Protein 2ZKT (pdb70)

Organism: Pyrococcus horikoshii (strain ATCC 700860 / DSM 12428 / JCM 9974 / NBRC 100139 / OT-3) (NCBI:txid70601)

Secondary structure (DSSP, 8-state):
-PPP-EEEEEEETTBB---BGGGTTB-HHHHS--HHHHHHHHHSEEEEEESSSTT----HHHHHHHHTT--HHHH---HHHHHHHHTT----TT-EEEEE---EE--EEE----HHHHHHHHHHHHH--EEE----EEEE--EEEEE-----SS-HHHHHT--EEEE--SHHHHHHHHHTT-EEE--TT--SSTT--HHHHHHHHHHHHHH-SEEEEEE-HHHHHHHTT-HHHHHHHHHHHHHHHHHHHTTS-TTTEEEEEE-SSB--TTTTS-B---EEEEEESTT----S--S-SHHHHTT-TTEEEEGGGHHHHHHHHTT-------/----EEEEEEETTBB---BGGGTTB-HHHHS--HHHHHHHHHSEEEEEESSSTT----HHHHHHHHTT--HHHH---SHHHHHHHTT----TT-EEEEEEEE--------HHHHHHHHHHHH----SS-EEEE--STTEEEEEETT-GGG----HHHHHHHHHHHHHHHHHHTTSHHHHHHHHTTPPP--EEEEEEEE-S---SS-HHHHHT--EEEE--SHHHHHHHHHTT-EEE--TT--SSTT--HHHHHHHHHHHHTT-SEEEEEE-HHHHHHHTT-HHHHHHHHHHHHHHHHHHHTT--TTTEEEEEE-SSB--TTTTS-B---EEEEEESTT----S--S-SHHHHTT-TTEEEEGGGHHHHHHHHTT-------

B-factor: mean 55.46, std 12.45, range [26.94, 104.43]

Nearest PDB structures (foldseek):
  2zkt-assembly1_A  TM=1.003E+00  e=2.768E-86  Pyrococcus horikoshii
  2zkt-assembly1_B  TM=9.701E-01  e=1.345E-73  Pyrococcus horikoshii
  5kgl-assembly2_B  TM=5.698E-01  e=4.777E-10  Caenorhabditis elegans
  7knf-assembly1_A  TM=5.754E-01  e=6.704E-10  Caenorhabditis elegans
  7knf-assembly2_B  TM=5.526E-01  e=5.112E-10  Caenorhabditis elegans

Foldseek 3Di:
DDAFFFEEEEAEAQQAAFQDVVLVRFALQVSFDFPQQLVQLQQFFKAWAFLQDFWDFDDPLLLVCQLLQHHSVQWFFWQFQLLCVLQVDDDDQLKKKKDAFCFDPPVGPGSQDQQVVQQVVQCVVVVVQHWHGQNTMGMGVCIDTTGGQTDDPAASCVVLVWAEEEADADSRSSSSQVSRPYHYDYDPQAHLELRRDLQRQLVVQLVVVVVTRYYYYYHRHLLQCLLQLNSNSNSVSSNVNSVSSVVNVVRDALQRYKYKYKHSFHRYSVNSGTTSDIIMMIIGGAPGPNDRQRGTGPVSSCVTPVYYYYSSCVVVVRCVSSVSDDDDDD/DAFFFEEEEAEAQFAAFQDVVLVRFFLQVSFDQVQQLVQLQQFFKAWAFLQDFWDFDDLQLLVCQLLQDHSVQFFFWQFQLLCVLQPDDADLQKKKWKKFQDFDDCAQAFQVRCQVLQVLLQCPDDPFHWHWGGDGTRMTMIMTPSHSVCQPVNPVVVVVVVVSFVSSLVSQCDDVVQVVQVVVVHRGRRGMDIDTMGGQTPDPAASCVVLVWQEEEADADRSSQSSCVSRPHHYDHFPQAHLEPRGDLLRQLVVQLVVVVPTRYYYYYRRHLQQCLLQLNSNVSSVVVNVNSVSVVVNVVRDALQRYKYKYKHSFHRYSVNSGTTSGIIMMIIGGAQGPNDNQRGTGDVSSCVTPVYYYYSSVVVVVRCVSSVSDDDDDD

CATH classification: 3.40.720.10 (+1 more: 3.30.70.2130)

Solvent-accessible surface area: 31981 Å² total; per-residue (Å²): 252,118,154,122,37,61,0,0,0,0,0,0,0,0,0,0,9,77,73,19,193,112,0,57,32,62,2,0,1,26,46,7,54,3,28,32,0,23,75,0,0,71,74,0,21,0,0,30,0,2,7,20,97,72,57,59,60,5,33,15,8,20,0,0,0,0,0,0,25,11,66,7,149,83,1,66,101,14,53,0,3,1,4,0,29,1,14,47,33,143,23,57,164,96,6,65,0,29,58,13,57,77,39,73,138,152,160,71,58,93,118,254,65,103,100,112,98,12,80,117,27,8,85,152,79,90,170,106,127,40,15,72,17,51,100,25,0,10,6,67,114,96,94,143,28,59,0,52,113,16,68,25,95,89,94,0,38,115,67,44,156,11,103,2,0,0,1,1,16,34,10,15,0,23,0,0,0,71,12,0,24,9,73,23,72,57,30,169,34,10,65,6,107,80,114,7,68,21,59,16,0,0,107,53,0,20,96,9,8,158,109,13,36,0,0,0,0,0,0,36,0,0,4,29,0,0,63,83,61,118,10,114,47,0,5,92,0,0,42,42,0,3,142,0,0,6,66,0,25,114,100,24,80,40,108,108,7,0,1,0,0,0,0,0,1,0,0,0,1,114,54,101,83,36,8,14,44,28,0,2,0,0,0,0,21,2,51,27,217,78,30,126,5,115,76,3,4,17,100,33,2,120,143,12,52,37,35,128,26,89,0,73,47,0,0,51,46,0,0,83,28,0,52,38,52,134,164,213,47,145,183,140,120,33,59,0,0,0,0,0,0,0,0,0,0,9,76,79,17,194,103,0,61,31,66,2,0,1,32,48,3,50,4,26,28,0,22,70,0,0,68,79,0,21,0,0,32,0,2,5,17,83,78,60,60,60,3,37,19,7,17,0,0,0,0,0,0,19,10,54,7,139,120,6,69,78,14,70,0,3,0,3,0,20,3,28,45,35,149,35,65,136,50,5,0,0,6,49,2,35,21,22,53,68,144,188,54,204,10,97,102,138,33,3,90,50,9,7,57,104,0,89,180,31,52,24,219,18,114,16,39,1,79,11,54,45,127,16,70,0,0,10,3,9,40,87,22,58,85,6,75,87,79,64,170,128,2,41,106,12,26,110,56,10,20,144,68,0,40,109,32,5,84,148,15,85,39,9,98,107,7,194,162,97,66,95,69,32,15,2,60,4,88,45,147,29,18,0,7,31,2,82,17,119,88,69,0,41,97,58,44,142,12,136,2,0,0,0,0,17,36,22,10,1,30,0,0,0,80,2,0,17,8,71,23,73,61,24,164,40,11,65,10,100,78,107,7,70,21,88,20,1,0,107,44,0,17,66,8,8,161,106,28,32,0,0,0,0,1,0,42,0,0,3,31,0,0,59,75,66,68,9,109,55,0,3,74,1,0,38,39,0,2,126,0,0,8,63,0,23,118,97,29,72,45,98,96,8,0,1,0,0,0,0,0,1,0,0,0,0,115,55,98,81,34,7,8,43,29,0,2,0,0,0,0,17,7,51,28,214,78,30,124,1,118,72,3,3,15,96,22,2,105,137,11,53,34,34,127,28,92,0,44,49,0,0,47,53,0,0,82,30,0,59,41,52,134,178,212,46,165

Sequence (711 aa):
MVLKRKGLLIILDGLGDRPIKELNGLTPLEYANTPNMDKLAEIGILGQQDPIKPGQPAGSDTAHLSIFGYDPYETYRGRGFFEALGVGLDLSKDDLAFRVNFATLEEEAHERAIQEEVDIGVDFIFKGLVLKGMSKVGDNDLIRGAGTYPNIPMKFTEQWKVKAAGVIAVALVKGVARAVGFDVYTPEGATGEYNTNEMAKAKKAVELLKDYDFVFLHFKPTDAAGHDNKPKLKAELIERADRMIGYILDHVDLEEVVIAITGDHSTPCEVMNHSGDPVPLLIAGGGVRTDDTKRFGEREAMKGGLGRIRGHDIVPIMMDLMNRSEKFGAVLKRKGLLIILDGLGDRPIKELNGLTPLEYANTPNMDKLAEIGILGQQDPIKPGQPAGSDTAHLSIFGYDPYETYRGRGFFEALGVGLDLSKDDLAFRVNFATLENARAIQEEVDIGVDFIFKTGHRAVLVLKGMSRGYKVGDNDPHEAGKPPSKKVAEILEEFVKKAQEVLEKHPINERRRKEGKPIANYLLIRGAGTYPNIPMKFTEQWKVKAAGVIAVALVKGVARAVGFDVYTPEGATGEYNTNEMAKAKKAVELLKDYDFVFLHFKPTDAAGHDNKPKLKAELIERADRMIGYILDHVDLEEVVIAITGDHSTPCEVMNHSGDPVPLLIAGGGVRTDDTKRFGEREAMKGGLGRIRGHDIVPIMMDLMNRSEKFGA

Structure (mmCIF, N/CA/C/O backbone):
data_2ZKT
#
_entry.id   2ZKT
#
_cell.length_a   155.900
_cell.length_b   155.900
_cell.length_c   230.857
_cell.angle_alpha   90.00
_cell.angle_beta   90.00
_cell.angle_gamma   120.00
#
_symmetry.space_group_name_H-M   'H 3 2'
#
loop_
_entity.id
_entity.type
_entity.pdbx_description
1 polymer '2,3-bisphosphoglycerate-independent phosphoglycerate mutase'
2 non-polymer 'CALCIUM ION'
3 non-polymer 'ZINC ION'
4 water water
#
loop_
_atom_site.group_PDB
_atom_site.id
_atom_site.type_symbol
_atom_site.label_atom_id
_atom_site.label_alt_id
_atom_site.label_comp_id
_atom_site.label_asym_id
_atom_site.label_entity_id
_atom_site.label_seq_id
_atom_site.pdbx_PDB_ins_code
_atom_site.Cartn_x
_atom_site.Cartn_y
_atom_site.Cartn_z
_atom_site.occupancy
_atom_site.B_iso_or_equiv
_atom_site.auth_seq_id
_atom_site.auth_comp_id
_atom_site.auth_asym_id
_atom_site.auth_atom_id
_atom_site.pdbx_PDB_model_num
ATOM 1 N N . MET A 1 1 ? -26.892 22.921 36.073 1.00 82.38 1 MET A N 1
ATOM 2 C CA . MET A 1 1 ? -26.448 21.494 36.001 1.00 82.67 1 MET A CA 1
ATOM 3 C C . MET A 1 1 ? -25.235 21.257 36.912 1.00 80.27 1 MET A C 1
ATOM 4 O O . MET A 1 1 ? -25.206 21.728 38.054 1.00 81.01 1 MET A O 1
ATOM 9 N N . VAL A 1 2 ? -24.237 20.532 36.404 1.00 77.83 2 VAL A N 1
ATOM 10 C CA . VAL A 1 2 ? -23.030 20.242 37.184 1.00 74.53 2 VAL A CA 1
ATOM 11 C C . VAL A 1 2 ? -21.918 21.271 36.961 1.00 71.92 2 VAL A C 1
ATOM 12 O O . VAL A 1 2 ? -21.590 21.623 35.823 1.00 71.99 2 VAL A O 1
ATOM 16 N N . LEU A 1 3 ? -21.340 21.740 38.070 1.00 68.70 3 LEU A N 1
ATOM 17 C CA . LEU A 1 3 ? -20.278 22.740 38.039 1.00 65.09 3 LEU A CA 1
ATOM 18 C C . LEU A 1 3 ? -18.939 22.205 37.546 1.00 62.96 3 LEU A C 1
ATOM 19 O O . LEU A 1 3 ? -18.476 21.145 37.987 1.00 62.32 3 LEU A O 1
ATOM 24 N N . LYS A 1 4 ? -18.325 22.954 36.628 1.00 60.02 4 LYS A N 1
ATOM 25 C CA . LYS A 1 4 ? -17.018 22.607 36.087 1.00 56.70 4 LYS A CA 1
ATOM 26 C C . LYS A 1 4 ? -16.022 23.362 36.960 1.00 54.70 4 LYS A C 1
ATOM 27 O O . LYS A 1 4 ? -16.389 24.332 37.633 1.00 54.07 4 LYS A O 1
ATOM 33 N N . ARG A 1 5 ? -14.765 22.920 36.955 1.00 52.29 5 ARG A N 1
ATOM 34 C CA . ARG A 1 5 ? -13.739 23.567 37.770 1.00 49.58 5 ARG A CA 1
ATOM 35 C C . ARG A 1 5 ? -12.546 23.994 36.929 1.00 47.87 5 ARG A C 1
ATOM 36 O O . ARG A 1 5 ? -12.429 23.643 35.756 1.00 46.15 5 ARG A O 1
ATOM 44 N N . LYS A 1 6 ? -11.655 24.767 37.536 1.00 47.28 6 LYS A N 1
ATOM 45 C CA . LYS A 1 6 ? -10.453 25.194 36.839 1.00 47.38 6 LYS A CA 1
ATOM 46 C C . LYS A 1 6 ? -9.355 24.225 37.269 1.00 46.33 6 LYS A C 1
ATOM 47 O O . LYS A 1 6 ? -9.507 23.489 38.246 1.00 47.09 6 LYS A O 1
ATOM 53 N N . GLY A 1 7 ? -8.252 24.209 36.533 1.00 45.69 7 GLY A N 1
ATOM 54 C CA . GLY A 1 7 ? -7.159 23.337 36.899 1.00 43.74 7 GLY A CA 1
ATOM 55 C C . GLY A 1 7 ? -5.883 24.153 36.950 1.00 43.28 7 GLY A C 1
ATOM 56 O O . GLY A 1 7 ? -5.739 25.128 36.211 1.00 42.35 7 GLY A O 1
ATOM 57 N N . LEU A 1 8 ? -4.965 23.755 37.833 1.00 43.38 8 LEU A N 1
ATOM 58 C CA . LEU A 1 8 ? -3.664 24.410 37.998 1.00 43.72 8 LEU A CA 1
ATOM 59 C C . LEU A 1 8 ? -2.639 23.288 38.137 1.00 45.06 8 LEU A C 1
ATOM 60 O O . LEU A 1 8 ? -2.700 22.500 39.076 1.00 46.20 8 LEU A O 1
ATOM 65 N N . LEU A 1 9 ? -1.704 23.209 37.196 1.00 45.21 9 LEU A N 1
ATOM 66 C CA . LEU A 1 9 ? -0.692 22.159 37.216 1.00 46.28 9 LEU A CA 1
ATOM 67 C C . LEU A 1 9 ? 0.668 22.775 37.488 1.00 46.42 9 LEU A C 1
ATOM 68 O O . LEU A 1 9 ? 1.137 23.635 36.738 1.00 46.32 9 LEU A O 1
ATOM 73 N N . ILE A 1 10 ? 1.308 22.347 38.575 1.00 47.23 10 ILE A N 1
ATOM 74 C CA . ILE A 1 10 ? 2.612 22.903 38.904 1.00 46.80 10 ILE A CA 1
ATOM 75 C C . ILE A 1 10 ? 3.732 21.900 38.674 1.00 46.50 10 ILE A C 1
ATOM 76 O O . ILE A 1 10 ? 3.735 20.798 39.229 1.00 46.88 10 ILE A O 1
ATOM 81 N N . ILE A 1 11 ? 4.678 22.293 37.830 1.00 47.33 11 ILE A N 1
ATOM 82 C CA . ILE A 1 11 ? 5.811 21.448 37.513 1.00 46.57 11 ILE A CA 1
ATOM 83 C C . ILE A 1 11 ? 7.094 21.991 38.135 1.00 47.27 11 ILE A C 1
ATOM 84 O O . ILE A 1 11 ? 7.497 23.130 37.877 1.00 45.79 11 ILE A O 1
ATOM 89 N N . LEU A 1 12 ? 7.708 21.167 38.981 1.00 46.80 12 LEU A N 1
ATOM 90 C CA . LEU A 1 12 ? 8.969 21.512 39.616 1.00 47.75 12 LEU A CA 1
ATOM 91 C C . LEU A 1 12 ? 9.974 20.675 38.826 1.00 48.62 12 LEU A C 1
ATOM 92 O O . LEU A 1 12 ? 10.125 19.468 39.056 1.00 48.88 12 LEU A O 1
ATOM 97 N N . ASP A 1 13 ? 10.637 21.322 37.871 1.00 48.88 13 ASP A N 1
ATOM 98 C CA . ASP A 1 13 ? 11.609 20.643 37.013 1.00 48.69 13 ASP A CA 1
ATOM 99 C C . ASP A 1 13 ? 12.589 19.768 37.807 1.00 47.14 13 ASP A C 1
ATOM 100 O O . ASP A 1 13 ? 13.138 20.195 38.819 1.00 45.32 13 ASP A O 1
ATOM 105 N N . GLY A 1 14 ? 12.779 18.527 37.345 1.00 46.75 14 GLY A N 1
ATOM 106 C CA . GLY A 1 14 ? 13.701 17.596 38.000 1.00 46.01 14 GLY A CA 1
ATOM 107 C C . GLY A 1 14 ? 13.424 17.191 39.455 1.00 44.72 14 GLY A C 1
ATOM 108 O O . GLY A 1 14 ? 14.317 16.655 40.131 1.00 44.68 14 GLY A O 1
ATOM 109 N N . LEU A 1 15 ? 12.203 17.439 39.934 1.00 44.24 15 LEU A N 1
ATOM 110 C CA . LEU A 1 15 ? 11.801 17.107 41.312 1.00 44.70 15 LEU A CA 1
ATOM 111 C C . LEU A 1 15 ? 12.326 15.759 41.849 1.00 44.64 15 LEU A C 1
ATOM 112 O O . LEU A 1 15 ? 12.917 15.699 42.940 1.00 45.38 15 LEU A O 1
ATOM 117 N N . GLY A 1 16 ? 12.101 14.689 41.080 1.00 45.21 16 GLY A N 1
ATOM 118 C CA . GLY A 1 16 ? 12.531 13.357 41.487 1.00 44.52 16 GLY A CA 1
ATOM 119 C C . GLY A 1 16 ? 14.024 13.192 41.744 1.00 44.10 16 GLY A C 1
ATOM 120 O O . GLY A 1 16 ? 14.863 13.855 41.119 1.00 43.90 16 GLY A O 1
ATOM 121 N N . ASP A 1 17 ? 14.365 12.282 42.659 1.00 43.54 17 ASP A N 1
ATOM 122 C CA . ASP A 1 17 ? 15.768 12.048 42.983 1.00 43.61 17 ASP A CA 1
ATOM 123 C C . ASP A 1 17 ? 15.952 10.655 43.583 1.00 42.64 17 ASP A C 1
ATOM 124 O O . ASP A 1 17 ? 15.075 9.804 43.460 1.00 44.68 17 ASP A O 1
ATOM 129 N N . ARG A 1 18 ? 17.100 10.436 44.226 1.00 42.24 18 ARG A N 1
ATOM 130 C CA . ARG A 1 18 ? 17.399 9.163 44.882 1.00 42.54 18 ARG A CA 1
ATOM 131 C C . ARG A 1 18 ? 17.821 9.431 46.340 1.00 42.48 18 ARG A C 1
ATOM 132 O O . ARG A 1 18 ? 18.107 10.581 46.712 1.00 42.87 18 ARG A O 1
ATOM 140 N N . PRO A 1 19 ? 17.826 8.379 47.189 1.00 41.66 19 PRO A N 1
ATOM 141 C CA . PRO A 1 19 ? 18.215 8.550 48.597 1.00 43.24 19 PRO A CA 1
ATOM 142 C C . PRO A 1 19 ? 19.620 9.144 48.662 1.00 43.74 19 PRO A C 1
ATOM 143 O O . PRO A 1 19 ? 20.517 8.719 47.922 1.00 43.41 19 PRO A O 1
ATOM 147 N N . ILE A 1 20 ? 19.809 10.131 49.534 1.00 45.68 20 ILE A N 1
ATOM 148 C CA . ILE A 1 20 ? 21.110 10.769 49.680 1.00 46.70 20 ILE A CA 1
ATOM 149 C C . ILE A 1 20 ? 21.643 10.611 51.113 1.00 48.77 20 ILE A C 1
ATOM 150 O O . ILE A 1 20 ? 20.991 11.016 52.087 1.00 49.69 20 ILE A O 1
ATOM 155 N N . LYS A 1 21 ? 22.827 10.001 51.229 1.00 51.01 21 LYS A N 1
ATOM 156 C CA . LYS A 1 21 ? 23.470 9.753 52.531 1.00 53.73 21 LYS A CA 1
ATOM 157 C C . LYS A 1 21 ? 23.499 10.986 53.441 1.00 52.46 21 LYS A C 1
ATOM 158 O O . LYS A 1 21 ? 22.984 10.948 54.560 1.00 51.79 21 LYS A O 1
ATOM 164 N N . GLU A 1 22 ? 24.093 12.086 52.978 1.00 52.93 22 GLU A N 1
ATOM 165 C CA . GLU A 1 22 ? 24.132 13.270 53.838 1.00 55.46 22 GLU A CA 1
ATOM 166 C C . GLU A 1 22 ? 22.738 13.749 54.257 1.00 53.44 22 GLU A C 1
ATOM 167 O O . GLU A 1 22 ? 22.606 14.527 55.203 1.00 54.12 22 GLU A O 1
ATOM 173 N N . LEU A 1 23 ? 21.696 13.276 53.567 1.00 51.95 23 LEU A N 1
ATOM 174 C CA . LEU A 1 23 ? 20.330 13.652 53.930 1.00 49.98 23 LEU A CA 1
ATOM 175 C C . LEU A 1 23 ? 19.648 12.513 54.705 1.00 49.37 23 LEU A C 1
ATOM 176 O O . LEU A 1 23 ? 18.425 12.352 54.660 1.00 48.67 23 LEU A O 1
ATOM 181 N N . ASN A 1 24 ? 20.458 11.714 55.398 1.00 47.85 24 ASN A N 1
ATOM 182 C CA . ASN A 1 24 ? 19.955 10.615 56.224 1.00 47.28 24 ASN A CA 1
ATOM 183 C C . ASN A 1 24 ? 19.208 9.521 55.466 1.00 46.39 24 ASN A C 1
ATOM 184 O O . ASN A 1 24 ? 18.338 8.844 56.047 1.00 45.46 24 ASN A O 1
ATOM 189 N N . GLY A 1 25 ? 19.544 9.340 54.187 1.00 44.93 25 GLY A N 1
ATOM 190 C CA . GLY A 1 25 ? 18.885 8.312 53.392 1.00 43.09 25 GLY A CA 1
ATOM 191 C C . GLY A 1 25 ? 17.607 8.800 52.715 1.00 42.22 25 GLY A C 1
ATOM 192 O O . GLY A 1 25 ? 16.918 8.023 52.047 1.00 42.22 25 GLY A O 1
ATOM 193 N N . LEU A 1 26 ? 17.288 10.082 52.897 1.00 42.47 26 LEU A N 1
ATOM 194 C CA . LEU A 1 26 ? 16.097 10.680 52.296 1.00 41.99 26 LEU A CA 1
ATOM 195 C C . LEU A 1 26 ? 16.432 11.378 50.976 1.00 42.31 26 LEU A C 1
ATOM 196 O O . LEU A 1 26 ? 17.599 11.577 50.635 1.00 42.24 26 LEU A O 1
ATOM 201 N N . THR A 1 27 ? 15.392 11.744 50.229 1.00 42.06 27 THR A N 1
ATOM 202 C CA . THR A 1 27 ? 15.583 12.464 48.974 1.00 41.55 27 THR A CA 1
ATOM 203 C C . THR A 1 27 ? 15.478 13.955 49.329 1.00 42.24 27 THR A C 1
ATOM 204 O O . THR A 1 27 ? 14.974 14.316 50.399 1.00 41.68 27 THR A O 1
ATOM 208 N N . PRO A 1 28 ? 15.938 14.844 48.431 1.00 42.36 28 PRO A N 1
ATOM 209 C CA . PRO A 1 28 ? 15.846 16.275 48.751 1.00 42.54 28 PRO A CA 1
ATOM 210 C C . PRO A 1 28 ? 14.409 16.709 49.058 1.00 42.54 28 PRO A C 1
ATOM 211 O O . PRO A 1 28 ? 14.183 17.522 49.960 1.00 44.55 28 PRO A O 1
ATOM 215 N N . LEU A 1 29 ? 13.441 16.165 48.318 1.00 41.52 29 LEU A N 1
ATOM 216 C CA . LEU A 1 29 ? 12.026 16.506 48.530 1.00 39.79 29 LEU A CA 1
ATOM 217 C C . LEU A 1 29 ? 11.519 16.030 49.904 1.00 39.58 29 LEU A C 1
ATOM 218 O O . LEU A 1 29 ? 10.734 16.726 50.565 1.00 41.00 29 LEU A O 1
ATOM 223 N N . GLU A 1 30 ? 11.959 14.849 50.335 1.00 38.26 30 GLU A N 1
ATOM 224 C CA . GLU A 1 30 ? 11.512 14.324 51.631 1.00 38.12 30 GLU A CA 1
ATOM 225 C C . GLU A 1 30 ? 12.183 15.080 52.781 1.00 37.42 30 GLU A C 1
ATOM 226 O O . GLU A 1 30 ? 11.560 15.344 53.798 1.00 40.93 30 GLU A O 1
ATOM 232 N N . TYR A 1 31 ? 13.453 15.437 52.590 1.00 38.09 31 TYR A N 1
ATOM 233 C CA . TYR A 1 31 ? 14.244 16.145 53.602 1.00 40.15 31 TYR A CA 1
ATOM 234 C C . TYR A 1 31 ? 13.800 17.602 53.755 1.00 40.13 31 TYR A C 1
ATOM 235 O O . TYR A 1 31 ? 13.787 18.143 54.856 1.00 39.91 31 TYR A O 1
ATOM 244 N N . ALA A 1 32 ? 13.430 18.228 52.639 1.00 41.91 32 ALA A N 1
ATOM 245 C CA . ALA A 1 32 ? 12.999 19.619 52.641 1.00 43.63 32 ALA A CA 1
ATOM 246 C C . ALA A 1 32 ? 11.730 19.847 53.465 1.00 45.84 32 ALA A C 1
ATOM 247 O O . ALA A 1 32 ? 10.831 19.005 53.487 1.00 45.81 32 ALA A O 1
ATOM 249 N N . ASN A 1 33 ? 11.664 20.997 54.135 1.00 47.51 33 ASN A N 1
ATOM 250 C CA . ASN A 1 33 ? 10.502 21.341 54.950 1.00 48.72 33 ASN A CA 1
ATOM 251 C C . ASN A 1 33 ? 9.405 21.871 54.014 1.00 48.66 33 ASN A C 1
ATOM 252 O O . ASN A 1 33 ? 9.446 23.024 53.569 1.00 49.70 33 ASN A O 1
ATOM 257 N N . THR A 1 34 ? 8.420 21.022 53.726 1.00 46.87 34 THR A N 1
ATOM 258 C CA . THR A 1 34 ? 7.342 21.385 52.804 1.00 45.12 34 THR A CA 1
ATOM 259 C C . THR A 1 34 ? 5.928 21.234 53.393 1.00 46.04 34 THR A C 1
ATOM 260 O O . THR A 1 34 ? 5.150 20.378 52.955 1.00 44.85 34 THR A O 1
ATOM 264 N N . PRO A 1 35 ? 5.575 22.075 54.389 1.00 43.86 35 PRO A N 1
ATOM 265 C CA . PRO A 1 35 ? 4.242 22.008 55.013 1.00 43.50 35 PRO A CA 1
ATOM 266 C C . PRO A 1 35 ? 3.064 22.157 54.037 1.00 43.36 35 PRO A C 1
ATOM 267 O O . PRO A 1 35 ? 2.015 21.529 54.208 1.00 42.67 35 PRO A O 1
ATOM 271 N N . ASN A 1 36 ? 3.232 22.970 53.004 1.00 43.16 36 ASN A N 1
ATOM 272 C CA . ASN A 1 36 ? 2.141 23.168 52.054 1.00 45.05 36 ASN A CA 1
ATOM 273 C C . ASN A 1 36 ? 1.893 21.939 51.154 1.00 45.70 36 ASN A C 1
ATOM 274 O O . ASN A 1 36 ? 0.741 21.526 50.950 1.00 46.06 36 ASN A O 1
ATOM 279 N N . MET A 1 37 ? 2.956 21.340 50.624 1.00 45.71 37 MET A N 1
ATOM 280 C CA . MET A 1 37 ? 2.764 20.156 49.794 1.00 47.59 37 MET A CA 1
ATOM 281 C C . MET A 1 37 ? 2.318 18.984 50.685 1.00 46.25 37 MET A C 1
ATOM 282 O O . MET A 1 37 ? 1.439 18.216 50.300 1.00 46.28 37 MET A O 1
ATOM 287 N N . ASP A 1 38 ? 2.891 18.860 51.886 1.00 45.18 38 ASP A N 1
ATOM 288 C CA . ASP A 1 38 ? 2.486 17.772 52.793 1.00 44.88 38 ASP A CA 1
ATOM 289 C C . ASP A 1 38 ? 0.987 17.905 53.103 1.00 44.93 38 ASP A C 1
ATOM 290 O O . ASP A 1 38 ? 0.233 16.912 53.107 1.00 45.72 38 ASP A O 1
ATOM 295 N N . LYS A 1 39 ? 0.549 19.142 53.346 1.00 44.72 39 LYS A N 1
ATOM 296 C CA . LYS A 1 39 ? -0.861 19.400 53.639 1.00 45.31 39 LYS A CA 1
ATOM 297 C C . LYS A 1 39 ? -1.722 18.939 52.455 1.00 44.56 39 LYS A C 1
ATOM 298 O O . LYS A 1 39 ? -2.723 18.239 52.630 1.00 45.64 39 LYS A O 1
ATOM 304 N N . LEU A 1 40 ? -1.323 19.328 51.243 1.00 43.98 40 LEU A N 1
ATOM 305 C CA . LEU A 1 40 ? -2.064 18.948 50.042 1.00 43.31 40 LEU A CA 1
ATOM 306 C C . LEU A 1 40 ? -2.049 17.427 49.840 1.00 44.28 40 LEU A C 1
ATOM 307 O O . LEU A 1 40 ? -3.041 16.839 49.405 1.00 42.75 40 LEU A O 1
ATOM 312 N N . ALA A 1 41 ? -0.923 16.791 50.157 1.00 45.49 41 ALA A N 1
ATOM 313 C CA . ALA A 1 41 ? -0.824 15.342 50.022 1.00 46.23 41 ALA A CA 1
ATOM 314 C C . ALA A 1 41 ? -1.845 14.722 50.980 1.00 48.32 41 ALA A C 1
ATOM 315 O O . ALA A 1 41 ? -2.586 13.803 50.629 1.00 49.56 41 ALA A O 1
ATOM 317 N N . GLU A 1 42 ? -1.886 15.259 52.194 1.00 48.85 42 GLU A N 1
ATOM 318 C CA . GLU A 1 42 ? -2.793 14.775 53.226 1.00 50.18 42 GLU A CA 1
ATOM 319 C C . GLU A 1 42 ? -4.270 14.887 52.811 1.00 49.09 42 GLU A C 1
ATOM 320 O O . GLU A 1 42 ? -5.041 13.959 53.034 1.00 49.83 42 GLU A O 1
ATOM 326 N N . ILE A 1 43 ? -4.675 16.005 52.207 1.00 48.47 43 ILE A N 1
ATOM 327 C CA . ILE A 1 43 ? -6.081 16.137 51.777 1.00 48.32 43 ILE A CA 1
ATOM 328 C C . ILE A 1 43 ? -6.305 15.597 50.359 1.00 47.11 43 ILE A C 1
ATOM 329 O O . ILE A 1 43 ? -7.445 15.398 49.934 1.00 48.14 43 ILE A O 1
ATOM 334 N N . GLY A 1 44 ? -5.216 15.362 49.631 1.00 45.80 44 GLY A N 1
ATOM 335 C CA . GLY A 1 44 ? -5.345 14.868 48.274 1.00 42.43 44 GLY A CA 1
ATOM 336 C C . GLY A 1 44 ? -5.063 13.389 48.081 1.00 41.82 44 GLY A C 1
ATOM 337 O O . GLY A 1 44 ? -5.398 12.547 48.928 1.00 41.89 44 GLY A O 1
ATOM 338 N N . ILE A 1 45 ? -4.443 13.084 46.943 1.00 41.01 45 ILE A N 1
ATOM 339 C CA . ILE A 1 45 ? -4.095 11.714 46.578 1.00 39.56 45 ILE A CA 1
ATOM 340 C C . ILE A 1 45 ? -2.727 11.744 45.888 1.00 39.05 45 ILE A C 1
ATOM 341 O O . ILE A 1 45 ? -2.382 12.711 45.198 1.00 38.17 45 ILE A O 1
ATOM 346 N N . LEU A 1 46 ? -1.951 10.684 46.087 1.00 38.25 46 LEU A N 1
ATOM 347 C CA . LEU A 1 46 ? -0.610 10.581 45.514 1.00 37.60 46 LEU A CA 1
ATOM 348 C C . LEU A 1 46 ? -0.454 9.424 44.526 1.00 36.40 46 LEU A C 1
ATOM 349 O O . LEU A 1 46 ? -1.316 8.531 44.416 1.00 34.07 46 LEU A O 1
ATOM 354 N N . GLY A 1 47 ? 0.681 9.445 43.828 1.00 35.27 47 GLY A N 1
ATOM 355 C CA . GLY A 1 47 ? 1.007 8.396 42.882 1.00 33.83 47 GLY A CA 1
ATOM 356 C C . GLY A 1 47 ? 2.370 8.734 42.318 1.00 34.06 47 GLY A C 1
ATOM 357 O O . GLY A 1 47 ? 2.943 9.769 42.683 1.00 32.38 47 GLY A O 1
ATOM 358 N N . GLN A 1 48 ? 2.899 7.859 41.456 1.00 35.14 48 GLN A N 1
ATOM 359 C CA . GLN A 1 48 ? 4.185 8.103 40.807 1.00 36.55 48 GLN A CA 1
ATOM 360 C C . GLN A 1 48 ? 3.871 8.120 39.315 1.00 37.02 48 GLN A C 1
ATOM 361 O O . GLN A 1 48 ? 2.927 7.465 38.862 1.00 39.20 48 GLN A O 1
ATOM 367 N N . GLN A 1 49 ? 4.656 8.848 38.537 1.00 35.53 49 GLN A N 1
ATOM 368 C CA . GLN A 1 49 ? 4.404 8.877 37.105 1.00 36.03 49 GLN A CA 1
ATOM 369 C C . GLN A 1 49 ? 5.685 8.723 36.302 1.00 34.72 49 GLN A C 1
ATOM 370 O O . GLN A 1 49 ? 6.728 9.260 36.677 1.00 32.14 49 GLN A O 1
ATOM 376 N N . ASP A 1 50 ? 5.612 7.934 35.228 1.00 36.55 50 ASP A N 1
ATOM 377 C CA . ASP A 1 50 ? 6.753 7.752 34.327 1.00 38.18 50 ASP A CA 1
ATOM 378 C C . ASP A 1 50 ? 6.489 8.709 33.152 1.00 37.91 50 ASP A C 1
ATOM 379 O O . ASP A 1 50 ? 5.527 8.524 32.394 1.00 37.12 50 ASP A O 1
ATOM 384 N N . PRO A 1 51 ? 7.307 9.769 33.014 1.00 39.57 51 PRO A N 1
ATOM 385 C CA . PRO A 1 51 ? 7.136 10.736 31.914 1.00 40.24 51 PRO A CA 1
A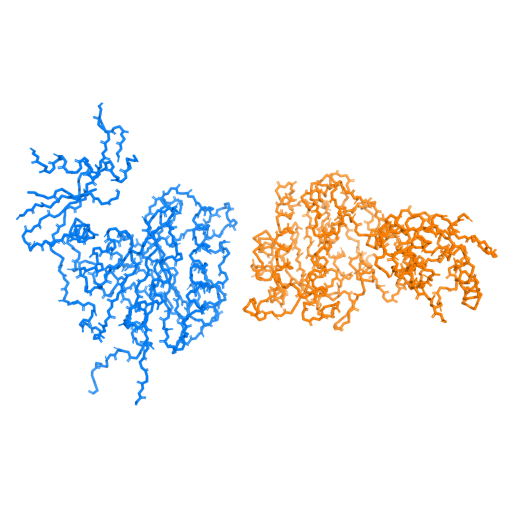TOM 386 C C . PRO A 1 51 ? 6.883 10.028 30.571 1.00 41.70 51 PRO A C 1
ATOM 387 O O . PRO A 1 51 ? 5.937 10.347 29.848 1.00 41.50 51 PRO A O 1
ATOM 391 N N . ILE A 1 52 ? 7.735 9.055 30.252 1.00 42.21 52 ILE A N 1
ATOM 392 C CA . ILE A 1 52 ? 7.599 8.302 29.013 1.00 42.01 52 ILE A CA 1
ATOM 393 C C . ILE A 1 52 ? 7.252 6.844 29.329 1.00 43.45 52 ILE A C 1
ATOM 394 O O . ILE A 1 52 ? 6.226 6.331 28.882 1.00 45.25 52 ILE A O 1
ATOM 399 N N . LYS A 1 53 ? 8.116 6.184 30.098 1.00 43.68 53 LYS A N 1
ATOM 400 C CA . LYS A 1 53 ? 7.900 4.795 30.481 1.00 43.93 53 LYS A CA 1
ATOM 401 C C . LYS A 1 53 ? 8.954 4.359 31.503 1.00 43.82 53 LYS A C 1
ATOM 402 O O . LYS A 1 53 ? 10.004 4.997 31.643 1.00 45.57 53 LYS A O 1
ATOM 408 N N . PRO A 1 54 ? 8.692 3.253 32.228 1.00 43.86 54 PRO A N 1
ATOM 409 C CA . PRO A 1 54 ? 9.622 2.731 33.244 1.00 43.88 54 PRO A CA 1
ATOM 410 C C . PRO A 1 54 ? 11.089 2.668 32.795 1.00 43.26 54 PRO A C 1
ATOM 411 O O . PRO A 1 54 ? 11.421 2.005 31.806 1.00 44.96 54 PRO A O 1
ATOM 415 N N . GLY A 1 55 ? 11.961 3.364 33.532 1.00 43.19 55 GLY A N 1
ATOM 416 C CA . GLY A 1 55 ? 13.388 3.375 33.216 1.00 42.86 55 GLY A CA 1
ATOM 417 C C . GLY A 1 55 ? 13.833 4.232 32.028 1.00 43.96 55 GLY A C 1
ATOM 418 O O . GLY A 1 55 ? 14.999 4.180 31.629 1.00 44.06 55 GLY A O 1
ATOM 419 N N . GLN A 1 56 ? 12.925 5.031 31.466 1.00 44.07 56 GLN A N 1
ATOM 420 C CA . GLN A 1 56 ? 13.266 5.862 30.314 1.00 43.30 56 GLN A CA 1
ATOM 421 C C . GLN A 1 56 ? 13.457 7.360 30.622 1.00 43.93 56 GLN A C 1
ATOM 422 O O . GLN A 1 56 ? 12.493 8.094 30.875 1.00 44.68 56 GLN A O 1
ATOM 428 N N . PRO A 1 57 ? 14.717 7.831 30.625 1.00 43.09 57 PRO A N 1
ATOM 429 C CA . PRO A 1 57 ? 14.987 9.250 30.902 1.00 42.38 57 PRO A CA 1
ATOM 430 C C . PRO A 1 57 ? 14.415 10.103 29.768 1.00 42.80 57 PRO A C 1
ATOM 431 O O . PRO A 1 57 ? 14.529 9.738 28.594 1.00 41.89 57 PRO A O 1
ATOM 435 N N . ALA A 1 58 ? 13.810 11.239 30.109 1.00 43.98 58 ALA A N 1
ATOM 436 C CA . ALA A 1 58 ? 13.238 12.129 29.097 1.00 44.69 58 ALA A CA 1
ATOM 437 C C . ALA A 1 58 ? 13.799 13.545 29.211 1.00 46.21 58 ALA A C 1
ATOM 438 O O . ALA A 1 58 ? 14.025 14.051 30.320 1.00 46.94 58 ALA A O 1
ATOM 440 N N . GLY A 1 59 ? 14.028 14.183 28.061 1.00 45.76 59 GLY A N 1
ATOM 441 C CA . GLY A 1 59 ? 14.523 15.548 28.072 1.00 46.47 59 GLY A CA 1
ATOM 442 C C . GLY A 1 59 ? 13.400 16.460 28.549 1.00 48.45 59 GLY A C 1
ATOM 443 O O . GLY A 1 59 ? 12.231 16.048 28.587 1.00 49.32 59 GLY A O 1
ATOM 444 N N . SER A 1 60 ? 13.735 17.698 28.906 1.00 49.47 60 SER A N 1
ATOM 445 C CA . SER A 1 60 ? 12.725 18.635 29.396 1.00 50.34 60 SER A CA 1
ATOM 446 C C . SER A 1 60 ? 11.593 18.872 28.377 1.00 48.83 60 SER A C 1
ATOM 447 O O . SER A 1 60 ? 10.428 19.057 28.752 1.00 49.77 60 SER A O 1
ATOM 450 N N . ASP A 1 61 ? 11.932 18.856 27.089 1.00 46.47 61 ASP A N 1
ATOM 451 C CA . ASP A 1 61 ? 10.929 19.081 26.046 1.00 44.29 61 ASP A CA 1
ATOM 452 C C . ASP A 1 61 ? 10.032 17.862 25.784 1.00 42.89 61 ASP A C 1
ATOM 453 O O . ASP A 1 61 ? 8.813 18.011 25.723 1.00 41.41 61 ASP A O 1
ATOM 458 N N . THR A 1 62 ? 10.616 16.665 25.632 1.00 42.42 62 THR A N 1
ATOM 459 C CA . THR A 1 62 ? 9.803 15.457 25.404 1.00 43.33 62 THR A CA 1
ATOM 460 C C . THR A 1 62 ? 8.937 15.170 26.643 1.00 44.73 62 THR A C 1
ATOM 461 O O . THR A 1 62 ? 7.777 14.771 26.524 1.00 45.66 62 THR A O 1
ATOM 465 N N . ALA A 1 63 ? 9.500 15.392 27.833 1.00 44.91 63 ALA A N 1
ATOM 466 C CA . ALA A 1 63 ? 8.756 15.142 29.067 1.00 45.54 63 ALA A CA 1
ATOM 467 C C . ALA A 1 63 ? 7.516 16.033 29.141 1.00 45.95 63 ALA A C 1
ATOM 468 O O . ALA A 1 63 ? 6.445 15.581 29.561 1.00 46.51 63 ALA A O 1
ATOM 470 N N . HIS A 1 64 ? 7.654 17.294 28.728 1.00 45.40 64 HIS A N 1
ATOM 471 C CA . HIS A 1 64 ? 6.512 18.212 28.783 1.00 45.14 64 HIS A CA 1
ATOM 472 C C . HIS A 1 64 ? 5.486 17.905 27.675 1.00 45.09 64 HIS A C 1
ATOM 473 O O . HIS A 1 64 ? 4.305 18.201 27.797 1.00 44.84 64 HIS A O 1
ATOM 480 N N . LEU A 1 65 ? 5.975 17.345 26.537 1.00 44.13 65 LEU A N 1
ATOM 481 C CA . LEU A 1 65 ? 5.001 16.929 25.524 1.00 45.85 65 LEU A CA 1
ATOM 482 C C . LEU A 1 65 ? 4.113 15.840 26.137 1.00 47.49 65 LEU A C 1
ATOM 483 O O . LEU A 1 65 ? 2.911 15.759 25.897 1.00 47.62 65 LEU A O 1
ATOM 488 N N . SER A 1 66 ? 4.771 14.963 26.934 1.00 48.96 66 SER A N 1
ATOM 489 C CA . SER A 1 66 ? 4.032 13.898 27.623 1.00 51.24 66 SER A CA 1
ATOM 490 C C . SER A 1 66 ? 3.063 14.475 28.650 1.00 51.15 66 SER A C 1
ATOM 491 O O . SER A 1 66 ? 1.880 14.154 28.664 1.00 51.72 66 SER A O 1
ATOM 494 N N . ILE A 1 67 ? 3.586 15.334 29.527 1.00 52.47 67 ILE A N 1
ATOM 495 C CA . ILE A 1 67 ? 2.787 15.953 30.581 1.00 53.27 67 ILE A CA 1
ATOM 496 C C . ILE A 1 67 ? 1.557 16.703 30.047 1.00 53.60 67 ILE A C 1
ATOM 497 O O . ILE A 1 67 ? 0.515 16.742 30.716 1.00 52.51 67 ILE A O 1
ATOM 502 N N . PHE A 1 68 ? 1.674 17.304 28.858 1.00 53.30 68 PHE A N 1
ATOM 503 C CA . PHE A 1 68 ? 0.554 18.051 28.275 1.00 52.90 68 PHE A CA 1
ATOM 504 C C . PHE A 1 68 ? -0.448 17.132 27.575 1.00 53.14 68 PHE A C 1
ATOM 505 O O . PHE A 1 68 ? -1.327 17.598 26.833 1.00 52.84 68 PHE A O 1
ATOM 513 N N . GLY A 1 69 ? -0.299 15.825 27.816 1.00 51.91 69 GLY A N 1
ATOM 514 C CA . GLY A 1 69 ? -1.192 14.829 27.236 1.00 51.87 69 GLY A CA 1
ATOM 515 C C . GLY A 1 69 ? -0.839 14.290 25.855 1.00 52.10 69 GLY A C 1
ATOM 516 O O . GLY A 1 69 ? -1.642 13.574 25.243 1.00 51.90 69 GLY A O 1
ATOM 517 N N . TYR A 1 70 ? 0.356 14.606 25.354 1.00 52.89 70 TYR A N 1
ATOM 518 C CA . TYR A 1 70 ? 0.761 14.136 24.022 1.00 53.13 70 TYR A CA 1
ATOM 519 C C . TYR A 1 70 ? 1.680 12.902 24.074 1.00 54.56 70 TYR A C 1
ATOM 520 O O . TYR A 1 70 ? 2.067 12.442 25.152 1.00 54.62 70 TYR A O 1
ATOM 529 N N . ASP A 1 71 ? 2.007 12.369 22.895 1.00 56.57 71 ASP A N 1
ATOM 530 C CA . ASP A 1 71 ? 2.891 11.211 22.756 1.00 57.48 71 ASP A CA 1
ATOM 531 C C . ASP A 1 71 ? 4.248 11.720 22.250 1.00 58.68 71 ASP A C 1
ATOM 532 O O . ASP A 1 71 ? 4.370 12.181 21.100 1.00 57.45 71 ASP A O 1
ATOM 537 N N . PRO A 1 72 ? 5.287 11.635 23.103 1.00 59.56 72 PRO A N 1
ATOM 538 C CA . PRO A 1 72 ? 6.647 12.085 22.773 1.00 60.96 72 PRO A CA 1
ATOM 539 C C . PRO A 1 72 ? 7.112 11.682 21.375 1.00 61.74 72 PRO A C 1
ATOM 540 O O . PRO A 1 72 ? 7.384 12.538 20.532 1.00 62.39 72 PRO A O 1
ATOM 544 N N . TYR A 1 73 ? 7.191 10.372 21.148 1.00 63.13 73 TYR A N 1
ATOM 545 C CA . TYR A 1 73 ? 7.648 9.810 19.874 1.00 64.24 73 TYR A CA 1
ATOM 546 C C . TYR A 1 73 ? 6.910 10.259 18.613 1.00 64.88 73 TYR A C 1
ATOM 547 O O . TYR A 1 73 ? 7.537 10.437 17.559 1.00 65.73 73 TYR A O 1
ATOM 556 N N . GLU A 1 74 ? 5.593 10.445 18.714 1.00 65.11 74 GLU A N 1
ATOM 557 C CA . GLU A 1 74 ? 4.799 10.857 17.552 1.00 65.71 74 GLU A CA 1
ATOM 558 C C . GLU A 1 74 ? 4.889 12.349 17.247 1.00 64.40 74 GLU A C 1
ATOM 559 O O . GLU A 1 74 ? 4.867 12.760 16.080 1.00 64.55 74 GLU A O 1
ATOM 565 N N . THR A 1 75 ? 4.994 13.159 18.305 1.00 62.92 75 THR A N 1
ATOM 566 C CA . THR A 1 75 ? 5.032 14.610 18.153 1.00 61.59 75 THR A CA 1
ATOM 567 C C . THR A 1 75 ? 6.410 15.287 18.091 1.00 60.26 75 THR A C 1
ATOM 568 O O . THR A 1 75 ? 6.582 16.285 17.381 1.00 60.47 75 THR A O 1
ATOM 572 N N . TYR A 1 76 ? 7.385 14.749 18.826 1.00 58.27 76 TYR A N 1
ATOM 573 C CA . TYR A 1 76 ? 8.726 15.347 18.872 1.00 56.11 76 TYR A CA 1
ATOM 574 C C . TYR A 1 76 ? 9.482 15.351 17.544 1.00 56.52 76 TYR A C 1
ATOM 575 O O . TYR A 1 76 ? 9.677 14.305 16.920 1.00 56.80 76 TYR A O 1
ATOM 584 N N . ARG A 1 77 ? 9.922 16.542 17.133 1.00 57.46 77 ARG A N 1
ATOM 585 C CA . ARG A 1 77 ? 10.672 16.707 15.885 1.00 57.86 77 ARG A CA 1
ATOM 586 C C . ARG A 1 77 ? 11.935 17.563 16.086 1.00 57.68 77 ARG A C 1
ATOM 587 O O . ARG A 1 77 ? 12.356 18.291 15.172 1.00 56.99 77 ARG A O 1
ATOM 595 N N . GLY A 1 78 ? 12.533 17.468 17.282 1.00 56.82 78 GLY A N 1
ATOM 596 C CA . GLY A 1 78 ? 13.753 18.219 17.564 1.00 54.64 78 GLY A CA 1
ATOM 597 C C . GLY A 1 78 ? 13.616 19.322 18.599 1.00 53.41 78 GLY A C 1
ATOM 598 O O . GLY A 1 78 ? 12.532 19.858 18.816 1.00 53.66 78 GLY A O 1
ATOM 599 N N . ARG A 1 79 ? 14.738 19.676 19.229 1.00 53.34 79 ARG A N 1
ATOM 600 C CA . ARG A 1 79 ? 14.756 20.707 20.264 1.00 52.43 79 ARG A CA 1
ATOM 601 C C . ARG A 1 79 ? 14.728 22.156 19.764 1.00 51.97 79 ARG A C 1
ATOM 602 O O . ARG A 1 79 ? 14.051 23.010 20.352 1.00 51.82 79 ARG A O 1
ATOM 610 N N . GLY A 1 80 ? 15.468 22.422 18.681 1.00 51.45 80 GLY A N 1
ATOM 611 C CA . GLY A 1 80 ? 15.556 23.769 18.115 1.00 50.02 80 GLY A CA 1
ATOM 612 C C . GLY A 1 80 ? 14.284 24.591 17.969 1.00 49.41 80 GLY A C 1
ATOM 613 O O . GLY A 1 80 ? 14.221 25.754 18.396 1.00 49.03 80 GLY A O 1
ATOM 614 N N . PHE A 1 81 ? 13.258 23.999 17.368 1.00 49.12 81 PHE A N 1
ATOM 615 C CA . PHE A 1 81 ? 12.006 24.713 17.149 1.00 48.28 81 PHE A CA 1
ATOM 616 C C . PHE A 1 81 ? 11.390 25.276 18.430 1.00 48.49 81 PHE A C 1
ATOM 617 O O . PHE A 1 81 ? 11.021 26.458 18.491 1.00 48.61 81 PHE A O 1
ATOM 625 N N . PHE A 1 82 ? 11.260 24.426 19.447 1.00 48.43 82 PHE A N 1
ATOM 626 C CA . PHE A 1 82 ? 10.683 24.856 20.719 1.00 48.58 82 PHE A CA 1
ATOM 627 C C . PHE A 1 82 ? 11.514 26.008 21.292 1.00 49.80 82 PHE A C 1
ATOM 628 O O . PHE A 1 82 ? 10.968 26.960 21.869 1.00 49.85 82 PHE A O 1
ATOM 636 N N . GLU A 1 83 ? 12.835 25.919 21.122 1.00 50.30 83 GLU A N 1
ATOM 637 C CA . GLU A 1 83 ? 13.742 26.956 21.613 1.00 51.26 83 GLU A CA 1
ATOM 638 C C . GLU A 1 83 ? 13.395 28.275 20.897 1.00 50.72 83 GLU A C 1
ATOM 639 O O . GLU A 1 83 ? 13.270 29.337 21.530 1.00 49.87 83 GLU A O 1
ATOM 645 N N . ALA A 1 84 ? 13.228 28.191 19.574 1.00 50.21 84 ALA A N 1
ATOM 646 C CA . ALA A 1 84 ? 12.893 29.357 18.764 1.00 49.79 84 ALA A CA 1
ATOM 647 C C . ALA A 1 84 ? 11.513 29.893 19.137 1.00 50.39 84 ALA A C 1
ATOM 648 O O . ALA A 1 84 ? 11.292 31.110 19.163 1.00 50.50 84 ALA A O 1
ATOM 650 N N . LEU A 1 85 ? 10.572 28.994 19.426 1.00 51.27 85 LEU A N 1
ATOM 651 C CA . LEU A 1 85 ? 9.237 29.445 19.810 1.00 51.87 85 LEU A CA 1
ATOM 652 C C . LEU A 1 85 ? 9.284 30.124 21.179 1.00 53.06 85 LEU A C 1
ATOM 653 O O . LEU A 1 85 ? 8.490 31.033 21.464 1.00 52.66 85 LEU A O 1
ATOM 658 N N . GLY A 1 86 ? 10.221 29.678 22.022 1.00 54.32 86 GLY A N 1
ATOM 659 C CA . GLY A 1 86 ? 10.353 30.233 23.365 1.00 56.33 86 GLY A CA 1
ATOM 660 C C . GLY A 1 86 ? 10.901 31.652 23.428 1.00 57.60 86 GLY A C 1
ATOM 661 O O . GLY A 1 86 ? 10.769 32.323 24.456 1.00 57.42 86 GLY A O 1
ATOM 662 N N . VAL A 1 87 ? 11.512 32.110 22.332 1.00 59.70 87 VAL A N 1
ATOM 663 C CA . VAL A 1 87 ? 12.081 33.459 22.280 1.00 61.77 87 VAL A CA 1
ATOM 664 C C . VAL A 1 87 ? 11.168 34.480 21.579 1.00 63.24 87 VAL A C 1
ATOM 665 O O . VAL A 1 87 ? 11.563 35.631 21.369 1.00 63.43 87 VAL A O 1
ATOM 669 N N . GLY A 1 88 ? 9.955 34.054 21.216 1.00 64.35 88 GLY A N 1
ATOM 670 C CA . GLY A 1 88 ? 9.006 34.954 20.565 1.00 65.35 88 GLY A CA 1
ATOM 671 C C . GLY A 1 88 ? 8.973 34.921 19.037 1.00 65.98 88 GLY A C 1
ATOM 672 O O . GLY A 1 88 ? 8.161 35.610 18.415 1.00 66.77 88 GLY A O 1
ATOM 673 N N . LEU A 1 89 ? 9.850 34.120 18.430 1.00 66.48 89 LEU A N 1
ATOM 674 C CA . LEU A 1 89 ? 9.911 34.018 16.971 1.00 67.31 89 LEU A CA 1
ATOM 675 C C . LEU A 1 89 ? 8.686 33.323 16.383 1.00 68.10 89 LEU A C 1
ATOM 676 O O . LEU A 1 89 ? 7.962 32.607 17.084 1.00 68.02 89 LEU A O 1
ATOM 681 N N . ASP A 1 90 ? 8.466 33.536 15.087 1.00 70.39 90 ASP A N 1
ATOM 682 C CA . ASP A 1 90 ? 7.343 32.933 14.371 1.00 72.51 90 ASP A CA 1
ATOM 683 C C . ASP A 1 90 ? 7.926 32.175 13.180 1.00 72.82 90 ASP A C 1
ATOM 684 O O . ASP A 1 90 ? 8.200 32.764 12.129 1.00 73.23 90 ASP A O 1
ATOM 689 N N . LEU A 1 91 ? 8.121 30.868 13.349 1.00 73.69 91 LEU A N 1
ATOM 690 C CA . LEU A 1 91 ? 8.701 30.038 12.295 1.00 74.08 91 LEU A CA 1
ATOM 691 C C . LEU A 1 91 ? 7.685 29.316 11.404 1.00 75.07 91 LEU A C 1
ATOM 692 O O . LEU A 1 91 ? 6.534 29.091 11.797 1.00 75.36 91 LEU A O 1
ATOM 697 N N . SER A 1 92 ? 8.134 28.951 10.197 1.00 75.49 92 SER A N 1
ATOM 698 C CA . SER A 1 92 ? 7.292 28.249 9.231 1.00 75.80 92 SER A CA 1
ATOM 699 C C . SER A 1 92 ? 7.754 26.800 9.024 1.00 75.90 92 SER A C 1
ATOM 700 O O . SER A 1 92 ? 8.906 26.450 9.306 1.00 75.30 92 SER A O 1
ATOM 703 N N . LYS A 1 93 ? 6.833 25.975 8.519 1.00 75.49 93 LYS A N 1
ATOM 704 C CA . LYS A 1 93 ? 7.067 24.553 8.268 1.00 75.51 93 LYS A CA 1
ATOM 705 C C . LYS A 1 93 ? 8.424 24.169 7.671 1.00 74.41 93 LYS A C 1
ATOM 706 O O . LYS A 1 93 ? 8.945 23.090 7.970 1.00 74.62 93 LYS A O 1
ATOM 712 N N . ASP A 1 94 ? 9.002 25.026 6.829 1.00 73.30 94 ASP A N 1
ATOM 713 C CA . ASP A 1 94 ? 10.288 24.690 6.180 1.00 72.87 94 ASP A CA 1
ATOM 714 C C . ASP A 1 94 ? 11.537 25.179 6.958 1.00 71.40 94 ASP A C 1
ATOM 715 O O . ASP A 1 94 ? 12.674 25.020 6.526 1.00 71.08 94 ASP A O 1
ATOM 720 N N . ASP A 1 95 ? 11.345 25.792 8.130 1.00 69.49 95 ASP A N 1
ATOM 721 C CA . ASP A 1 95 ? 12.480 26.293 8.909 1.00 67.37 95 ASP A CA 1
ATOM 722 C C . ASP A 1 95 ? 13.139 25.212 9.768 1.00 65.79 95 ASP A C 1
ATOM 723 O O . ASP A 1 95 ? 12.505 24.234 10.171 1.00 65.09 95 ASP A O 1
ATOM 728 N N . LEU A 1 96 ? 14.428 25.410 10.031 1.00 64.31 96 LEU A N 1
ATOM 729 C CA . LEU A 1 96 ? 15.218 24.491 10.841 1.00 62.53 96 LEU A CA 1
ATOM 730 C C . LEU A 1 96 ? 15.788 25.342 11.978 1.00 61.42 96 LEU A C 1
ATOM 731 O O . LEU A 1 96 ? 16.628 26.220 11.743 1.00 60.48 96 LEU A O 1
ATOM 736 N N . ALA A 1 97 ? 15.324 25.095 13.205 1.00 58.98 97 ALA A N 1
ATOM 737 C CA . ALA A 1 97 ? 15.803 25.864 14.350 1.00 56.70 97 ALA A CA 1
ATOM 738 C C . ALA A 1 97 ? 16.932 25.134 15.080 1.00 55.72 97 ALA A C 1
ATOM 739 O O . ALA A 1 97 ? 17.082 23.910 14.956 1.00 55.14 97 ALA A O 1
ATOM 741 N N . PHE A 1 98 ? 17.724 25.906 15.832 1.00 54.76 98 PHE A N 1
ATOM 742 C CA . PHE A 1 98 ? 18.866 25.373 16.582 1.00 53.33 98 PHE A CA 1
ATOM 743 C C . PHE A 1 98 ? 19.067 26.056 17.929 1.00 53.57 98 PHE A C 1
ATOM 744 O O . PHE A 1 98 ? 18.648 27.204 18.147 1.00 52.47 98 PHE A O 1
ATOM 752 N N . ARG A 1 99 ? 19.738 25.330 18.825 1.00 53.90 99 ARG A N 1
ATOM 753 C CA . ARG A 1 99 ? 20.066 25.826 20.153 1.00 53.20 99 ARG A CA 1
ATOM 754 C C . ARG A 1 99 ? 21.527 26.284 20.009 1.00 51.51 99 ARG A C 1
ATOM 755 O O . ARG A 1 99 ? 22.375 25.539 19.499 1.00 49.12 99 ARG A O 1
ATOM 763 N N . VAL A 1 100 ? 21.812 27.516 20.438 1.00 51.13 100 VAL A N 1
ATOM 764 C CA . VAL A 1 100 ? 23.171 28.054 20.344 1.00 50.25 100 VAL A CA 1
ATOM 765 C C . VAL A 1 100 ? 23.730 28.430 21.711 1.00 51.57 100 VAL A C 1
ATOM 766 O O . VAL A 1 100 ? 23.007 28.931 22.584 1.00 51.92 100 VAL A O 1
ATOM 770 N N . ASN A 1 101 ? 25.028 28.197 21.884 1.00 52.90 101 ASN A N 1
ATOM 771 C CA . ASN A 1 101 ? 25.709 28.518 23.139 1.00 53.50 101 ASN A CA 1
ATOM 772 C C . ASN A 1 101 ? 26.940 29.381 22.841 1.00 54.47 101 ASN A C 1
ATOM 773 O O . ASN A 1 101 ? 27.781 29.013 22.006 1.00 54.11 101 ASN A O 1
ATOM 778 N N . PHE A 1 102 ? 27.028 30.540 23.497 1.00 55.89 102 PHE A N 1
ATOM 779 C CA . PHE A 1 102 ? 28.190 31.414 23.332 1.00 56.31 102 PHE A CA 1
ATOM 780 C C . PHE A 1 102 ? 29.279 30.754 24.194 1.00 57.50 102 PHE A C 1
ATOM 781 O O . PHE A 1 102 ? 29.094 30.574 25.404 1.00 57.04 102 PHE A O 1
ATOM 789 N N . ALA A 1 103 ? 30.397 30.378 23.570 1.00 59.43 103 ALA A N 1
ATOM 790 C CA . ALA A 1 103 ? 31.493 29.720 24.294 1.00 61.05 103 ALA A CA 1
ATOM 791 C C . ALA A 1 103 ? 32.875 30.272 23.926 1.00 62.25 103 ALA A C 1
ATOM 792 O O . ALA A 1 103 ? 33.026 31.021 22.954 1.00 60.96 103 ALA A O 1
ATOM 794 N N . THR A 1 104 ? 33.883 29.884 24.711 1.00 63.83 104 THR A N 1
ATOM 795 C CA . THR A 1 104 ? 35.260 30.331 24.489 1.00 65.09 104 THR A CA 1
ATOM 796 C C . THR A 1 104 ? 36.089 29.274 23.743 1.00 66.13 104 THR A C 1
ATOM 797 O O . THR A 1 104 ? 36.146 28.111 24.152 1.00 66.17 104 THR A O 1
ATOM 801 N N . LEU A 1 105 ? 36.724 29.688 22.643 1.00 67.78 105 LEU A N 1
ATOM 802 C CA . LEU A 1 105 ? 37.571 28.795 21.841 1.00 69.22 105 LEU A CA 1
ATOM 803 C C . LEU A 1 105 ? 39.021 29.290 21.956 1.00 70.59 105 LEU A C 1
ATOM 804 O O . LEU A 1 105 ? 39.270 30.499 22.030 1.00 69.74 105 LEU A O 1
ATOM 809 N N . GLU A 1 106 ? 39.976 28.358 21.970 1.00 72.82 106 GLU A N 1
ATOM 810 C CA . GLU A 1 106 ? 41.389 28.726 22.095 1.00 74.78 106 GLU A CA 1
ATOM 811 C C . GLU A 1 106 ? 42.307 27.669 21.466 1.00 75.12 106 GLU A C 1
ATOM 812 O O . GLU A 1 106 ? 43.242 27.171 22.103 1.00 75.99 106 GLU A O 1
ATOM 818 N N . GLU A 1 121 ? 40.479 23.822 20.174 1.00 89.86 121 GLU A N 1
ATOM 819 C CA . GLU A 1 121 ? 40.207 23.577 21.592 1.00 90.11 121 GLU A CA 1
ATOM 820 C C . GLU A 1 121 ? 39.095 24.489 22.117 1.00 89.43 121 GLU A C 1
ATOM 821 O O . GLU A 1 121 ? 39.159 25.712 21.969 1.00 89.66 121 GLU A O 1
ATOM 827 N N . GLU A 1 122 ? 38.084 23.885 22.737 1.00 88.53 122 GLU A N 1
ATOM 828 C CA . GLU A 1 122 ? 36.953 24.636 23.287 1.00 87.57 122 GLU A CA 1
ATOM 829 C C . GLU A 1 122 ? 37.153 24.742 24.811 1.00 87.22 122 GLU A C 1
ATOM 830 O O . GLU A 1 122 ? 36.821 23.815 25.560 1.00 86.59 122 GLU A O 1
ATOM 836 N N . ALA A 1 123 ? 37.696 25.881 25.254 1.00 87.10 123 ALA A N 1
ATOM 837 C CA . ALA A 1 123 ? 38.203 26.046 26.614 1.00 86.97 123 ALA A CA 1
ATOM 838 C C . ALA A 1 123 ? 37.063 26.201 27.630 1.00 87.01 123 ALA A C 1
ATOM 839 O O . ALA A 1 123 ? 37.081 25.650 28.726 1.00 87.01 123 ALA A O 1
ATOM 841 N N . HIS A 1 124 ? 36.063 27.019 27.239 1.00 86.84 124 HIS A N 1
ATOM 842 C CA . HIS A 1 124 ? 34.927 27.280 28.122 1.00 86.64 124 HIS A CA 1
ATOM 843 C C . HIS A 1 124 ? 33.660 27.556 27.299 1.00 86.58 124 HIS A C 1
ATOM 844 O O . HIS A 1 124 ? 33.614 28.449 26.463 1.00 86.61 124 HIS A O 1
ATOM 851 N N . GLU A 1 125 ? 32.614 26.726 27.517 1.00 85.85 125 GLU A N 1
ATOM 852 C CA . GLU A 1 125 ? 31.423 26.869 26.679 1.00 85.70 125 GLU A CA 1
ATOM 853 C C . GLU A 1 125 ? 30.445 27.922 27.206 1.00 85.50 125 GLU A C 1
ATOM 854 O O . GLU A 1 125 ? 29.226 27.784 27.129 1.00 84.73 125 GLU A O 1
ATOM 860 N N . ARG A 1 128 ? 29.947 32.558 31.063 1.00 84.91 128 ARG A N 1
ATOM 861 C CA . ARG A 1 128 ? 28.807 33.039 31.832 1.00 84.55 128 ARG A CA 1
ATOM 862 C C . ARG A 1 128 ? 28.380 34.442 31.397 1.00 83.96 128 ARG A C 1
ATOM 863 O O . ARG A 1 128 ? 28.061 35.300 32.214 1.00 83.60 128 ARG A O 1
ATOM 871 N N . ALA A 1 129 ? 28.503 34.882 30.141 1.00 83.40 129 ALA A N 1
ATOM 872 C CA . ALA A 1 129 ? 28.316 36.288 29.790 1.00 83.01 129 ALA A CA 1
ATOM 873 C C . ALA A 1 129 ? 26.940 36.821 30.197 1.00 82.66 129 ALA A C 1
ATOM 874 O O . ALA A 1 129 ? 25.951 36.083 30.205 1.00 81.90 129 ALA A O 1
ATOM 876 N N . ILE A 1 130 ? 26.902 38.114 30.540 1.00 83.06 130 ILE A N 1
ATOM 877 C CA . ILE A 1 130 ? 25.678 38.797 30.963 1.00 83.50 130 ILE A CA 1
ATOM 878 C C . ILE A 1 130 ? 24.667 38.834 29.820 1.00 83.25 130 ILE A C 1
ATOM 879 O O . ILE A 1 130 ? 25.042 38.935 28.649 1.00 83.23 130 ILE A O 1
ATOM 884 N N . GLN A 1 131 ? 23.384 38.751 30.162 1.00 82.69 131 GLN A N 1
ATOM 885 C CA . GLN A 1 131 ? 22.310 38.761 29.165 1.00 81.85 131 GLN A CA 1
ATOM 886 C C . GLN A 1 131 ? 22.436 39.923 28.155 1.00 80.76 131 GLN A C 1
ATOM 887 O O . GLN A 1 131 ? 22.301 39.719 26.938 1.00 79.70 131 GLN A O 1
ATOM 893 N N . GLU A 1 132 ? 22.700 41.135 28.657 1.00 79.86 132 GLU A N 1
ATOM 894 C CA . GLU A 1 132 ? 22.837 42.319 27.796 1.00 78.70 132 GLU A CA 1
ATOM 895 C C . GLU A 1 132 ? 24.031 42.196 26.844 1.00 77.94 132 GLU A C 1
ATOM 896 O O . GLU A 1 132 ? 24.017 42.741 25.734 1.00 77.36 132 GLU A O 1
ATOM 902 N N . GLU A 1 133 ? 25.071 41.491 27.290 1.00 77.03 133 GLU A N 1
ATOM 903 C CA . GLU A 1 133 ? 26.267 41.299 26.475 1.00 76.29 133 GLU A CA 1
ATOM 904 C C . GLU A 1 133 ? 25.976 40.321 25.330 1.00 75.44 133 GLU A C 1
ATOM 905 O O . GLU A 1 133 ? 26.507 40.468 24.223 1.00 74.87 133 GLU A O 1
ATOM 911 N N . VAL A 1 134 ? 25.120 39.330 25.600 1.00 74.96 134 VAL A N 1
ATOM 912 C CA . VAL A 1 134 ? 24.741 38.323 24.595 1.00 74.68 134 VAL A CA 1
ATOM 913 C C . VAL A 1 134 ? 23.899 38.934 23.462 1.00 74.10 134 VAL A C 1
ATOM 914 O O . VAL A 1 134 ? 24.104 38.611 22.285 1.00 72.72 134 VAL A O 1
ATOM 918 N N . ASP A 1 135 ? 22.950 39.808 23.827 1.00 73.95 135 ASP A N 1
ATOM 919 C CA . ASP A 1 135 ? 22.082 40.458 22.841 1.00 74.40 135 ASP A CA 1
ATOM 920 C C . ASP A 1 135 ? 22.937 41.390 21.978 1.00 73.38 135 ASP A C 1
ATOM 921 O O . ASP A 1 135 ? 22.764 41.456 20.751 1.00 72.39 135 ASP A O 1
ATOM 926 N N . ILE A 1 136 ? 23.865 42.104 22.623 1.00 73.02 136 ILE A N 1
ATOM 927 C CA . ILE A 1 136 ? 24.749 42.999 21.893 1.00 73.17 136 ILE A CA 1
ATOM 928 C C . ILE A 1 136 ? 25.540 42.168 20.893 1.00 72.49 136 ILE A C 1
ATOM 929 O O . ILE A 1 136 ? 25.658 42.535 19.716 1.00 71.85 136 ILE A O 1
ATOM 934 N N . GLY A 1 137 ? 26.072 41.035 21.363 1.00 72.22 137 GLY A N 1
ATOM 935 C CA . GLY A 1 137 ? 26.850 40.132 20.508 1.00 71.63 137 GLY A CA 1
ATOM 936 C C . GLY A 1 137 ? 25.942 39.493 19.447 1.00 71.30 137 GLY A C 1
ATOM 937 O O . GLY A 1 137 ? 26.361 39.260 18.313 1.00 70.65 137 GLY A O 1
ATOM 938 N N . VAL A 1 138 ? 24.691 39.222 19.826 1.00 71.28 138 VAL A N 1
ATOM 939 C CA . VAL A 1 138 ? 23.705 38.634 18.913 1.00 71.65 138 VAL A CA 1
ATOM 940 C C . VAL A 1 138 ? 23.378 39.648 17.807 1.00 71.47 138 VAL A C 1
ATOM 941 O O . VAL A 1 138 ? 23.285 39.301 16.617 1.00 71.37 138 VAL A O 1
ATOM 945 N N . ASP A 1 139 ? 23.212 40.908 18.221 1.00 71.79 139 ASP A N 1
ATOM 946 C CA . ASP A 1 139 ? 22.911 42.016 17.310 1.00 71.73 139 ASP A CA 1
ATOM 947 C C . ASP A 1 139 ? 23.980 42.156 16.213 1.00 71.67 139 ASP A C 1
ATOM 948 O O . ASP A 1 139 ? 23.655 42.265 15.027 1.00 70.79 139 ASP A O 1
ATOM 953 N N . PHE A 1 140 ? 25.254 42.142 16.613 1.00 72.32 140 PHE A N 1
ATOM 954 C CA . PHE A 1 140 ? 26.359 42.287 15.659 1.00 73.12 140 PHE A CA 1
ATOM 955 C C . PHE A 1 140 ? 26.570 41.047 14.774 1.00 72.15 140 PHE A C 1
ATOM 956 O O . PHE A 1 140 ? 27.004 41.163 13.622 1.00 71.82 140 PHE A O 1
ATOM 964 N N . ILE A 1 141 ? 26.268 39.864 15.311 1.00 71.60 141 ILE A N 1
ATOM 965 C CA . ILE A 1 141 ? 26.389 38.650 14.512 1.00 70.85 141 ILE A CA 1
ATOM 966 C C . ILE A 1 141 ? 25.350 38.656 13.395 1.00 71.46 141 ILE A C 1
ATOM 967 O O . ILE A 1 141 ? 25.574 38.221 12.273 1.00 70.89 141 ILE A O 1
ATOM 972 N N . PHE A 1 142 ? 24.157 39.152 13.768 1.00 72.06 142 PHE A N 1
ATOM 973 C CA . PHE A 1 142 ? 23.050 39.200 12.827 1.00 72.34 142 PHE A CA 1
ATOM 974 C C . PHE A 1 142 ? 23.193 40.370 11.845 1.00 72.55 142 PHE A C 1
ATOM 975 O O . PHE A 1 142 ? 22.683 40.356 10.728 1.00 72.02 142 PHE A O 1
ATOM 983 N N . LYS A 1 143 ? 23.894 41.426 12.315 1.00 72.98 143 LYS A N 1
ATOM 984 C CA . LYS A 1 143 ? 24.023 42.628 11.495 1.00 73.04 143 LYS A CA 1
ATOM 985 C C . LYS A 1 143 ? 24.723 42.356 10.155 1.00 72.75 143 LYS A C 1
ATOM 986 O O . LYS A 1 143 ? 24.243 42.729 9.090 1.00 73.16 143 LYS A O 1
ATOM 992 N N . GLY A 1 144 ? 25.915 41.719 10.230 1.00 72.22 144 GLY A N 1
ATOM 993 C CA . GLY A 1 144 ? 26.666 41.464 8.998 1.00 72.48 144 GLY A CA 1
ATOM 994 C C . GLY A 1 144 ? 27.479 40.164 9.057 1.00 72.38 144 GLY A C 1
ATOM 995 O O . GLY A 1 144 ? 28.179 39.801 8.113 1.00 72.49 144 GLY A O 1
ATOM 996 N N . LEU A 1 152 ? 19.107 33.857 7.768 1.00 66.29 152 LEU A N 1
ATOM 997 C CA . LEU A 1 152 ? 19.264 33.287 9.101 1.00 65.51 152 LEU A CA 1
ATOM 998 C C . LEU A 1 152 ? 18.620 34.213 10.124 1.00 65.38 152 LEU A C 1
ATOM 999 O O . LEU A 1 152 ? 18.236 35.344 9.807 1.00 64.52 152 LEU A O 1
ATOM 1004 N N . VAL A 1 153 ? 18.513 33.723 11.359 1.00 65.20 153 VAL A N 1
ATOM 1005 C CA . VAL A 1 153 ? 17.955 34.512 12.449 1.00 64.56 153 VAL A CA 1
ATOM 1006 C C . VAL A 1 153 ? 18.615 34.106 13.761 1.00 64.38 153 VAL A C 1
ATOM 1007 O O . VAL A 1 153 ? 18.173 33.160 14.405 1.00 64.64 153 VAL A O 1
ATOM 1011 N N . LEU A 1 154 ? 19.688 34.802 14.142 1.00 65.15 154 LEU A N 1
ATOM 1012 C CA . LEU A 1 154 ? 20.356 34.508 15.409 1.00 65.72 154 LEU A CA 1
ATOM 1013 C C . LEU A 1 154 ? 19.696 35.466 16.399 1.00 66.23 154 LEU A C 1
ATOM 1014 O O . LEU A 1 154 ? 19.610 36.670 16.140 1.00 66.90 154 LEU A O 1
ATOM 1019 N N . LYS A 1 155 ? 19.231 34.920 17.522 1.00 67.35 155 LYS A N 1
ATOM 1020 C CA . LYS A 1 155 ? 18.534 35.693 18.548 1.00 68.40 155 LYS A CA 1
ATOM 1021 C C . LYS A 1 155 ? 19.038 35.302 19.943 1.00 69.47 155 LYS A C 1
ATOM 1022 O O . LYS A 1 155 ? 19.207 34.115 20.237 1.00 69.14 155 LYS A O 1
ATOM 1028 N N . GLY A 1 156 ? 19.278 36.295 20.801 1.00 71.61 156 GLY A N 1
ATOM 1029 C CA . GLY A 1 156 ? 19.717 36.139 22.182 1.00 73.85 156 GLY A CA 1
ATOM 1030 C C . GLY A 1 156 ? 18.535 35.810 23.097 1.00 76.28 156 GLY A C 1
ATOM 1031 O O . GLY A 1 156 ? 17.475 36.422 23.043 1.00 76.56 156 GLY A O 1
ATOM 1032 N N . MET A 1 157 ? 18.730 34.769 23.924 1.00 78.21 157 MET A N 1
ATOM 1033 C CA . MET A 1 157 ? 17.657 34.371 24.829 1.00 80.53 157 MET A CA 1
ATOM 1034 C C . MET A 1 157 ? 17.991 34.726 26.282 1.00 80.93 157 MET A C 1
ATOM 1035 O O . MET A 1 157 ? 17.428 35.635 26.878 1.00 81.55 157 MET A O 1
ATOM 1040 N N . SER A 1 158 ? 18.923 33.940 26.861 1.00 81.47 158 SER A N 1
ATOM 1041 C CA . SER A 1 158 ? 19.353 34.210 28.233 1.00 81.52 158 SER A CA 1
ATOM 1042 C C . SER A 1 158 ? 20.844 33.908 28.426 1.00 81.75 158 SER A C 1
ATOM 1043 O O . SER A 1 158 ? 21.429 33.061 27.756 1.00 82.71 158 SER A O 1
ATOM 1046 N N . LYS A 1 162 ? 21.505 31.417 22.853 1.00 70.12 162 LYS A N 1
ATOM 1047 C CA . LYS A 1 162 ? 20.851 31.987 21.683 1.00 70.60 162 LYS A CA 1
ATOM 1048 C C . LYS A 1 162 ? 20.279 30.881 20.798 1.00 69.37 162 LYS A C 1
ATOM 1049 O O . LYS A 1 162 ? 20.287 29.706 21.149 1.00 68.58 162 LYS A O 1
ATOM 1055 N N . VAL A 1 163 ? 19.672 31.345 19.704 1.00 68.93 163 VAL A N 1
ATOM 1056 C CA . VAL A 1 163 ? 18.958 30.459 18.784 1.00 68.70 163 VAL A CA 1
ATOM 1057 C C . VAL A 1 163 ? 19.239 30.837 17.324 1.00 68.92 163 VAL A C 1
ATOM 1058 O O . VAL A 1 163 ? 19.329 32.020 16.989 1.00 68.49 163 VAL A O 1
ATOM 1062 N N . GLY A 1 164 ? 19.393 29.825 16.464 1.00 69.16 164 GLY A N 1
ATOM 1063 C CA . GLY A 1 164 ? 19.636 30.038 15.038 1.00 69.54 164 GLY A CA 1
ATOM 1064 C C . GLY A 1 164 ? 18.544 29.347 14.207 1.00 70.98 164 GLY A C 1
ATOM 1065 O O . GLY A 1 164 ? 18.371 28.121 14.271 1.00 69.91 164 GLY A O 1
ATOM 1066 N N . ASP A 1 165 ? 17.813 30.142 13.424 1.00 72.63 165 ASP A N 1
ATOM 1067 C CA . ASP A 1 165 ? 16.746 29.617 12.576 1.00 74.30 165 ASP A CA 1
ATOM 1068 C C . ASP A 1 165 ? 17.134 29.709 11.098 1.00 75.00 165 ASP A C 1
ATOM 1069 O O . ASP A 1 165 ? 17.487 30.785 10.601 1.00 75.15 165 ASP A O 1
ATOM 1074 N N . ASN A 1 166 ? 17.085 28.567 10.408 1.00 75.92 166 ASN A N 1
ATOM 1075 C CA . ASN A 1 166 ? 17.398 28.511 8.976 1.00 77.12 166 ASN A CA 1
ATOM 1076 C C . ASN A 1 166 ? 16.129 28.150 8.210 1.00 77.45 166 ASN A C 1
ATOM 1077 O O . ASN A 1 166 ? 15.503 27.124 8.486 1.00 77.27 166 ASN A O 1
ATOM 1082 N N . ASP A 1 167 ? 15.757 28.988 7.241 1.00 78.63 167 ASP A N 1
ATOM 1083 C CA . ASP A 1 167 ? 14.550 28.755 6.443 1.00 79.33 167 ASP A CA 1
ATOM 1084 C C . ASP A 1 167 ? 14.647 27.536 5.520 1.00 79.27 167 ASP A C 1
ATOM 1085 O O . ASP A 1 167 ? 13.734 27.267 4.734 1.00 79.11 167 ASP A O 1
ATOM 1090 N N . LEU A 1 224 ? 28.803 24.548 19.238 1.00 67.94 224 LEU A N 1
ATOM 1091 C CA . LEU A 1 224 ? 27.881 24.871 20.325 1.00 66.70 224 LEU A CA 1
ATOM 1092 C C . LEU A 1 224 ? 26.497 25.280 19.808 1.00 65.73 224 LEU A C 1
ATOM 1093 O O . LEU A 1 224 ? 25.695 25.903 20.490 1.00 65.64 224 LEU A O 1
ATOM 1098 N N . ILE A 1 225 ? 26.263 24.954 18.524 1.00 64.82 225 ILE A N 1
ATOM 1099 C CA . ILE A 1 225 ? 24.894 24.881 18.048 1.00 64.92 225 ILE A CA 1
ATOM 1100 C C . ILE A 1 225 ? 24.497 23.410 17.901 1.00 64.08 225 ILE A C 1
ATOM 1101 O O . ILE A 1 225 ? 25.308 22.539 17.585 1.00 64.39 225 ILE A O 1
ATOM 1106 N N . ARG A 1 226 ? 23.219 23.128 18.196 1.00 62.83 226 ARG A N 1
ATOM 1107 C CA . ARG A 1 226 ? 22.749 21.749 18.103 1.00 61.86 226 ARG A CA 1
ATOM 1108 C C . ARG A 1 226 ? 21.229 21.681 18.243 1.00 60.65 226 ARG A C 1
ATOM 1109 O O . ARG A 1 226 ? 20.531 22.691 18.228 1.00 59.46 226 ARG A O 1
ATOM 1117 N N . GLY A 1 227 ? 20.764 20.417 18.348 1.00 59.76 227 GLY A N 1
ATOM 1118 C CA . GLY A 1 227 ? 19.343 20.166 18.574 1.00 58.62 227 GLY A CA 1
ATOM 1119 C C . GLY A 1 227 ? 18.482 20.603 17.373 1.00 57.60 227 GLY A C 1
ATOM 1120 O O . GLY A 1 227 ? 17.430 21.200 17.537 1.00 55.73 227 GLY A O 1
ATOM 1121 N N . ALA A 1 228 ? 18.946 20.285 16.159 1.00 59.12 228 ALA A N 1
ATOM 1122 C CA . ALA A 1 228 ? 18.224 20.618 14.925 1.00 59.78 228 ALA A CA 1
ATOM 1123 C C . ALA A 1 228 ? 16.763 20.186 15.042 1.00 59.99 228 ALA A C 1
ATOM 1124 O O . ALA A 1 228 ? 16.455 18.993 15.070 1.00 60.73 228 ALA A O 1
ATOM 1126 N N . GLY A 1 229 ? 15.870 21.168 15.115 1.00 60.55 229 GLY A N 1
ATOM 1127 C CA . GLY A 1 229 ? 14.454 20.867 15.230 1.00 60.92 229 GLY A CA 1
ATOM 1128 C C . GLY A 1 229 ? 13.636 21.493 14.114 1.00 61.79 229 GLY A C 1
ATOM 1129 O O . GLY A 1 229 ? 14.010 22.529 13.545 1.00 61.24 229 GLY A O 1
ATOM 1130 N N . THR A 1 230 ? 12.508 20.859 13.797 1.00 61.85 230 THR A N 1
ATOM 1131 C CA . THR A 1 230 ? 11.624 21.349 12.747 1.00 62.33 230 THR A CA 1
ATOM 1132 C C . THR A 1 230 ? 10.208 21.502 13.304 1.00 63.16 230 THR A C 1
ATOM 1133 O O . THR A 1 230 ? 9.960 21.231 14.488 1.00 62.70 230 THR A O 1
ATOM 1137 N N . TYR A 1 231 ? 9.289 21.942 12.444 1.00 63.54 231 TYR A N 1
ATOM 1138 C CA . TYR A 1 231 ? 7.888 22.127 12.835 1.00 64.60 231 TYR A CA 1
ATOM 1139 C C . TYR A 1 231 ? 7.432 20.870 13.601 1.00 64.10 231 TYR A C 1
ATOM 1140 O O . TYR A 1 231 ? 7.603 19.746 13.118 1.00 63.20 231 TYR A O 1
ATOM 1149 N N . PRO A 1 232 ? 6.859 21.046 14.810 1.00 64.05 232 PRO A N 1
ATOM 1150 C CA . PRO A 1 232 ? 6.390 19.915 15.629 1.00 64.24 232 PRO A CA 1
ATOM 1151 C C . PRO A 1 232 ? 5.076 19.335 15.095 1.00 64.66 232 PRO A C 1
ATOM 1152 O O . PRO A 1 232 ? 4.178 20.086 14.690 1.00 64.82 232 PRO A O 1
ATOM 1156 N N . ASN A 1 233 ? 4.971 18.002 15.100 1.00 64.29 233 ASN A N 1
ATOM 1157 C CA . ASN A 1 233 ? 3.769 17.321 14.611 1.00 63.67 233 ASN A CA 1
ATOM 1158 C C . ASN A 1 233 ? 2.804 16.929 15.723 1.00 63.67 233 ASN A C 1
ATOM 1159 O O . ASN A 1 233 ? 2.897 15.825 16.274 1.00 63.16 233 ASN A O 1
ATOM 1164 N N . ILE A 1 234 ? 1.871 17.824 16.052 1.00 63.79 234 ILE A N 1
ATOM 1165 C CA . ILE A 1 234 ? 0.899 17.514 17.092 1.00 64.16 234 ILE A CA 1
ATOM 1166 C C . ILE A 1 234 ? -0.506 17.444 16.483 1.00 65.58 234 ILE A C 1
ATOM 1167 O O . ILE A 1 234 ? -0.883 18.279 15.639 1.00 64.94 234 ILE A O 1
ATOM 1172 N N . PRO A 1 235 ? -1.299 16.440 16.898 1.00 66.34 235 PRO A N 1
ATOM 1173 C CA . PRO A 1 235 ? -2.667 16.268 16.389 1.00 65.98 235 PRO A CA 1
ATOM 1174 C C . PRO A 1 235 ? -3.399 17.608 16.408 1.00 65.41 235 PRO A C 1
ATOM 1175 O O . PRO A 1 235 ? -3.629 18.217 15.356 1.00 66.05 235 PRO A O 1
ATOM 1179 N N . MET A 1 236 ? -3.754 18.060 17.613 1.00 63.69 236 MET A N 1
ATOM 1180 C CA . MET A 1 236 ? -4.452 19.331 17.787 1.00 62.70 236 MET A CA 1
ATOM 1181 C C . MET A 1 236 ? -3.992 20.050 19.052 1.00 60.77 236 MET A C 1
ATOM 1182 O O . MET A 1 236 ? -3.307 19.472 19.899 1.00 60.07 236 MET A O 1
ATOM 1187 N N . LYS A 1 237 ? -4.382 21.316 19.180 1.00 59.34 237 LYS A N 1
ATOM 1188 C CA . LYS A 1 237 ? -3.988 22.118 20.333 1.00 58.19 237 LYS A CA 1
ATOM 1189 C C . LYS A 1 237 ? -4.697 21.733 21.640 1.00 57.00 237 LYS A C 1
ATOM 1190 O O . LYS A 1 237 ? -5.844 21.268 21.641 1.00 56.20 237 LYS A O 1
ATOM 1196 N N . PHE A 1 238 ? -3.987 21.945 22.749 1.00 55.74 238 PHE A N 1
ATOM 1197 C CA . PHE A 1 238 ? -4.480 21.655 24.098 1.00 54.53 238 PHE A CA 1
ATOM 1198 C C . PHE A 1 238 ? -5.856 22.309 24.336 1.00 54.86 238 PHE A C 1
ATOM 1199 O O . PHE A 1 238 ? -6.781 21.671 24.848 1.00 54.76 238 PHE A O 1
ATOM 1207 N N . THR A 1 239 ? -5.977 23.583 23.957 1.00 55.74 239 THR A N 1
ATOM 1208 C CA . THR A 1 239 ? -7.222 24.341 24.128 1.00 56.37 239 THR A CA 1
ATOM 1209 C C . THR A 1 239 ? -8.434 23.761 23.388 1.00 56.98 239 THR A C 1
ATOM 1210 O O . THR A 1 239 ? -9.547 23.733 23.924 1.00 57.27 239 THR A O 1
ATOM 1214 N N . GLU A 1 240 ? -8.222 23.316 22.148 1.00 57.57 240 GLU A N 1
ATOM 1215 C CA . GLU A 1 240 ? -9.304 22.751 21.339 1.00 59.43 240 GLU A CA 1
ATOM 1216 C C . GLU A 1 240 ? -9.675 21.368 21.861 1.00 57.27 240 GLU A C 1
ATOM 1217 O O . GLU A 1 240 ? -10.855 21.025 21.993 1.00 57.60 240 GLU A O 1
ATOM 1223 N N . GLN A 1 241 ? -8.649 20.575 22.153 1.00 55.44 241 GLN A N 1
ATOM 1224 C CA . GLN A 1 241 ? -8.828 19.219 22.658 1.00 54.97 241 GLN A CA 1
ATOM 1225 C C . GLN A 1 241 ? -9.733 19.203 23.898 1.00 51.50 241 GLN A C 1
ATOM 1226 O O . GLN A 1 241 ? -10.656 18.390 23.999 1.00 49.53 241 GLN A O 1
ATOM 1232 N N . TRP A 1 242 ? -9.484 20.126 24.826 1.00 50.66 242 TRP A N 1
ATOM 1233 C CA . TRP A 1 242 ? -10.263 20.188 26.060 1.00 50.37 242 TRP A CA 1
ATOM 1234 C C . TRP A 1 242 ? -11.310 21.302 26.118 1.00 50.71 242 TRP A C 1
ATOM 1235 O O . TRP A 1 242 ? -11.969 21.494 27.154 1.00 52.23 242 TRP A O 1
ATOM 1246 N N . LYS A 1 243 ? -11.479 22.026 25.007 1.00 50.92 243 LYS A N 1
ATOM 1247 C CA . LYS A 1 243 ? -12.447 23.123 24.954 1.00 50.27 243 LYS A CA 1
ATOM 1248 C C . LYS A 1 243 ? -12.236 24.056 26.149 1.00 50.03 243 LYS A C 1
ATOM 1249 O O . LYS A 1 243 ? -13.188 24.368 26.880 1.00 50.15 243 LYS A O 1
ATOM 1255 N N . VAL A 1 244 ? -10.990 24.490 26.348 1.00 49.48 244 VAL A N 1
ATOM 1256 C CA . VAL A 1 244 ? -10.669 25.395 27.454 1.00 49.51 244 VAL A CA 1
ATOM 1257 C C . VAL A 1 244 ? -9.676 26.477 27.036 1.00 49.76 244 VAL A C 1
ATOM 1258 O O . VAL A 1 244 ? -9.040 26.386 25.976 1.00 49.37 244 VAL A O 1
ATOM 1262 N N . LYS A 1 245 ? -9.563 27.508 27.874 1.00 50.40 245 LYS A N 1
ATOM 1263 C CA . LYS A 1 245 ? -8.607 28.590 27.646 1.00 50.74 245 LYS A CA 1
ATOM 1264 C C . LYS A 1 245 ? -7.453 28.237 28.573 1.00 50.18 245 LYS A C 1
ATOM 1265 O O . LYS A 1 245 ? -7.647 28.116 29.790 1.00 49.01 245 LYS A O 1
ATOM 1271 N N . ALA A 1 246 ? -6.264 28.051 28.001 1.00 51.18 246 ALA A N 1
ATOM 1272 C CA . ALA A 1 246 ? -5.095 27.682 28.791 1.00 50.92 246 ALA A CA 1
ATOM 1273 C C . ALA A 1 246 ? -3.986 28.733 28.763 1.00 51.20 246 ALA A C 1
ATOM 1274 O O . ALA A 1 246 ? -3.679 29.321 27.722 1.00 52.41 246 ALA A O 1
ATOM 1276 N N . ALA A 1 247 ? -3.384 28.949 29.931 1.00 51.54 247 ALA A N 1
ATOM 1277 C CA . ALA A 1 247 ? -2.302 29.911 30.083 1.00 51.44 247 ALA A CA 1
ATOM 1278 C C . ALA A 1 247 ? -1.205 29.248 30.905 1.00 51.53 247 ALA A C 1
ATOM 1279 O O . ALA A 1 247 ? -1.485 28.382 31.744 1.00 51.70 247 ALA A O 1
ATOM 1281 N N . GLY A 1 248 ? 0.038 29.654 30.658 1.00 50.69 248 GLY A N 1
ATOM 1282 C CA . GLY A 1 248 ? 1.162 29.097 31.394 1.00 50.76 248 GLY A CA 1
ATOM 1283 C C . GLY A 1 248 ? 2.086 30.188 31.913 1.00 50.92 248 GLY A C 1
ATOM 1284 O O . GLY A 1 248 ? 2.294 31.202 31.241 1.00 52.53 248 GLY A O 1
ATOM 1285 N N . VAL A 1 249 ? 2.619 29.992 33.122 1.00 49.88 249 VAL A N 1
ATOM 1286 C CA . VAL A 1 249 ? 3.552 30.937 33.735 1.00 49.91 249 VAL A CA 1
ATOM 1287 C C . VAL A 1 249 ? 4.916 30.239 33.686 1.00 50.34 249 VAL A C 1
ATOM 1288 O O . VAL A 1 249 ? 5.269 29.474 34.590 1.00 51.02 249 VAL A O 1
ATOM 1292 N N . ILE A 1 250 ? 5.666 30.495 32.616 1.00 51.21 250 ILE A N 1
ATOM 1293 C CA . ILE A 1 250 ? 6.976 29.873 32.414 1.00 51.26 250 ILE A CA 1
ATOM 1294 C C . ILE A 1 250 ? 8.043 30.935 32.160 1.00 51.89 250 ILE A C 1
ATOM 1295 O O . ILE A 1 250 ? 7.734 32.046 31.719 1.00 51.80 250 ILE A O 1
ATOM 1300 N N . ALA A 1 251 ? 9.302 30.579 32.431 1.00 51.85 251 ALA A N 1
ATOM 1301 C CA . ALA A 1 251 ? 10.428 31.492 32.229 1.00 52.49 251 ALA A CA 1
ATOM 1302 C C . ALA A 1 251 ? 11.426 30.899 31.232 1.00 52.94 251 ALA A C 1
ATOM 1303 O O . ALA A 1 251 ? 11.893 31.588 30.324 1.00 54.24 251 ALA A O 1
ATOM 1305 N N . VAL A 1 252 ? 11.739 29.613 31.398 1.00 52.93 252 VAL A N 1
ATOM 1306 C CA . VAL A 1 252 ? 12.688 28.931 30.516 1.00 52.75 252 VAL A CA 1
ATOM 1307 C C . VAL A 1 252 ? 12.196 28.848 29.065 1.00 51.58 252 VAL A C 1
ATOM 1308 O O . VAL A 1 252 ? 11.088 28.375 28.788 1.00 50.43 252 VAL A O 1
ATOM 1312 N N . ALA A 1 253 ? 13.045 29.310 28.145 1.00 51.14 253 ALA A N 1
ATOM 1313 C CA . ALA A 1 253 ? 12.726 29.320 26.719 1.00 50.91 253 ALA A CA 1
ATOM 1314 C C . ALA A 1 253 ? 12.193 27.974 26.211 1.00 50.66 253 ALA A C 1
ATOM 1315 O O . ALA A 1 253 ? 11.131 27.910 25.578 1.00 50.05 253 ALA A O 1
ATOM 1317 N N . LEU A 1 254 ? 12.935 26.902 26.490 1.00 50.37 254 LEU A N 1
ATOM 1318 C CA . LEU A 1 254 ? 12.550 25.566 26.043 1.00 49.24 254 LEU A CA 1
ATOM 1319 C C . LEU A 1 254 ? 11.118 25.156 26.400 1.00 48.00 254 LEU A C 1
ATOM 1320 O O . LEU A 1 254 ? 10.374 24.681 25.535 1.00 48.30 254 LEU A O 1
ATOM 1325 N N . VAL A 1 255 ? 10.725 25.343 27.663 1.00 46.37 255 VAL A N 1
ATOM 1326 C CA . VAL A 1 255 ? 9.383 24.959 28.081 1.00 46.09 255 VAL A CA 1
ATOM 1327 C C . VAL A 1 255 ? 8.351 25.933 27.532 1.00 47.07 255 VAL A C 1
ATOM 1328 O O . VAL A 1 255 ? 7.185 25.560 27.298 1.00 46.03 255 VAL A O 1
ATOM 1332 N N . LYS A 1 256 ? 8.770 27.183 27.330 1.00 47.66 256 LYS A N 1
ATOM 1333 C CA . LYS A 1 256 ? 7.855 28.185 26.782 1.00 48.88 256 LYS A CA 1
ATOM 1334 C C . LYS A 1 256 ? 7.524 27.788 25.343 1.00 47.67 256 LYS A C 1
ATOM 1335 O O . LYS A 1 256 ? 6.406 27.993 24.878 1.00 47.33 256 LYS A O 1
ATOM 1341 N N . GLY A 1 257 ? 8.504 27.209 24.649 1.00 48.43 257 GLY A N 1
ATOM 1342 C CA . GLY A 1 257 ? 8.292 26.795 23.272 1.00 48.93 257 GLY A CA 1
ATOM 1343 C C . GLY A 1 257 ? 7.300 25.650 23.165 1.00 49.65 257 GLY A C 1
ATOM 1344 O O . GLY A 1 257 ? 6.332 25.721 22.395 1.00 50.81 257 GLY A O 1
ATOM 1345 N N . VAL A 1 258 ? 7.539 24.592 23.943 1.00 48.96 258 VAL A N 1
ATOM 1346 C CA . VAL A 1 258 ? 6.659 23.430 23.928 1.00 47.24 258 VAL A CA 1
ATOM 1347 C C . VAL A 1 258 ? 5.236 23.879 24.252 1.00 48.20 258 VAL A C 1
ATOM 1348 O O . VAL A 1 258 ? 4.283 23.472 23.582 1.00 48.93 258 VAL A O 1
ATOM 1352 N N . ALA A 1 259 ? 5.100 24.735 25.266 1.00 48.83 259 ALA A N 1
ATOM 1353 C CA . ALA A 1 259 ? 3.779 25.217 25.679 1.00 49.79 259 ALA A CA 1
ATOM 1354 C C . ALA A 1 259 ? 3.096 26.080 24.614 1.00 50.55 259 ALA A C 1
ATOM 1355 O O . ALA A 1 259 ? 1.897 25.922 24.352 1.00 52.13 259 ALA A O 1
ATOM 1357 N N . ARG A 1 260 ? 3.841 27.005 24.012 1.00 50.57 260 ARG A N 1
ATOM 1358 C CA . ARG A 1 260 ? 3.258 27.854 22.973 1.00 51.91 260 ARG A CA 1
ATOM 1359 C C . ARG A 1 260 ? 2.812 26.943 21.837 1.00 50.75 260 ARG A C 1
ATOM 1360 O O . ARG A 1 260 ? 1.694 27.063 21.336 1.00 48.61 260 ARG A O 1
ATOM 1368 N N . ALA A 1 261 ? 3.699 26.016 21.462 1.00 50.64 261 ALA A N 1
ATOM 1369 C CA . ALA A 1 261 ? 3.433 25.073 20.385 1.00 50.54 261 ALA A CA 1
ATOM 1370 C C . ALA A 1 261 ? 2.133 24.284 20.572 1.00 51.79 261 ALA A C 1
ATOM 1371 O O . ALA A 1 261 ? 1.504 23.890 19.580 1.00 51.26 261 ALA A O 1
ATOM 1373 N N . VAL A 1 262 ? 1.714 24.052 21.819 1.00 52.25 262 VAL A N 1
ATOM 1374 C CA . VAL A 1 262 ? 0.482 23.295 22.035 1.00 52.54 262 VAL A CA 1
ATOM 1375 C C . VAL A 1 262 ? -0.777 24.143 22.249 1.00 52.57 262 VAL A C 1
ATOM 1376 O O . VAL A 1 262 ? -1.854 23.602 22.538 1.00 52.31 262 VAL A O 1
ATOM 1380 N N . GLY A 1 263 ? -0.647 25.464 22.102 1.00 52.38 263 GLY A N 1
ATOM 1381 C CA . GLY A 1 263 ? -1.806 26.340 22.234 1.00 51.87 263 GLY A CA 1
ATOM 1382 C C . GLY A 1 263 ? -1.892 27.208 23.480 1.00 52.00 263 GLY A C 1
ATOM 1383 O O . GLY A 1 263 ? -2.893 27.910 23.688 1.00 51.32 263 GLY A O 1
ATOM 1384 N N . PHE A 1 264 ? -0.854 27.175 24.312 1.00 52.30 264 PHE A N 1
ATOM 1385 C CA . PHE A 1 264 ? -0.854 27.964 25.542 1.00 52.43 264 PHE A CA 1
ATOM 1386 C C . PHE A 1 264 ? -0.491 29.438 25.342 1.00 52.17 264 PHE A C 1
ATOM 1387 O O . PHE A 1 264 ? 0.316 29.792 24.464 1.00 50.40 264 PHE A O 1
ATOM 1395 N N . ASP A 1 265 ? -1.108 30.290 26.164 1.00 53.54 265 ASP A N 1
ATOM 1396 C CA . ASP A 1 265 ? -0.797 31.713 26.162 1.00 54.44 265 ASP A CA 1
ATOM 1397 C C . ASP A 1 265 ? 0.287 31.736 27.239 1.00 55.06 265 ASP A C 1
ATOM 1398 O O . ASP A 1 265 ? -0.011 31.549 28.424 1.00 53.35 265 ASP A O 1
ATOM 1403 N N . VAL A 1 266 ? 1.538 31.937 26.835 1.00 56.99 266 VAL A N 1
ATOM 1404 C CA . VAL A 1 266 ? 2.639 31.942 27.793 1.00 58.53 266 VAL A CA 1
ATOM 1405 C C . VAL A 1 266 ? 3.055 33.328 28.299 1.00 60.18 266 VAL A C 1
ATOM 1406 O O . VAL A 1 266 ? 3.224 34.271 27.519 1.00 61.19 266 VAL A O 1
ATOM 1410 N N . TYR A 1 267 ? 3.225 33.427 29.621 1.00 61.43 267 TYR A N 1
ATOM 1411 C CA . TYR A 1 267 ? 3.626 34.666 30.285 1.00 62.36 267 TYR A CA 1
ATOM 1412 C C . TYR A 1 267 ? 4.962 34.470 31.017 1.00 63.52 267 TYR A C 1
ATOM 1413 O O . TYR A 1 267 ? 5.454 33.343 31.151 1.00 64.59 267 TYR A O 1
ATOM 1422 N N . THR A 1 268 ? 5.539 35.578 31.488 1.00 63.92 268 THR A N 1
ATOM 1423 C CA . THR A 1 268 ? 6.808 35.561 32.223 1.00 64.21 268 THR A CA 1
ATOM 1424 C C . THR A 1 268 ? 6.918 36.889 32.976 1.00 65.37 268 THR A C 1
ATOM 1425 O O . THR A 1 268 ? 7.410 37.884 32.431 1.00 66.05 268 THR A O 1
ATOM 1429 N N . PRO A 1 269 ? 6.455 36.928 34.238 1.00 65.92 269 PRO A N 1
ATOM 1430 C CA . PRO A 1 269 ? 6.528 38.176 35.016 1.00 66.26 269 PRO A CA 1
ATOM 1431 C C . PRO A 1 269 ? 7.960 38.612 35.338 1.00 66.67 269 PRO A C 1
ATOM 1432 O O . PRO A 1 269 ? 8.906 37.819 35.221 1.00 66.12 269 PRO A O 1
ATOM 1436 N N . GLU A 1 270 ? 8.117 39.880 35.726 1.00 67.57 270 GLU A N 1
ATOM 1437 C CA . GLU A 1 270 ? 9.430 40.421 36.076 1.00 68.40 270 GLU A CA 1
ATOM 1438 C C . GLU A 1 270 ? 9.991 39.666 37.281 1.00 68.17 270 GLU A C 1
ATOM 1439 O O . GLU A 1 270 ? 9.281 39.434 38.265 1.00 68.35 270 GLU A O 1
ATOM 1445 N N . GLY A 1 271 ? 11.265 39.289 37.204 1.00 67.81 271 GLY A N 1
ATOM 1446 C CA . GLY A 1 271 ? 11.880 38.560 38.306 1.00 67.68 271 GLY A CA 1
ATOM 1447 C C . GLY A 1 271 ? 12.052 37.087 37.971 1.00 67.36 271 GLY A C 1
ATOM 1448 O O . GLY A 1 271 ? 13.052 36.473 38.347 1.00 67.88 271 GLY A O 1
ATOM 1449 N N . ALA A 1 272 ? 11.070 36.521 37.262 1.00 66.13 272 ALA A N 1
ATOM 1450 C CA . ALA A 1 272 ? 11.113 35.108 36.863 1.00 64.95 272 ALA A CA 1
ATOM 1451 C C . ALA A 1 272 ? 12.228 34.944 35.829 1.00 64.30 272 ALA A C 1
ATOM 1452 O O . ALA A 1 272 ? 12.117 35.432 34.697 1.00 64.12 272 ALA A O 1
ATOM 1454 N N . THR A 1 273 ? 13.294 34.243 36.226 1.00 63.69 273 THR A N 1
ATOM 1455 C CA . THR A 1 273 ? 14.465 34.039 35.372 1.00 63.33 273 THR A CA 1
ATOM 1456 C C . THR A 1 273 ? 14.885 32.581 35.123 1.00 63.22 273 THR A C 1
ATOM 1457 O O . THR A 1 273 ? 15.767 32.319 34.292 1.00 63.11 273 THR A O 1
ATOM 1461 N N . GLY A 1 274 ? 14.279 31.636 35.851 1.00 63.10 274 GLY A N 1
ATOM 1462 C CA . GLY A 1 274 ? 14.636 30.230 35.669 1.00 61.47 274 GLY A CA 1
ATOM 1463 C C . GLY A 1 274 ? 15.967 29.863 36.317 1.00 61.18 274 GLY A C 1
ATOM 1464 O O . GLY A 1 274 ? 16.423 28.717 36.221 1.00 61.17 274 GLY A O 1
ATOM 1465 N N . GLU A 1 275 ? 16.587 30.845 36.978 1.00 60.65 275 GLU A N 1
ATOM 1466 C CA . GLU A 1 275 ? 17.872 30.662 37.664 1.00 60.03 275 GLU A CA 1
ATOM 1467 C C . GLU A 1 275 ? 17.588 30.653 39.165 1.00 57.96 275 GLU A C 1
ATOM 1468 O O . GLU A 1 275 ? 16.465 30.963 39.582 1.00 55.42 275 GLU A O 1
ATOM 1474 N N . TYR A 1 276 ? 18.598 30.316 39.973 1.00 57.38 276 TYR A N 1
ATOM 1475 C CA . TYR A 1 276 ? 18.437 30.281 41.429 1.00 58.04 276 TYR A CA 1
ATOM 1476 C C . TYR A 1 276 ? 17.945 31.629 41.978 1.00 58.44 276 TYR A C 1
ATOM 1477 O O . TYR A 1 276 ? 17.350 31.693 43.068 1.00 58.49 276 TYR A O 1
ATOM 1486 N N . ASN A 1 277 ? 18.196 32.702 41.219 1.00 58.36 277 ASN A N 1
ATOM 1487 C CA . ASN A 1 277 ? 17.804 34.056 41.627 1.00 59.67 277 ASN A CA 1
ATOM 1488 C C . ASN A 1 277 ? 16.398 34.488 41.184 1.00 59.19 277 ASN A C 1
ATOM 1489 O O . ASN A 1 277 ? 15.996 35.641 41.407 1.00 59.16 277 ASN A O 1
ATOM 1494 N N . THR A 1 278 ? 15.648 33.570 40.569 1.00 57.98 278 THR A N 1
ATOM 1495 C CA . THR A 1 278 ? 14.295 33.880 40.093 1.00 57.34 278 THR A CA 1
ATOM 1496 C C . THR A 1 278 ? 13.362 34.324 41.232 1.00 57.99 278 THR A C 1
ATOM 1497 O O . THR A 1 278 ? 13.707 34.225 42.418 1.00 58.23 278 THR A O 1
ATOM 1501 N N . ASN A 1 279 ? 12.175 34.808 40.865 1.00 58.21 279 ASN A N 1
ATOM 1502 C CA . ASN A 1 279 ? 11.203 35.266 41.854 1.00 58.83 279 ASN A CA 1
ATOM 1503 C C . ASN A 1 279 ? 9.947 34.381 41.857 1.00 58.93 279 ASN A C 1
ATOM 1504 O O . ASN A 1 279 ? 8.949 34.680 41.181 1.00 59.41 279 ASN A O 1
ATOM 1509 N N . GLU A 1 280 ? 10.003 33.291 42.626 1.00 58.96 280 GLU A N 1
ATOM 1510 C CA . GLU A 1 280 ? 8.887 32.351 42.722 1.00 57.88 280 GLU A CA 1
ATOM 1511 C C . GLU A 1 280 ? 7.556 33.043 43.033 1.00 57.87 280 GLU A C 1
ATOM 1512 O O . GLU A 1 280 ? 6.500 32.621 42.538 1.00 57.95 280 GLU A O 1
ATOM 1518 N N . MET A 1 281 ? 7.601 34.104 43.846 1.00 57.85 281 MET A N 1
ATOM 1519 C CA . MET A 1 281 ? 6.377 34.836 44.211 1.00 57.91 281 MET A CA 1
ATOM 1520 C C . MET A 1 281 ? 5.717 35.503 42.996 1.00 57.43 281 MET A C 1
ATOM 1521 O O . MET A 1 281 ? 4.484 35.553 42.897 1.00 56.51 281 MET A O 1
ATOM 1526 N N . ALA A 1 282 ? 6.536 36.021 42.077 1.00 56.34 282 ALA A N 1
ATOM 1527 C CA . ALA A 1 282 ? 6.001 36.659 40.876 1.00 55.90 282 ALA A CA 1
ATOM 1528 C C . ALA A 1 282 ? 5.222 35.600 40.087 1.00 56.21 282 ALA A C 1
ATOM 1529 O O . ALA A 1 282 ? 4.132 35.873 39.570 1.00 55.71 282 ALA A O 1
ATOM 1531 N N . LYS A 1 283 ? 5.788 34.391 40.013 1.00 54.91 283 LYS A N 1
ATOM 1532 C CA . LYS A 1 283 ? 5.147 33.287 39.292 1.00 54.33 283 LYS A CA 1
ATOM 1533 C C . LYS A 1 283 ? 3.803 32.931 39.941 1.00 53.63 283 LYS A C 1
ATOM 1534 O O . LYS A 1 283 ? 2.786 32.769 39.247 1.00 53.18 283 LYS A O 1
ATOM 1540 N N . ALA A 1 284 ? 3.790 32.840 41.273 1.00 52.46 284 ALA A N 1
ATOM 1541 C CA . ALA A 1 284 ? 2.560 32.490 41.989 1.00 52.66 284 ALA A CA 1
ATOM 1542 C C . ALA A 1 284 ? 1.524 33.604 41.897 1.00 53.56 284 ALA A C 1
ATOM 1543 O O . ALA A 1 284 ? 0.330 33.336 41.723 1.00 52.67 284 ALA A O 1
ATOM 1545 N N . LYS A 1 285 ? 1.983 34.854 42.014 1.00 55.28 285 LYS A N 1
ATOM 1546 C CA . LYS A 1 285 ? 1.088 36.010 41.929 1.00 56.49 285 LYS A CA 1
ATOM 1547 C C . LYS A 1 285 ? 0.419 36.026 40.554 1.00 56.20 285 LYS A C 1
ATOM 1548 O O . LYS A 1 285 ? -0.800 36.177 40.436 1.00 55.27 285 LYS A O 1
ATOM 1554 N N . LYS A 1 286 ? 1.227 35.873 39.510 1.00 56.59 286 LYS A N 1
ATOM 1555 C CA . LYS A 1 286 ? 0.698 35.879 38.151 1.00 57.73 286 LYS A CA 1
ATOM 1556 C C . LYS A 1 286 ? -0.300 34.729 37.972 1.00 58.28 286 LYS A C 1
ATOM 1557 O O . LYS A 1 286 ? -1.402 34.922 37.439 1.00 57.25 286 LYS A O 1
ATOM 1563 N N . ALA A 1 287 ? 0.093 33.542 38.449 1.00 59.50 287 ALA A N 1
ATOM 1564 C CA . ALA A 1 287 ? -0.725 32.331 38.354 1.00 59.64 287 ALA A CA 1
ATOM 1565 C C . ALA A 1 287 ? -2.151 32.489 38.889 1.00 59.77 287 ALA A C 1
ATOM 1566 O O . ALA A 1 287 ? -3.116 32.090 38.220 1.00 58.87 287 ALA A O 1
ATOM 1568 N N . VAL A 1 288 ? -2.290 33.054 40.093 1.00 61.25 288 VAL A N 1
ATOM 1569 C CA . VAL A 1 288 ? -3.583 33.311 40.721 1.00 62.51 288 VAL A CA 1
ATOM 1570 C C . VAL A 1 288 ? -4.438 34.206 39.828 1.00 63.31 288 VAL A C 1
ATOM 1571 O O . VAL A 1 288 ? -5.616 33.942 39.611 1.00 63.49 288 VAL A O 1
ATOM 1575 N N . GLU A 1 289 ? -3.791 35.279 39.374 1.00 62.97 289 GLU A N 1
ATOM 1576 C CA . GLU A 1 289 ? -4.460 36.264 38.533 1.00 65.12 289 GLU A CA 1
ATOM 1577 C C . GLU A 1 289 ? -4.967 35.574 37.256 1.00 63.74 289 GLU A C 1
ATOM 1578 O O . GLU A 1 289 ? -6.124 35.757 36.837 1.00 62.72 289 GLU A O 1
ATOM 1584 N N . LEU A 1 290 ? -4.098 34.764 36.650 1.00 62.97 290 LEU A N 1
ATOM 1585 C CA . LEU A 1 290 ? -4.448 34.049 35.427 1.00 62.43 290 LEU A CA 1
ATOM 1586 C C . LEU A 1 290 ? -5.666 33.127 35.579 1.00 62.36 290 LEU A C 1
ATOM 1587 O O . LEU A 1 290 ? -6.428 32.931 34.626 1.00 62.01 290 LEU A O 1
ATOM 1592 N N . LEU A 1 291 ? -5.853 32.562 36.774 1.00 61.87 291 LEU A N 1
ATOM 1593 C CA . LEU A 1 291 ? -6.984 31.667 37.017 1.00 61.90 291 LEU A CA 1
ATOM 1594 C C . LEU A 1 291 ? -8.328 32.377 36.885 1.00 62.41 291 LEU A C 1
ATOM 1595 O O . LEU A 1 291 ? -9.368 31.736 36.686 1.00 62.51 291 LEU A O 1
ATOM 1600 N N . LYS A 1 292 ? -8.309 33.705 36.996 1.00 63.83 292 LYS A N 1
ATOM 1601 C CA . LYS A 1 292 ? -9.537 34.488 36.888 1.00 64.81 292 LYS A CA 1
ATOM 1602 C C . LYS A 1 292 ? -10.094 34.522 35.456 1.00 63.80 292 LYS A C 1
ATOM 1603 O O . LYS A 1 292 ? -11.311 34.512 35.262 1.00 64.50 292 LYS A O 1
ATOM 1609 N N . ASP A 1 293 ? -9.208 34.542 34.457 1.00 62.90 293 ASP A N 1
ATOM 1610 C CA . ASP A 1 293 ? -9.638 34.585 33.053 1.00 62.06 293 ASP A CA 1
ATOM 1611 C C . ASP A 1 293 ? -9.407 33.283 32.268 1.00 60.91 293 ASP A C 1
ATOM 1612 O O . ASP A 1 293 ? -9.863 33.151 31.124 1.00 59.80 293 ASP A O 1
ATOM 1617 N N . TYR A 1 294 ? -8.696 32.329 32.871 1.00 59.59 294 TYR A N 1
ATOM 1618 C CA . TYR A 1 294 ? -8.420 31.052 32.208 1.00 58.15 294 TYR A CA 1
ATOM 1619 C C . TYR A 1 294 ? -9.050 29.891 32.967 1.00 57.30 294 TYR A C 1
ATOM 1620 O O . TYR A 1 294 ? -9.432 30.033 34.137 1.00 58.42 294 TYR A O 1
ATOM 1629 N N . ASP A 1 295 ? -9.165 28.743 32.298 1.00 56.57 295 ASP A N 1
ATOM 1630 C CA . ASP A 1 295 ? -9.760 27.559 32.923 1.00 56.30 295 ASP A CA 1
ATOM 1631 C C . ASP A 1 295 ? -8.676 26.583 33.405 1.00 54.59 295 ASP A C 1
ATOM 1632 O O . ASP A 1 295 ? 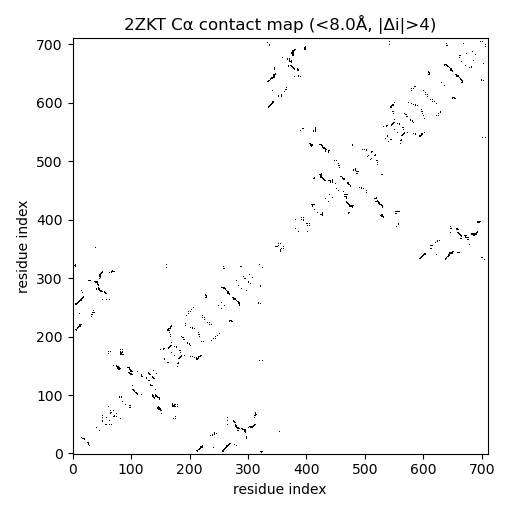-8.883 25.812 34.351 1.00 54.46 295 ASP A O 1
ATOM 1637 N N . PHE A 1 296 ? -7.515 26.636 32.756 1.00 52.83 296 PHE A N 1
ATOM 1638 C CA . PHE A 1 296 ? -6.398 25.765 33.105 1.00 51.77 296 PHE A CA 1
ATOM 1639 C C . PHE A 1 296 ? -5.140 26.634 33.114 1.00 50.55 296 PHE A C 1
ATOM 1640 O O . PHE A 1 296 ? -4.878 27.358 32.155 1.00 51.11 296 PHE A O 1
ATOM 1648 N N . VAL A 1 297 ? -4.378 26.569 34.204 1.00 49.50 297 VAL A N 1
ATOM 1649 C CA . VAL A 1 297 ? -3.148 27.345 34.332 1.00 48.04 297 VAL A CA 1
ATOM 1650 C C . VAL A 1 297 ? -1.998 26.406 34.659 1.00 47.87 297 VAL A C 1
ATOM 1651 O O . VAL A 1 297 ? -2.085 25.584 35.572 1.00 48.76 297 VAL A O 1
ATOM 1655 N N . PHE A 1 298 ? -0.918 26.538 33.901 1.00 48.20 298 PHE A N 1
ATOM 1656 C CA . PHE A 1 298 ? 0.266 25.708 34.078 1.00 48.68 298 PHE A CA 1
ATOM 1657 C C . PHE A 1 298 ? 1.381 26.586 34.657 1.00 48.91 298 PHE A C 1
ATOM 1658 O O . PHE A 1 298 ? 1.639 27.674 34.138 1.00 50.86 298 PHE A O 1
ATOM 1666 N N . LEU A 1 299 ? 2.038 26.119 35.724 1.00 49.29 299 LEU A N 1
ATOM 1667 C CA . LEU A 1 299 ? 3.110 26.888 36.377 1.00 48.73 299 LEU A CA 1
ATOM 1668 C C . LEU A 1 299 ? 4.417 26.096 36.452 1.00 48.26 299 LEU A C 1
ATOM 1669 O O . LEU A 1 299 ? 4.492 25.083 37.141 1.00 48.02 299 LEU A O 1
ATOM 1674 N N . HIS A 1 300 ? 5.448 26.571 35.748 1.00 48.15 300 HIS A N 1
ATOM 1675 C CA . HIS A 1 300 ? 6.740 25.885 35.712 1.00 48.96 300 HIS A CA 1
ATOM 1676 C C . HIS A 1 300 ? 7.810 26.552 36.589 1.00 50.08 300 HIS A C 1
ATOM 1677 O O . HIS A 1 300 ? 7.881 27.779 36.668 1.00 51.51 300 HIS A O 1
ATOM 1684 N N . PHE A 1 301 ? 8.631 25.723 37.252 1.00 50.14 301 PHE A N 1
ATOM 1685 C CA . PHE A 1 301 ? 9.709 26.184 38.144 1.00 49.46 301 PHE A CA 1
ATOM 1686 C C . PHE A 1 301 ? 10.978 25.406 37.757 1.00 50.50 301 PHE A C 1
ATOM 1687 O O . PHE A 1 301 ? 11.089 24.202 38.012 1.00 49.23 301 PHE A O 1
ATOM 1695 N N . LYS A 1 302 ? 11.938 26.108 37.156 1.00 52.84 302 LYS A N 1
ATOM 1696 C CA . LYS A 1 302 ? 13.175 25.496 36.662 1.00 52.99 302 LYS A CA 1
ATOM 1697 C C . LYS A 1 302 ? 14.310 25.125 37.627 1.00 53.68 302 LYS A C 1
ATOM 1698 O O . LYS A 1 302 ? 14.784 23.985 37.631 1.00 56.47 302 LYS A O 1
ATOM 1704 N N . PRO A 1 303 ? 14.761 26.085 38.455 1.00 53.92 303 PRO A N 1
ATOM 1705 C CA . PRO A 1 303 ? 15.855 25.892 39.422 1.00 52.93 303 PRO A CA 1
ATOM 1706 C C . PRO A 1 303 ? 16.067 24.528 40.106 1.00 52.50 303 PRO A C 1
ATOM 1707 O O . PRO A 1 303 ? 17.216 24.084 40.248 1.00 52.01 303 PRO A O 1
ATOM 1711 N N . THR A 1 304 ? 15.000 23.855 40.537 1.00 51.49 304 THR A N 1
ATOM 1712 C CA . THR A 1 304 ? 15.194 22.556 41.193 1.00 51.26 304 THR A CA 1
ATOM 1713 C C . THR A 1 304 ? 16.056 21.656 40.305 1.00 51.04 304 THR A C 1
ATOM 1714 O O . THR A 1 304 ? 16.966 20.980 40.785 1.00 49.88 304 THR A O 1
ATOM 1718 N N . ASP A 1 305 ? 15.785 21.677 39.001 1.00 51.65 305 ASP A N 1
ATOM 1719 C CA . ASP A 1 305 ? 16.536 20.849 38.058 1.00 52.16 305 ASP A CA 1
ATOM 1720 C C . ASP A 1 305 ? 18.021 21.209 37.961 1.00 52.36 305 ASP A C 1
ATOM 1721 O O . ASP A 1 305 ? 18.874 20.324 37.820 1.00 52.52 305 ASP A O 1
ATOM 1726 N N . ALA A 1 306 ? 18.336 22.505 38.041 1.00 51.63 306 ALA A N 1
ATOM 1727 C CA . ALA A 1 306 ? 19.728 22.953 37.947 1.00 50.50 306 ALA A CA 1
ATOM 1728 C C . ALA A 1 306 ? 20.560 22.349 39.078 1.00 50.92 306 ALA A C 1
ATOM 1729 O O . ALA A 1 306 ? 21.665 21.836 38.845 1.00 50.43 306 ALA A O 1
ATOM 1731 N N . ALA A 1 307 ? 20.014 22.404 40.295 1.00 50.14 307 ALA A N 1
ATOM 1732 C CA . ALA A 1 307 ? 20.688 21.869 41.482 1.00 50.48 307 ALA A CA 1
ATOM 1733 C C . ALA A 1 307 ? 20.969 20.380 41.314 1.00 50.51 307 ALA A C 1
ATOM 1734 O O . ALA A 1 307 ? 22.003 19.874 41.766 1.00 50.85 307 ALA A O 1
ATOM 1736 N N . GLY A 1 308 ? 20.038 19.680 40.662 1.00 50.96 308 GLY A N 1
ATOM 1737 C CA . GLY A 1 308 ? 20.206 18.253 40.436 1.00 51.09 308 GLY A CA 1
ATOM 1738 C C . GLY A 1 308 ? 21.404 17.987 39.541 1.00 52.29 308 GLY A C 1
ATOM 1739 O O . GLY A 1 308 ? 22.187 17.080 39.807 1.00 52.26 308 GLY A O 1
ATOM 1740 N N . HIS A 1 309 ? 21.544 18.788 38.479 1.00 53.54 309 HIS A N 1
ATOM 1741 C CA . HIS A 1 309 ? 22.661 18.641 37.537 1.00 55.35 309 HIS A CA 1
ATOM 1742 C C . HIS A 1 309 ? 24.024 18.836 38.201 1.00 56.01 309 HIS A C 1
ATOM 1743 O O . HIS A 1 309 ? 24.975 18.112 37.893 1.00 57.67 309 HIS A O 1
ATOM 1750 N N . ASP A 1 310 ? 24.116 19.813 39.108 1.00 56.88 310 ASP A N 1
ATOM 1751 C CA . ASP A 1 310 ? 25.377 20.102 39.799 1.00 58.40 310 ASP A CA 1
ATOM 1752 C C . ASP A 1 310 ? 25.627 19.268 41.056 1.00 57.32 310 ASP A C 1
ATOM 1753 O O . ASP A 1 310 ? 26.621 19.483 41.753 1.00 57.41 310 ASP A O 1
ATOM 1758 N N . ASN A 1 311 ? 24.728 18.325 41.354 1.00 56.62 311 ASN A N 1
ATOM 1759 C CA . ASN A 1 311 ? 24.879 17.462 42.530 1.00 55.19 311 ASN A CA 1
ATOM 1760 C C . ASN A 1 311 ? 24.933 18.263 43.848 1.00 54.12 311 ASN A C 1
ATOM 1761 O O . ASN A 1 311 ? 25.845 18.092 44.663 1.00 55.01 311 ASN A O 1
ATOM 1766 N N . LYS A 1 312 ? 23.942 19.133 44.049 1.00 53.04 312 LYS A N 1
ATOM 1767 C CA . LYS A 1 312 ? 23.855 19.959 45.260 1.00 52.68 312 LYS A CA 1
ATOM 1768 C C . LYS A 1 312 ? 22.573 19.648 46.064 1.00 51.30 312 LYS A C 1
ATOM 1769 O O . LYS A 1 312 ? 21.628 20.444 46.080 1.00 50.61 312 LYS A O 1
ATOM 1775 N N . PRO A 1 313 ? 22.537 18.487 46.750 1.00 50.88 313 PRO A N 1
ATOM 1776 C CA . PRO A 1 313 ? 21.405 18.013 47.574 1.00 50.08 313 PRO A CA 1
ATOM 1777 C C . PRO A 1 313 ? 20.753 19.087 48.463 1.00 49.61 313 PRO A C 1
ATOM 1778 O O . PRO A 1 313 ? 19.539 19.333 48.379 1.00 48.13 313 PRO A O 1
ATOM 1782 N N . LYS A 1 314 ? 21.569 19.709 49.323 1.00 48.38 314 LYS A N 1
ATOM 1783 C CA . LYS A 1 314 ? 21.095 20.755 50.235 1.00 49.30 314 LYS A CA 1
ATOM 1784 C C . LYS A 1 314 ? 20.437 21.907 49.471 1.00 48.31 314 LYS A C 1
ATOM 1785 O O . LYS A 1 314 ? 19.405 22.446 49.894 1.00 48.21 314 LYS A O 1
ATOM 1791 N N . LEU A 1 315 ? 21.039 22.295 48.347 1.00 47.64 315 LEU A N 1
ATOM 1792 C CA . LEU A 1 315 ? 20.484 23.385 47.554 1.00 47.42 315 LEU A CA 1
ATOM 1793 C C . LEU A 1 315 ? 19.150 22.974 46.923 1.00 46.79 315 LEU A C 1
ATOM 1794 O O . LEU A 1 315 ? 18.186 23.750 46.929 1.00 47.13 315 LEU A O 1
ATOM 1799 N N . LYS A 1 316 ? 19.092 21.759 46.373 1.00 47.04 316 LYS A N 1
ATOM 1800 C CA . LYS A 1 316 ? 17.852 21.285 45.752 1.00 47.30 316 LYS A CA 1
ATOM 1801 C C . LYS A 1 316 ? 16.722 21.374 46.779 1.00 46.94 316 LYS A C 1
ATOM 1802 O O . LYS A 1 316 ? 15.615 21.838 46.471 1.00 47.08 316 LYS A O 1
ATOM 1808 N N . ALA A 1 317 ? 17.026 20.948 48.006 1.00 45.90 317 ALA A N 1
ATOM 1809 C CA . ALA A 1 317 ? 16.051 20.983 49.098 1.00 47.72 317 ALA A CA 1
ATOM 1810 C C . ALA A 1 317 ? 15.584 22.417 49.360 1.00 48.32 317 ALA A C 1
ATOM 1811 O O . ALA A 1 317 ? 14.378 22.676 49.499 1.00 48.69 317 ALA A O 1
ATOM 1813 N N . GLU A 1 318 ? 16.541 23.349 49.423 1.00 48.72 318 GLU A N 1
ATOM 1814 C CA . GLU A 1 318 ? 16.212 24.756 49.676 1.00 51.53 318 GLU A CA 1
ATOM 1815 C C . GLU A 1 318 ? 15.292 25.270 48.567 1.00 49.12 318 GLU A C 1
ATOM 1816 O O . GLU A 1 318 ? 14.279 25.934 48.838 1.00 48.51 318 GLU A O 1
ATOM 1822 N N . LEU A 1 319 ? 15.635 24.943 47.321 1.00 47.84 319 LEU A N 1
ATOM 1823 C CA . LEU A 1 319 ? 14.822 25.370 46.185 1.00 47.76 319 LEU A CA 1
ATOM 1824 C C . LEU A 1 319 ? 13.410 24.790 46.324 1.00 47.44 319 LEU A C 1
ATOM 1825 O O . LEU A 1 319 ? 12.405 25.493 46.094 1.00 47.70 319 LEU A O 1
ATOM 1830 N N . ILE A 1 320 ? 13.331 23.511 46.718 1.00 47.29 320 ILE A N 1
ATOM 1831 C CA . ILE A 1 320 ? 12.031 22.866 46.900 1.00 46.00 320 ILE A CA 1
ATOM 1832 C C . ILE A 1 320 ? 11.248 23.595 47.996 1.00 47.28 320 ILE A C 1
ATOM 1833 O O . ILE A 1 320 ? 10.029 23.759 47.898 1.00 47.64 320 ILE A O 1
ATOM 1838 N N . GLU A 1 321 ? 11.953 24.057 49.031 1.00 47.49 321 GLU A N 1
ATOM 1839 C CA . GLU A 1 321 ? 11.291 24.786 50.116 1.00 49.68 321 GLU A CA 1
ATOM 1840 C C . GLU A 1 321 ? 10.718 26.104 49.570 1.00 48.11 321 GLU A C 1
ATOM 1841 O O . GLU A 1 321 ? 9.607 26.514 49.928 1.00 47.61 321 GLU A O 1
ATOM 1847 N N . ARG A 1 322 ? 11.471 26.759 48.686 1.00 48.28 322 ARG A N 1
ATOM 1848 C CA . ARG A 1 322 ? 11.008 28.015 48.089 1.00 47.94 322 ARG A CA 1
ATOM 1849 C C . ARG A 1 322 ? 9.738 27.750 47.277 1.00 48.19 322 ARG A C 1
ATOM 1850 O O . ARG A 1 322 ? 8.816 28.573 47.245 1.00 48.62 322 ARG A O 1
ATOM 1858 N N . ALA A 1 323 ? 9.683 26.582 46.638 1.00 47.46 323 ALA A N 1
ATOM 1859 C CA . ALA A 1 323 ? 8.516 26.219 45.846 1.00 47.48 323 ALA A CA 1
ATOM 1860 C C . ALA A 1 323 ? 7.325 26.034 46.785 1.00 47.79 323 ALA A C 1
ATOM 1861 O O . ALA A 1 323 ? 6.192 26.413 46.451 1.00 46.77 323 ALA A O 1
ATOM 1863 N N . ASP A 1 324 ? 7.583 25.463 47.968 1.00 48.48 324 ASP A N 1
ATOM 1864 C CA . ASP A 1 324 ? 6.511 25.230 48.939 1.00 49.21 324 ASP A CA 1
ATOM 1865 C C . ASP A 1 324 ? 5.904 26.556 49.391 1.00 49.02 324 ASP A C 1
ATOM 1866 O O . ASP A 1 324 ? 4.686 26.647 49.604 1.00 47.87 324 ASP A O 1
ATOM 1871 N N . ARG A 1 325 ? 6.746 27.582 49.550 1.00 50.54 325 ARG A N 1
ATOM 1872 C CA . ARG A 1 325 ? 6.244 28.897 49.963 1.00 53.56 325 ARG A CA 1
ATOM 1873 C C . ARG A 1 325 ? 5.369 29.414 48.827 1.00 52.79 325 ARG A C 1
ATOM 1874 O O . ARG A 1 325 ? 4.226 29.834 49.042 1.00 52.03 325 ARG A O 1
ATOM 1882 N N . MET A 1 326 ? 5.911 29.355 47.608 1.00 52.88 326 MET A N 1
ATOM 1883 C CA . MET A 1 326 ? 5.181 29.787 46.420 1.00 54.30 326 MET A CA 1
ATOM 1884 C C . MET A 1 326 ? 3.806 29.122 46.427 1.00 54.67 326 MET A C 1
ATOM 1885 O O . MET A 1 326 ? 2.770 29.793 46.286 1.00 55.03 326 MET A O 1
ATOM 1890 N N . ILE A 1 327 ? 3.806 27.801 46.622 1.00 54.66 327 ILE A N 1
ATOM 1891 C CA . ILE A 1 327 ? 2.574 27.025 46.646 1.00 54.85 327 ILE A CA 1
ATOM 1892 C C . ILE A 1 327 ? 1.671 27.449 47.801 1.00 54.30 327 ILE A C 1
ATOM 1893 O O . ILE A 1 327 ? 0.440 27.368 47.702 1.00 54.92 327 ILE A O 1
ATOM 1898 N N . GLY A 1 328 ? 2.281 27.907 48.895 1.00 54.86 328 GLY A N 1
ATOM 1899 C CA . GLY A 1 328 ? 1.495 28.349 50.039 1.00 54.09 328 GLY A CA 1
ATOM 1900 C C . GLY A 1 328 ? 0.683 29.588 49.685 1.00 54.26 328 GLY A C 1
ATOM 1901 O O . GLY A 1 328 ? -0.508 29.673 49.982 1.00 52.87 328 GLY A O 1
ATOM 1902 N N . TYR A 1 329 ? 1.334 30.552 49.033 1.00 54.64 329 TYR A N 1
ATOM 1903 C CA . TYR A 1 329 ? 0.662 31.782 48.637 1.00 55.82 329 TYR A CA 1
ATOM 1904 C C . TYR A 1 329 ? -0.590 31.451 47.820 1.00 55.46 329 TYR A C 1
ATOM 1905 O O . TYR A 1 329 ? -1.687 31.966 48.086 1.00 55.16 329 TYR A O 1
ATOM 1914 N N . ILE A 1 330 ? -0.417 30.577 46.825 1.00 54.37 330 ILE A N 1
ATOM 1915 C CA . ILE A 1 330 ? -1.515 30.177 45.957 1.00 52.40 330 ILE A CA 1
ATOM 1916 C C . ILE A 1 330 ? -2.674 29.572 46.754 1.00 53.59 330 ILE A C 1
ATOM 1917 O O . ILE A 1 330 ? -3.846 29.859 46.474 1.00 52.79 330 ILE A O 1
ATOM 1922 N N . LEU A 1 331 ? -2.357 28.749 47.756 1.00 54.54 331 LEU A N 1
ATOM 1923 C CA . LEU A 1 331 ? -3.415 28.127 48.563 1.00 55.39 331 LEU A CA 1
ATOM 1924 C C . LEU A 1 331 ? -4.175 29.162 49.413 1.00 56.33 331 LEU A C 1
ATOM 1925 O O . LEU A 1 331 ? -5.328 28.967 49.789 1.00 56.15 331 LEU A O 1
ATOM 1930 N N . ASP A 1 332 ? -3.469 30.267 49.765 1.00 57.20 332 ASP A N 1
ATOM 1931 C CA . ASP A 1 332 ? -4.117 31.308 50.560 1.00 59.21 332 ASP A CA 1
ATOM 1932 C C . ASP A 1 332 ? -5.030 32.192 49.682 1.00 60.76 332 ASP A C 1
ATOM 1933 O O . ASP A 1 332 ? -5.708 33.095 50.159 1.00 62.35 332 ASP A O 1
ATOM 1938 N N . HIS A 1 333 ? -5.003 31.933 48.346 1.00 61.56 333 HIS A N 1
ATOM 1939 C CA . HIS A 1 333 ? -5.782 32.795 47.438 1.00 62.98 333 HIS A CA 1
ATOM 1940 C C . HIS A 1 333 ? -6.713 32.031 46.466 1.00 63.01 333 HIS A C 1
ATOM 1941 O O . HIS A 1 333 ? -7.379 32.650 45.644 1.00 64.07 333 HIS A O 1
ATOM 1948 N N . VAL A 1 334 ? -6.774 30.698 46.541 1.00 62.31 334 VAL A N 1
ATOM 1949 C CA . VAL A 1 334 ? -7.672 29.958 45.647 1.00 61.24 334 VAL A CA 1
ATOM 1950 C C . VAL A 1 334 ? -8.536 28.983 46.440 1.00 60.70 334 VAL A C 1
ATOM 1951 O O . VAL A 1 334 ? -8.114 28.468 47.476 1.00 60.14 334 VAL A O 1
ATOM 1955 N N . ASP A 1 335 ? -9.758 28.750 45.961 1.00 60.12 335 ASP A N 1
ATOM 1956 C CA . ASP A 1 335 ? -10.676 27.827 46.632 1.00 60.55 335 ASP A CA 1
ATOM 1957 C C . ASP A 1 335 ? -10.484 26.435 46.012 1.00 59.91 335 ASP A C 1
ATOM 1958 O O . ASP A 1 335 ? -10.892 26.192 44.862 1.00 59.30 335 ASP A O 1
ATOM 1963 N N . LEU A 1 336 ? -9.866 25.519 46.764 1.00 59.94 336 LEU A N 1
ATOM 1964 C CA . LEU A 1 336 ? -9.618 24.172 46.248 1.00 60.06 336 LEU A CA 1
ATOM 1965 C C . LEU A 1 336 ? -10.881 23.492 45.726 1.00 60.33 336 LEU A C 1
ATOM 1966 O O . LEU A 1 336 ? -10.805 22.596 44.882 1.00 59.95 336 LEU A O 1
ATOM 1971 N N . GLU A 1 337 ? -12.042 23.928 46.209 1.00 60.98 337 GLU A N 1
ATOM 1972 C CA . GLU A 1 337 ? -13.298 23.340 45.758 1.00 61.55 337 GLU A CA 1
ATOM 1973 C C . GLU A 1 337 ? -13.607 23.739 44.314 1.00 61.20 337 GLU A C 1
ATOM 1974 O O . GLU A 1 337 ? -14.405 23.079 43.639 1.00 61.45 337 GLU A O 1
ATOM 1980 N N . GLU A 1 338 ? -12.972 24.817 43.842 1.00 60.06 338 GLU A N 1
ATOM 1981 C CA . GLU A 1 338 ? -13.187 25.302 42.470 1.00 60.55 338 GLU A CA 1
ATOM 1982 C C . GLU A 1 338 ? -11.941 25.059 41.605 1.00 59.50 338 GLU A C 1
ATOM 1983 O O . GLU A 1 338 ? -12.006 25.075 40.367 1.00 58.76 338 GLU A O 1
ATOM 1989 N N . VAL A 1 339 ? -10.807 24.832 42.270 1.00 58.44 339 VAL A N 1
ATOM 1990 C CA . VAL A 1 339 ? -9.552 24.595 41.570 1.00 56.75 339 VAL A CA 1
ATOM 1991 C C . VAL A 1 339 ? -8.949 23.232 41.899 1.00 56.56 339 VAL A C 1
ATOM 1992 O O . VAL A 1 339 ? -8.700 22.910 43.065 1.00 58.64 339 VAL A O 1
ATOM 1996 N N . VAL A 1 340 ? -8.738 22.423 40.858 1.00 54.33 340 VAL A N 1
ATOM 1997 C CA . VAL A 1 340 ? -8.119 21.105 41.012 1.00 51.58 340 VAL A CA 1
ATOM 1998 C C . VAL A 1 340 ? -6.633 21.373 40.838 1.00 49.41 340 VAL A C 1
ATOM 1999 O O . VAL A 1 340 ? -6.223 21.889 39.800 1.00 48.08 340 VAL A O 1
ATOM 2003 N N . ILE A 1 341 ? -5.830 21.046 41.851 1.00 48.82 341 ILE A N 1
ATOM 2004 C CA . ILE A 1 341 ? -4.393 21.282 41.749 1.00 47.31 341 ILE A CA 1
ATOM 2005 C C . ILE A 1 341 ? -3.570 20.000 41.651 1.00 46.64 341 ILE A C 1
ATOM 2006 O O . ILE A 1 341 ? -3.858 18.987 42.309 1.00 46.89 341 ILE A O 1
ATOM 2011 N N . ALA A 1 342 ? -2.545 20.047 40.811 1.00 46.67 342 ALA A N 1
ATOM 2012 C CA . ALA A 1 342 ? -1.668 18.902 40.639 1.00 45.38 342 ALA A CA 1
ATOM 2013 C C . ALA A 1 342 ? -0.234 19.406 40.723 1.00 45.51 342 ALA A C 1
ATOM 2014 O O . ALA A 1 342 ? 0.083 20.493 40.224 1.00 46.65 342 ALA A O 1
ATOM 2016 N N . ILE A 1 343 ? 0.623 18.612 41.365 1.00 44.71 343 ILE A N 1
ATOM 2017 C CA . ILE A 1 343 ? 2.031 18.966 41.520 1.00 44.44 343 ILE A CA 1
ATOM 2018 C C . ILE A 1 343 ? 2.908 17.766 41.228 1.00 43.83 343 ILE A C 1
ATOM 2019 O O . ILE A 1 343 ? 2.636 16.652 41.688 1.00 44.11 343 ILE A O 1
ATOM 2024 N N . THR A 1 344 ? 3.975 18.000 40.476 1.00 44.05 344 THR A N 1
ATOM 2025 C CA . THR A 1 344 ? 4.909 16.938 40.145 1.00 44.14 344 THR A CA 1
ATOM 2026 C C . THR A 1 344 ? 6.102 17.520 39.397 1.00 43.19 344 THR A C 1
ATOM 2027 O O . THR A 1 344 ? 6.196 18.736 39.203 1.00 43.97 344 THR A O 1
ATOM 2031 N N . GLY A 1 345 ? 7.022 16.636 39.009 1.00 42.26 345 GLY A N 1
ATOM 2032 C CA . GLY A 1 345 ? 8.082 17.051 38.091 1.00 42.32 345 GLY A CA 1
ATOM 2033 C C . GLY A 1 345 ? 7.869 16.470 36.688 1.00 43.34 345 GLY A C 1
ATOM 2034 O O . GLY A 1 345 ? 7.018 15.618 36.458 1.00 43.77 345 GLY A O 1
ATOM 2035 N N . ASP A 1 346 ? 8.652 16.997 35.722 1.00 43.22 346 ASP A N 1
ATOM 2036 C CA . ASP A 1 346 ? 8.593 16.434 34.373 1.00 44.50 346 ASP A CA 1
ATOM 2037 C C . ASP A 1 346 ? 9.541 15.234 34.221 1.00 43.36 346 ASP A C 1
ATOM 2038 O O . ASP A 1 346 ? 9.499 14.487 33.250 1.00 43.73 346 ASP A O 1
ATOM 2043 N N . HIS A 1 347 ? 10.447 15.088 35.214 1.00 41.99 347 HIS A N 1
ATOM 2044 C CA . HIS A 1 347 ? 11.325 13.922 35.234 1.00 40.15 347 HIS A CA 1
ATOM 2045 C C . HIS A 1 347 ? 12.198 13.889 36.496 1.00 40.10 347 HIS A C 1
ATOM 2046 O O . HIS A 1 347 ? 12.159 14.776 37.341 1.00 38.31 347 HIS A O 1
ATOM 2053 N N . SER A 1 348 ? 13.018 12.853 36.685 1.00 40.22 348 SER A N 1
ATOM 2054 C CA . SER A 1 348 ? 13.890 12.793 37.848 1.00 39.21 348 SER A CA 1
ATOM 2055 C C . SER A 1 348 ? 15.272 13.234 37.419 1.00 40.78 348 SER A C 1
ATOM 2056 O O . SER A 1 348 ? 15.731 12.876 36.331 1.00 41.62 348 SER A O 1
ATOM 2059 N N . THR A 1 349 ? 15.919 14.028 38.273 1.00 42.14 349 THR A N 1
ATOM 2060 C CA . THR A 1 349 ? 17.282 14.503 38.029 1.00 42.56 349 THR A CA 1
ATOM 2061 C C . THR A 1 349 ? 17.978 14.273 39.361 1.00 42.92 349 THR A C 1
ATOM 2062 O O . THR A 1 349 ? 18.129 15.191 40.179 1.00 43.03 349 THR A O 1
ATOM 2066 N N . PRO A 1 350 ? 18.394 13.021 39.606 1.00 42.73 350 PRO A N 1
ATOM 2067 C CA . PRO A 1 350 ? 19.073 12.634 40.849 1.00 43.65 350 PRO A CA 1
ATOM 2068 C C . PRO A 1 350 ? 20.457 13.268 40.978 1.00 46.40 350 PRO A C 1
ATOM 2069 O O . PRO A 1 350 ? 21.252 13.246 40.031 1.00 47.13 350 PRO A O 1
ATOM 2073 N N . CYS A 1 351 ? 20.740 13.829 42.151 1.00 48.33 351 CYS A N 1
ATOM 2074 C CA . CYS A 1 351 ? 22.036 14.450 42.395 1.00 49.59 351 CYS A CA 1
ATOM 2075 C C . CYS A 1 351 ? 23.210 13.516 42.056 1.00 49.81 351 CYS A C 1
ATOM 2076 O O . CYS A 1 351 ? 24.176 13.935 41.410 1.00 50.11 351 CYS A O 1
ATOM 2079 N N . GLU A 1 352 ? 23.120 12.254 42.481 1.00 50.44 352 GLU A N 1
ATOM 2080 C CA . GLU A 1 352 ? 24.174 11.267 42.222 1.00 52.40 352 GLU A CA 1
ATOM 2081 C C . GLU A 1 352 ? 24.339 10.975 40.726 1.00 52.67 352 GLU A C 1
ATOM 2082 O O . GLU A 1 352 ? 25.298 10.307 40.322 1.00 54.63 352 GLU A O 1
ATOM 2088 N N . VAL A 1 353 ? 23.403 11.454 39.907 1.00 52.22 353 VAL A N 1
ATOM 2089 C CA . VAL A 1 353 ? 23.485 11.209 38.465 1.00 52.30 353 VAL A CA 1
ATOM 2090 C C . VAL A 1 353 ? 23.870 12.471 37.681 1.00 52.77 353 VAL A C 1
ATOM 2091 O O . VAL A 1 353 ? 24.426 12.386 36.574 1.00 50.64 353 VAL A O 1
ATOM 2095 N N . MET A 1 354 ? 23.589 13.640 38.259 1.00 53.51 354 MET A N 1
ATOM 2096 C CA . MET A 1 354 ? 23.921 14.910 37.612 1.00 56.42 354 MET A CA 1
ATOM 2097 C C . MET A 1 354 ? 23.324 14.968 36.201 1.00 56.22 354 MET A C 1
ATOM 2098 O O . MET A 1 354 ? 23.865 15.613 35.297 1.00 57.79 354 MET A O 1
ATOM 2103 N N . ASN A 1 355 ? 22.194 14.280 36.033 1.00 55.54 355 ASN A N 1
ATOM 2104 C CA . ASN A 1 355 ? 21.479 14.237 34.762 1.00 55.01 355 ASN A CA 1
ATOM 2105 C C . ASN A 1 355 ? 20.113 13.565 34.959 1.00 54.25 355 ASN A C 1
ATOM 2106 O O . ASN A 1 355 ? 19.823 13.013 36.025 1.00 53.31 355 ASN A O 1
ATOM 2111 N N . HIS A 1 356 ? 19.280 13.612 33.921 1.00 52.38 356 HIS A N 1
ATOM 2112 C CA . HIS A 1 356 ? 17.950 13.020 33.990 1.00 50.42 356 HIS A CA 1
ATOM 2113 C C . HIS A 1 356 ? 18.019 11.496 34.107 1.00 49.53 356 HIS A C 1
ATOM 2114 O O . HIS A 1 356 ? 18.810 10.845 33.420 1.00 47.97 356 HIS A O 1
ATOM 2121 N N . SER A 1 357 ? 17.193 10.933 34.991 1.00 47.54 357 SER A N 1
ATOM 2122 C CA . SER A 1 357 ? 17.148 9.483 35.177 1.00 45.83 357 SER A CA 1
ATOM 2123 C C . SER A 1 357 ? 15.761 8.998 34.737 1.00 44.61 357 SER A C 1
ATOM 2124 O O . SER A 1 357 ? 14.872 9.811 34.461 1.00 42.56 357 SER A O 1
ATOM 2127 N N . GLY A 1 358 ? 15.581 7.681 34.679 1.00 43.36 358 GLY A N 1
ATOM 2128 C CA . GLY A 1 358 ? 14.291 7.133 34.286 1.00 41.96 358 GLY A CA 1
ATOM 2129 C C . GLY A 1 358 ? 13.422 6.793 35.497 1.00 41.53 358 GLY A C 1
ATOM 2130 O O . GLY A 1 358 ? 12.450 6.039 35.382 1.00 40.90 358 GLY A O 1
ATOM 2131 N N . ASP A 1 359 ? 13.770 7.344 36.663 1.00 40.73 359 ASP A N 1
ATOM 2132 C CA . ASP A 1 359 ? 12.994 7.074 37.873 1.00 40.41 359 ASP A CA 1
ATOM 2133 C C . ASP A 1 359 ? 11.654 7.796 37.827 1.00 39.88 359 ASP A C 1
ATOM 2134 O O . ASP A 1 359 ? 11.592 8.980 37.491 1.00 39.71 359 ASP A O 1
ATOM 2139 N N . PRO A 1 360 ? 10.558 7.090 38.157 1.00 39.63 360 PRO A N 1
ATOM 2140 C CA . PRO A 1 360 ? 9.245 7.722 38.192 1.00 39.44 360 PRO A CA 1
ATOM 2141 C C . PRO A 1 360 ? 9.282 8.916 39.140 1.00 40.53 360 PRO A C 1
ATOM 2142 O O . PRO A 1 360 ? 10.072 8.972 40.078 1.00 38.82 360 PRO A O 1
ATOM 2146 N N . VAL A 1 361 ? 8.418 9.916 38.857 1.00 41.14 361 VAL A N 1
ATOM 2147 C CA . VAL A 1 361 ? 8.406 11.129 39.678 1.00 39.46 361 VAL A CA 1
ATOM 2148 C C . VAL A 1 361 ? 7.170 11.155 40.588 1.00 40.09 361 VAL A C 1
ATOM 2149 O O . VAL A 1 361 ? 6.087 10.742 40.197 1.00 40.41 361 VAL A O 1
ATOM 2153 N N . PRO A 1 362 ? 7.336 11.645 41.851 1.00 40.97 362 PRO A N 1
ATOM 2154 C CA . PRO A 1 362 ? 6.182 11.820 42.745 1.00 39.37 362 PRO A CA 1
ATOM 2155 C C . PRO A 1 362 ? 5.141 12.812 42.159 1.00 40.45 362 PRO A C 1
ATOM 2156 O O . PRO A 1 362 ? 5.466 13.849 41.593 1.00 43.46 362 PRO A O 1
ATOM 2160 N N . LEU A 1 363 ? 3.869 12.453 42.325 1.00 40.47 363 LEU A N 1
ATOM 2161 C CA . LEU A 1 363 ? 2.750 13.243 41.822 1.00 40.10 363 LEU A CA 1
ATOM 2162 C C . LEU A 1 363 ? 1.688 13.379 42.907 1.00 39.85 363 LEU A C 1
ATOM 2163 O O . LEU A 1 363 ? 1.410 12.425 43.631 1.00 41.82 363 LEU A O 1
ATOM 2168 N N . LEU A 1 364 ? 1.115 14.573 43.036 1.00 40.63 364 LEU A N 1
ATOM 2169 C CA . LEU A 1 364 ? 0.042 14.774 44.001 1.00 39.74 364 LEU A CA 1
ATOM 2170 C C . LEU A 1 364 ? -1.078 15.537 43.300 1.00 40.57 364 LEU A C 1
ATOM 2171 O O . LEU A 1 364 ? -0.824 16.406 42.445 1.00 39.98 364 LEU A O 1
ATOM 2176 N N . ILE A 1 365 ? -2.315 15.202 43.658 1.00 40.17 365 ILE A N 1
ATOM 2177 C CA . ILE A 1 365 ? -3.485 15.859 43.088 1.00 39.01 365 ILE A CA 1
ATOM 2178 C C . ILE A 1 365 ? -4.440 16.154 44.243 1.00 39.86 365 ILE A C 1
ATOM 2179 O O . ILE A 1 365 ? -4.751 15.255 45.030 1.00 40.86 365 ILE A O 1
ATOM 2184 N N . ALA A 1 366 ? -4.903 17.404 44.347 1.00 40.23 366 ALA A N 1
ATOM 2185 C CA . ALA A 1 366 ? -5.817 17.781 45.426 1.00 43.34 366 ALA A CA 1
ATOM 2186 C C . ALA A 1 366 ? -6.894 18.753 44.952 1.00 43.88 366 ALA A C 1
ATOM 2187 O O . ALA A 1 366 ? -6.703 19.477 43.969 1.00 43.92 366 ALA A O 1
ATOM 2189 N N . GLY A 1 367 ? -8.028 18.767 45.652 1.00 45.14 367 GLY A N 1
ATOM 2190 C CA . GLY A 1 367 ? -9.095 19.679 45.274 1.00 47.44 367 GLY A CA 1
ATOM 2191 C C . GLY A 1 367 ? -10.468 19.041 45.151 1.00 48.95 367 GLY A C 1
ATOM 2192 O O . GLY A 1 367 ? -10.724 17.961 45.700 1.00 50.34 367 GLY A O 1
ATOM 2193 N N . GLY A 1 368 ? -11.361 19.713 44.424 1.00 50.44 368 GLY A N 1
ATOM 2194 C CA . GLY A 1 368 ? -12.707 19.187 44.259 1.00 49.68 368 GLY A CA 1
ATOM 2195 C C . GLY A 1 368 ? -12.742 17.854 43.522 1.00 49.80 368 GLY A C 1
ATOM 2196 O O . GLY A 1 368 ? -12.013 17.656 42.546 1.00 50.25 368 GLY A O 1
ATOM 2197 N N . GLY A 1 369 ? -13.585 16.939 44.006 1.00 49.21 369 GLY A N 1
ATOM 2198 C CA . GLY A 1 369 ? -13.740 15.636 43.372 1.00 49.08 369 GLY A CA 1
ATOM 2199 C C . GLY A 1 369 ? -12.740 14.532 43.700 1.00 49.09 369 GLY A C 1
ATOM 2200 O O . GLY A 1 369 ? -12.991 13.360 43.386 1.00 50.71 369 GLY A O 1
ATOM 2201 N N . VAL A 1 370 ? -11.620 14.886 44.332 1.00 47.91 370 VAL A N 1
ATOM 2202 C CA . VAL A 1 370 ? -10.587 13.903 44.670 1.00 46.69 370 VAL A CA 1
ATOM 2203 C C . VAL A 1 370 ? -10.942 12.938 45.809 1.00 46.79 370 VAL A C 1
ATOM 2204 O O . VAL A 1 370 ? -11.462 13.351 46.852 1.00 46.96 370 VAL A O 1
ATOM 2208 N N . ARG A 1 371 ? -10.644 11.653 45.598 1.00 45.92 371 ARG A N 1
ATOM 2209 C CA . ARG A 1 371 ? -10.884 10.617 46.606 1.00 45.63 371 ARG A CA 1
ATOM 2210 C C . ARG A 1 371 ? -9.583 10.493 47.420 1.00 46.19 371 ARG A C 1
ATOM 2211 O O . ARG A 1 371 ? -8.723 9.659 47.136 1.00 47.68 371 ARG A O 1
ATOM 2219 N N . THR A 1 372 ? -9.447 11.347 48.430 1.00 45.82 372 THR A N 1
ATOM 2220 C CA . THR A 1 372 ? -8.241 11.380 49.264 1.00 46.35 372 THR A CA 1
ATOM 2221 C C . THR A 1 372 ? -7.803 10.006 49.804 1.00 45.70 372 THR A C 1
ATOM 2222 O O . THR A 1 372 ? -8.612 9.266 50.355 1.00 46.52 372 THR A O 1
ATOM 2226 N N . ASP A 1 373 ? -6.523 9.667 49.621 1.00 45.64 373 ASP A N 1
ATOM 2227 C CA . ASP A 1 373 ? -6.002 8.387 50.095 1.00 46.14 373 ASP A CA 1
ATOM 2228 C C . ASP A 1 373 ? -5.526 8.599 51.524 1.00 48.08 373 ASP A C 1
ATOM 2229 O O . ASP A 1 373 ? -6.000 9.515 52.185 1.00 51.36 373 ASP A O 1
ATOM 2234 N N . ASP A 1 374 ? -4.598 7.779 52.011 1.00 50.55 374 ASP A N 1
ATOM 2235 C CA . ASP A 1 374 ? -4.130 7.950 53.390 1.00 53.22 374 ASP A CA 1
ATOM 2236 C C . ASP A 1 374 ? -2.655 8.336 53.537 1.00 52.22 374 ASP A C 1
ATOM 2237 O O . ASP A 1 374 ? -2.004 7.997 54.527 1.00 53.93 374 ASP A O 1
ATOM 2242 N N . THR A 1 375 ? -2.133 9.045 52.535 1.00 51.28 375 THR A N 1
ATOM 2243 C CA . THR A 1 375 ? -0.749 9.527 52.564 1.00 50.62 375 THR A CA 1
ATOM 2244 C C . THR A 1 375 ? -0.763 10.809 53.419 1.00 50.58 375 THR A C 1
ATOM 2245 O O . THR A 1 375 ? -1.781 11.509 53.476 1.00 51.04 375 THR A O 1
ATOM 2249 N N . LYS A 1 376 ? 0.360 11.115 54.070 1.00 50.50 376 LYS A N 1
ATOM 2250 C CA . LYS A 1 376 ? 0.448 12.292 54.941 1.00 52.12 376 LYS A CA 1
ATOM 2251 C C . LYS A 1 376 ? 1.526 13.304 54.535 1.00 51.21 376 LYS A C 1
ATOM 2252 O O . LYS A 1 376 ? 1.581 14.408 55.076 1.00 52.29 376 LYS A O 1
ATOM 2258 N N . ARG A 1 377 ? 2.395 12.922 53.605 1.00 49.72 377 ARG A N 1
ATOM 2259 C CA . ARG A 1 377 ? 3.459 13.821 53.156 1.00 49.34 377 ARG A CA 1
ATOM 2260 C C . ARG A 1 377 ? 3.708 13.641 51.666 1.00 45.79 377 ARG A C 1
ATOM 2261 O O . ARG A 1 377 ? 3.231 12.675 51.058 1.00 43.61 377 ARG A O 1
ATOM 2269 N N . PHE A 1 378 ? 4.462 14.569 51.082 1.00 42.57 378 PHE A N 1
ATOM 2270 C CA . PHE A 1 378 ? 4.799 14.482 49.673 1.00 41.23 378 PHE A CA 1
ATOM 2271 C C . PHE A 1 378 ? 6.258 14.052 49.566 1.00 40.61 378 PHE A C 1
ATOM 2272 O O . PHE A 1 378 ? 7.161 14.787 49.941 1.00 41.26 378 PHE A O 1
ATOM 2280 N N . GLY A 1 379 ? 6.482 12.842 49.066 1.00 41.88 379 GLY A N 1
ATOM 2281 C CA . GLY A 1 379 ? 7.835 12.331 48.916 1.00 41.51 379 GLY A CA 1
ATOM 2282 C C . GLY A 1 379 ? 7.804 11.100 48.033 1.00 40.73 379 GLY A C 1
ATOM 2283 O O . GLY A 1 379 ? 6.740 10.503 47.840 1.00 42.18 379 GLY A O 1
ATOM 2284 N N . GLU A 1 380 ? 8.960 10.713 47.500 1.00 39.47 380 GLU A N 1
ATOM 2285 C CA . GLU A 1 380 ? 9.040 9.543 46.635 1.00 40.40 380 GLU A CA 1
ATOM 2286 C C . GLU A 1 380 ? 8.445 8.295 47.304 1.00 40.39 380 GLU A C 1
ATOM 2287 O O . GLU A 1 380 ? 7.608 7.602 46.704 1.00 42.70 380 GLU A O 1
ATOM 2293 N N . ARG A 1 381 ? 8.871 8.010 48.539 1.00 38.20 381 ARG A N 1
ATOM 2294 C CA . ARG A 1 381 ? 8.365 6.844 49.273 1.00 39.59 381 ARG A CA 1
ATOM 2295 C C . ARG A 1 381 ? 6.865 6.887 49.557 1.00 40.99 381 ARG A C 1
ATOM 2296 O O . ARG A 1 381 ? 6.187 5.856 49.490 1.00 40.16 381 ARG A O 1
ATOM 2304 N N . GLU A 1 382 ? 6.344 8.067 49.894 1.00 42.58 382 GLU A N 1
ATOM 2305 C CA . GLU A 1 382 ? 4.915 8.167 50.165 1.00 45.07 382 GLU A CA 1
ATOM 2306 C C . GLU A 1 382 ? 4.173 7.980 48.820 1.00 44.71 382 GLU A C 1
ATOM 2307 O O . GLU A 1 382 ? 3.137 7.297 48.754 1.00 46.17 382 GLU A O 1
ATOM 2313 N N . ALA A 1 383 ? 4.721 8.566 47.748 1.00 43.12 383 ALA A N 1
ATOM 2314 C CA . ALA A 1 383 ? 4.100 8.449 46.427 1.00 42.60 383 ALA A CA 1
ATOM 2315 C C . ALA A 1 383 ? 3.944 6.966 46.061 1.00 43.29 383 ALA A C 1
ATOM 2316 O O . ALA A 1 383 ? 3.006 6.590 45.350 1.00 44.32 383 ALA A O 1
ATOM 2318 N N . MET A 1 384 ? 4.857 6.129 46.565 1.00 44.57 384 MET A N 1
ATOM 2319 C CA . MET A 1 384 ? 4.824 4.682 46.365 1.00 45.09 384 MET A CA 1
ATOM 2320 C C . MET A 1 384 ? 3.562 4.049 46.970 1.00 45.06 384 MET A C 1
ATOM 2321 O O . MET A 1 384 ? 3.179 2.927 46.655 1.00 46.35 384 MET A O 1
ATOM 2326 N N . LYS A 1 385 ? 2.928 4.796 47.898 1.00 45.57 385 LYS A N 1
ATOM 2327 C CA . LYS A 1 385 ? 1.729 4.263 48.545 1.00 46.48 385 LYS A CA 1
ATOM 2328 C C . LYS A 1 385 ? 0.461 5.022 48.129 1.00 44.83 385 LYS A C 1
ATOM 2329 O O . LYS A 1 385 ? -0.634 4.796 48.637 1.00 45.04 385 LYS A O 1
ATOM 2335 N N . GLY A 1 386 ? 0.645 5.982 47.197 1.00 43.49 386 GLY A N 1
ATOM 2336 C CA . GLY A 1 386 ? -0.491 6.785 46.746 1.00 41.54 386 GLY A CA 1
ATOM 2337 C C . GLY A 1 386 ? -1.569 5.925 46.072 1.00 41.01 386 GLY A C 1
ATOM 2338 O O . GLY A 1 386 ? -1.284 4.913 45.440 1.00 41.58 386 GLY A O 1
ATOM 2339 N N . GLY A 1 387 ? -2.778 6.479 46.209 1.00 39.25 387 GLY A N 1
ATOM 2340 C CA . GLY A 1 387 ? -3.967 5.886 45.607 1.00 37.68 387 GLY A CA 1
ATOM 2341 C C . GLY A 1 387 ? -4.082 5.967 44.081 1.00 38.01 387 GLY A C 1
ATOM 2342 O O . GLY A 1 387 ? -4.920 5.276 43.496 1.00 36.68 387 GLY A O 1
ATOM 2343 N N . LEU A 1 388 ? -3.263 6.800 43.435 1.00 38.04 388 LEU A N 1
ATOM 2344 C CA . LEU A 1 388 ? -3.294 6.916 41.969 1.00 38.40 388 LEU A CA 1
ATOM 2345 C C . LEU A 1 388 ? -2.553 5.760 41.313 1.00 39.24 388 LEU A C 1
ATOM 2346 O O . LEU A 1 388 ? -2.805 5.421 40.146 1.00 39.68 388 LEU A O 1
ATOM 2351 N N . GLY A 1 389 ? -1.628 5.166 42.069 1.00 38.17 389 GLY A N 1
ATOM 2352 C CA . GLY A 1 389 ? -0.822 4.086 41.530 1.00 36.93 389 GLY A CA 1
ATOM 2353 C C . GLY A 1 389 ? 0.262 4.672 40.627 1.00 36.82 389 GLY A C 1
ATOM 2354 O O . GLY A 1 389 ? 0.515 5.892 40.618 1.00 35.96 389 GLY A O 1
ATOM 2355 N N . ARG A 1 390 ? 0.909 3.797 39.859 1.00 37.44 390 ARG A N 1
ATOM 2356 C CA . ARG A 1 390 ? 1.971 4.196 38.956 1.00 36.72 390 ARG A CA 1
ATOM 2357 C C . ARG A 1 390 ? 1.369 4.451 37.568 1.00 38.93 390 ARG A C 1
ATOM 2358 O O . ARG A 1 390 ? 0.922 3.519 36.885 1.00 39.02 390 ARG A O 1
ATOM 2366 N N . ILE A 1 391 ? 1.355 5.716 37.151 1.00 37.70 391 ILE A N 1
ATOM 2367 C CA . ILE A 1 391 ? 0.790 6.056 35.847 1.00 38.07 391 ILE A CA 1
ATOM 2368 C C . ILE A 1 391 ? 1.803 6.723 34.922 1.00 37.81 391 ILE A C 1
ATOM 2369 O O . ILE A 1 391 ? 2.974 6.910 35.275 1.00 38.65 391 ILE A O 1
ATOM 2374 N N . ARG A 1 392 ? 1.328 7.088 33.731 1.00 36.97 392 ARG A N 1
ATOM 2375 C CA . ARG A 1 392 ? 2.168 7.739 32.733 1.00 36.55 392 ARG A CA 1
ATOM 2376 C C . ARG A 1 392 ? 1.972 9.247 32.800 1.00 36.63 392 ARG A C 1
ATOM 2377 O O . ARG A 1 392 ? 0.912 9.742 33.228 1.00 35.46 392 ARG A O 1
ATOM 2385 N N . GLY A 1 393 ? 2.999 9.974 32.362 1.00 37.60 393 GLY A N 1
ATOM 2386 C CA . GLY A 1 393 ? 2.928 11.425 32.357 1.00 38.47 393 GLY A CA 1
ATOM 2387 C C . GLY A 1 393 ? 1.719 11.909 31.578 1.00 39.90 393 GLY A C 1
ATOM 2388 O O . GLY A 1 393 ? 1.091 12.898 31.961 1.00 42.25 393 GLY A O 1
ATOM 2389 N N . HIS A 1 394 ? 1.373 11.210 30.495 1.00 40.42 394 HIS A N 1
ATOM 2390 C CA . HIS A 1 394 ? 0.230 11.626 29.683 1.00 41.93 394 HIS A CA 1
ATOM 2391 C C . HIS A 1 394 ? -1.148 11.315 30.271 1.00 41.12 394 HIS A C 1
ATOM 2392 O O . HIS A 1 394 ? -2.161 11.657 29.659 1.00 40.68 394 HIS A O 1
ATOM 2399 N N . ASP A 1 395 ? -1.195 10.686 31.450 1.00 41.13 395 ASP A N 1
ATOM 2400 C CA . ASP A 1 395 ? -2.486 10.404 32.099 1.00 39.16 395 ASP A CA 1
ATOM 2401 C C . ASP A 1 395 ? -2.868 11.559 33.041 1.00 37.62 395 ASP A C 1
ATOM 2402 O O . ASP A 1 395 ? -4.022 11.679 33.463 1.00 38.12 395 ASP A O 1
ATOM 2407 N N . ILE A 1 396 ? -1.897 12.410 33.365 1.00 36.27 396 ILE A N 1
ATOM 2408 C CA . ILE A 1 396 ? -2.150 13.514 34.283 1.00 36.68 396 ILE A CA 1
ATOM 2409 C C . ILE A 1 396 ? -3.246 14.491 33.831 1.00 37.99 396 ILE A C 1
ATOM 2410 O O . ILE A 1 396 ? -4.257 14.665 34.532 1.00 38.93 396 ILE A O 1
ATOM 2415 N N . VAL A 1 397 ? -3.073 15.126 32.675 1.00 38.46 397 VAL A N 1
ATOM 2416 C CA . VAL A 1 397 ? -4.095 16.055 32.217 1.00 38.82 397 VAL A CA 1
ATOM 2417 C C . VAL A 1 397 ? -5.465 15.347 32.176 1.00 40.34 397 VAL A C 1
ATOM 2418 O O . VAL A 1 397 ? -6.450 15.849 32.733 1.00 41.50 397 VAL A O 1
ATOM 2422 N N . PRO A 1 398 ? -5.543 14.159 31.541 1.00 40.77 398 PRO A N 1
ATOM 2423 C CA . PRO A 1 398 ? -6.837 13.461 31.492 1.00 40.80 398 PRO A CA 1
ATOM 2424 C C . PRO A 1 398 ? -7.493 13.306 32.874 1.00 42.39 398 PRO A C 1
ATOM 2425 O O . PRO A 1 398 ? -8.719 13.446 33.013 1.00 42.04 398 PRO A O 1
ATOM 2429 N N . ILE A 1 399 ? -6.683 13.009 33.894 1.00 41.21 399 ILE A N 1
ATOM 2430 C CA . ILE A 1 399 ? -7.221 12.843 35.245 1.00 40.35 399 ILE A CA 1
ATOM 2431 C C . ILE A 1 399 ? -7.679 14.199 35.817 1.00 41.80 399 ILE A C 1
ATOM 2432 O O . ILE A 1 399 ? -8.734 14.284 36.468 1.00 42.78 399 ILE A O 1
ATOM 2437 N N . MET A 1 400 ? -6.898 15.252 35.560 1.00 41.40 400 MET A N 1
ATOM 2438 C CA . MET A 1 400 ? -7.262 16.591 36.039 1.00 42.40 400 MET A CA 1
ATOM 2439 C C . MET A 1 400 ? -8.581 17.025 35.395 1.00 42.56 400 MET A C 1
ATOM 2440 O O . MET A 1 400 ? -9.509 17.478 36.086 1.00 42.78 400 MET A O 1
ATOM 2445 N N . MET A 1 401 ? -8.665 16.854 34.068 1.00 42.14 401 MET A N 1
ATOM 2446 C CA . MET A 1 401 ? -9.851 17.243 33.313 1.00 42.40 401 MET A CA 1
ATOM 2447 C C . MET A 1 401 ? -11.094 16.495 33.770 1.00 43.38 401 MET A C 1
ATOM 2448 O O . MET A 1 401 ? -12.198 17.047 33.757 1.00 44.49 401 MET A O 1
ATOM 2453 N N . ASP A 1 402 ? -10.930 15.236 34.174 1.00 42.86 402 ASP A N 1
ATOM 2454 C CA . ASP A 1 402 ? -12.094 14.480 34.639 1.00 42.77 402 ASP A CA 1
ATOM 2455 C C . ASP A 1 402 ? -12.554 14.969 36.017 1.00 43.92 402 ASP A C 1
ATOM 2456 O O . ASP A 1 402 ? -13.723 14.896 36.382 1.00 44.29 402 ASP A O 1
ATOM 2461 N N . LEU A 1 403 ? -11.572 15.448 36.812 1.00 44.00 403 LEU A N 1
ATOM 2462 C CA . LEU A 1 403 ? -11.902 16.005 38.122 1.00 44.34 403 LEU A CA 1
ATOM 2463 C C . LEU A 1 403 ? -12.560 17.377 37.975 1.00 45.24 403 LEU A C 1
ATOM 2464 O O . LEU A 1 403 ? -13.332 17.835 38.811 1.00 45.98 403 LEU A O 1
ATOM 2469 N N . MET A 1 404 ? -12.181 18.059 36.877 1.00 45.93 404 MET A N 1
ATOM 2470 C CA . MET A 1 404 ? -12.808 19.357 36.571 1.00 47.13 404 MET A CA 1
ATOM 2471 C C . MET A 1 404 ? -14.174 19.193 35.879 1.00 46.03 404 MET A C 1
ATOM 2472 O O . MET A 1 404 ? -14.822 20.155 35.486 1.00 47.25 404 MET A O 1
ATOM 2477 N N . ASN A 1 405 ? -14.575 17.915 35.685 1.00 45.52 405 ASN A N 1
ATOM 2478 C CA . ASN A 1 405 ? -15.816 17.634 34.948 1.00 45.55 405 ASN A CA 1
ATOM 2479 C C . ASN A 1 405 ? -15.789 18.189 33.510 1.00 45.55 405 ASN A C 1
ATOM 2480 O O . ASN A 1 405 ? -16.793 18.615 32.952 1.00 44.95 405 ASN A O 1
ATOM 2485 N N . ARG A 1 406 ? -14.574 18.192 32.914 1.00 45.92 406 ARG A N 1
ATOM 2486 C CA . ARG A 1 406 ? -14.415 18.676 31.535 1.00 46.86 406 ARG A CA 1
ATOM 2487 C C . ARG A 1 406 ? -14.078 17.531 30.568 1.00 49.50 406 ARG A C 1
ATOM 2488 O O . ARG A 1 406 ? -13.666 17.733 29.433 1.00 51.79 406 ARG A O 1
ATOM 2496 N N . SER A 1 407 ? -14.218 16.291 31.088 1.00 50.64 407 SER A N 1
ATOM 2497 C CA . SER A 1 407 ? -13.999 15.121 30.243 1.00 51.70 407 SER A CA 1
ATOM 2498 C C . SER A 1 407 ? -15.284 14.756 29.510 1.00 51.78 407 SER A C 1
ATOM 2499 O O . SER A 1 407 ? -16.376 15.144 29.912 1.00 53.86 407 SER A O 1
ATOM 2502 N N . GLU A 1 408 ? -15.187 13.993 28.422 1.00 52.22 408 GLU A N 1
ATOM 2503 C CA . GLU A 1 408 ? -16.40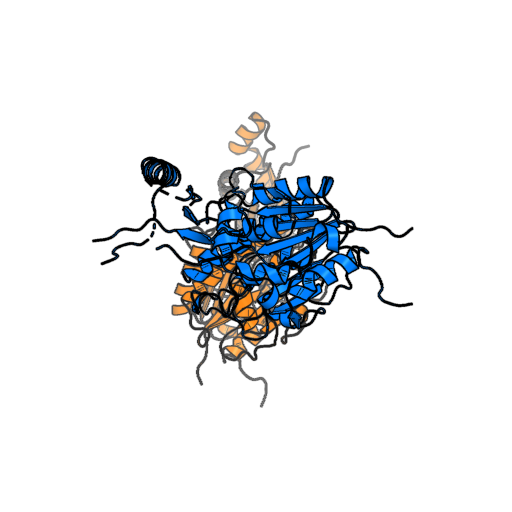3 13.615 27.691 1.00 53.71 408 GLU A CA 1
ATOM 2504 C C . GLU A 1 408 ? -16.494 12.111 27.476 1.00 53.05 408 GLU A C 1
ATOM 2505 O O . GLU A 1 408 ? -15.516 11.466 27.097 1.00 52.48 408 GLU A O 1
ATOM 2511 N N . LYS A 1 409 ? -17.675 11.546 27.721 1.00 54.36 409 LYS A N 1
ATOM 2512 C CA . LYS A 1 409 ? -17.845 10.107 27.560 1.00 55.38 409 LYS A CA 1
ATOM 2513 C C . LYS A 1 409 ? -17.688 9.635 26.115 1.00 55.66 409 LYS A C 1
ATOM 2514 O O . LYS A 1 409 ? -17.994 10.361 25.161 1.00 56.62 409 LYS A O 1
ATOM 2520 N N . PHE A 1 410 ? -17.185 8.409 25.977 1.00 55.32 410 PHE A N 1
ATOM 2521 C CA . PHE A 1 410 ? -17.009 7.752 24.685 1.00 55.15 410 PHE A CA 1
ATOM 2522 C C . PHE A 1 410 ? -18.020 6.601 24.719 1.00 56.40 410 PHE A C 1
ATOM 2523 O O . PHE A 1 410 ? -17.918 5.695 25.562 1.00 55.15 410 PHE A O 1
ATOM 2531 N N . GLY A 1 411 ? -19.009 6.648 23.822 1.00 57.36 411 GLY A N 1
ATOM 2532 C CA . GLY A 1 411 ? -20.024 5.604 23.792 1.00 59.38 411 GLY A CA 1
ATOM 2533 C C . GLY A 1 411 ? -21.335 6.024 24.449 1.00 61.50 411 GLY A C 1
ATOM 2534 O O . GLY A 1 411 ? -21.579 7.220 24.671 1.00 60.48 411 GLY A O 1
ATOM 2535 N N . ALA A 1 412 ? -22.182 5.036 24.763 1.00 64.13 412 ALA A N 1
ATOM 2536 C CA . ALA A 1 412 ? -23.490 5.285 25.383 1.00 66.47 412 ALA A CA 1
ATOM 2537 C C . ALA A 1 412 ? -24.345 6.202 24.503 1.00 68.32 412 ALA A C 1
ATOM 2538 O O . ALA A 1 412 ? -23.870 6.585 23.405 1.00 69.74 412 ALA A O 1
ATOM 2541 N N . VAL B 1 2 ? 30.958 -8.509 79.345 1.00 62.14 2 VAL B N 1
ATOM 2542 C CA . VAL B 1 2 ? 29.987 -7.654 78.590 1.00 60.38 2 VAL B CA 1
ATOM 2543 C C . VAL B 1 2 ? 30.215 -6.162 78.862 1.00 59.55 2 VAL B C 1
ATOM 2544 O O . VAL B 1 2 ? 30.436 -5.738 80.005 1.00 60.52 2 VAL B O 1
ATOM 2548 N N . LEU B 1 3 ? 30.142 -5.378 77.787 1.00 57.23 3 LEU B N 1
ATOM 2549 C CA . LEU B 1 3 ? 30.375 -3.937 77.825 1.00 57.10 3 LEU B CA 1
ATOM 2550 C C . LEU B 1 3 ? 29.147 -3.093 78.190 1.00 55.46 3 LEU B C 1
ATOM 2551 O O . LEU B 1 3 ? 28.050 -3.291 77.657 1.00 55.34 3 LEU B O 1
ATOM 2556 N N . LYS B 1 4 ? 29.351 -2.142 79.103 1.00 53.17 4 LYS B N 1
ATOM 2557 C CA . LYS B 1 4 ? 28.283 -1.241 79.531 1.00 51.42 4 LYS B CA 1
ATOM 2558 C C . LYS B 1 4 ? 28.328 0.022 78.657 1.00 50.45 4 LYS B C 1
ATOM 2559 O O . LYS B 1 4 ? 29.359 0.332 78.059 1.00 49.38 4 LYS B O 1
ATOM 2565 N N . ARG B 1 5 ? 27.214 0.752 78.588 1.00 47.89 5 ARG B N 1
ATOM 2566 C CA . ARG B 1 5 ? 27.165 1.967 77.772 1.00 46.36 5 ARG B CA 1
ATOM 2567 C C . ARG B 1 5 ? 26.825 3.190 78.612 1.00 44.57 5 ARG B C 1
ATOM 2568 O O . ARG B 1 5 ? 26.410 3.062 79.765 1.00 43.50 5 ARG B O 1
ATOM 2576 N N . LYS B 1 6 ? 27.025 4.376 78.032 1.00 43.95 6 LYS B N 1
ATOM 2577 C CA . LYS B 1 6 ? 26.706 5.627 78.723 1.00 44.80 6 LYS B CA 1
ATOM 2578 C C . LYS B 1 6 ? 25.252 6.008 78.429 1.00 43.97 6 LYS B C 1
ATOM 2579 O O . LYS B 1 6 ? 24.595 5.395 77.579 1.00 42.11 6 LYS B O 1
ATOM 2585 N N . GLY B 1 7 ? 24.751 7.027 79.126 1.00 43.56 7 GLY B N 1
ATOM 2586 C CA . GLY B 1 7 ? 23.385 7.449 78.887 1.00 42.27 7 GLY B CA 1
ATOM 2587 C C . GLY B 1 7 ? 23.267 8.937 78.611 1.00 43.64 7 GLY B C 1
ATOM 2588 O O . GLY B 1 7 ? 24.023 9.742 79.159 1.00 44.72 7 GLY B O 1
ATOM 2589 N N . LEU B 1 8 ? 22.318 9.304 77.750 1.00 41.50 8 LEU B N 1
ATOM 2590 C CA . LEU B 1 8 ? 22.080 10.708 77.436 1.00 42.40 8 LEU B CA 1
ATOM 2591 C C . LEU B 1 8 ? 20.568 10.970 77.378 1.00 42.62 8 LEU B C 1
ATOM 2592 O O . LEU B 1 8 ? 19.894 10.646 76.393 1.00 42.99 8 LEU B O 1
ATOM 2597 N N . LEU B 1 9 ? 20.046 11.550 78.453 1.00 42.39 9 LEU B N 1
ATOM 2598 C CA . LEU B 1 9 ? 18.635 11.844 78.540 1.00 43.49 9 LEU B CA 1
ATOM 2599 C C . LEU B 1 9 ? 18.397 13.330 78.261 1.00 43.25 9 LEU B C 1
ATOM 2600 O O . LEU B 1 9 ? 18.849 14.208 79.016 1.00 43.71 9 LEU B O 1
ATOM 2605 N N . ILE B 1 10 ? 17.669 13.600 77.177 1.00 42.02 10 ILE B N 1
ATOM 2606 C CA . ILE B 1 10 ? 17.376 14.967 76.761 1.00 40.67 10 ILE B CA 1
ATOM 2607 C C . ILE B 1 10 ? 15.911 15.360 76.975 1.00 41.35 10 ILE B C 1
ATOM 2608 O O . ILE B 1 10 ? 14.991 14.703 76.468 1.00 40.86 10 ILE B O 1
ATOM 2613 N N . ILE B 1 11 ? 15.699 16.426 77.749 1.00 43.84 11 ILE B N 1
ATOM 2614 C CA . ILE B 1 11 ? 14.353 16.912 78.021 1.00 42.88 11 ILE B CA 1
ATOM 2615 C C . ILE B 1 11 ? 14.059 18.269 77.373 1.00 44.74 11 ILE B C 1
ATOM 2616 O O . ILE B 1 11 ? 14.754 19.276 77.620 1.00 43.50 11 ILE B O 1
ATOM 2621 N N . LEU B 1 12 ? 13.023 18.281 76.534 1.00 45.71 12 LEU B N 1
ATOM 2622 C CA . LEU B 1 12 ? 12.585 19.498 75.871 1.00 46.01 12 LEU B CA 1
ATOM 2623 C C . LEU B 1 12 ? 11.316 19.902 76.625 1.00 46.97 12 LEU B C 1
ATOM 2624 O O . LEU B 1 12 ? 10.215 19.465 76.296 1.00 48.77 12 LEU B O 1
ATOM 2629 N N . ASP B 1 13 ? 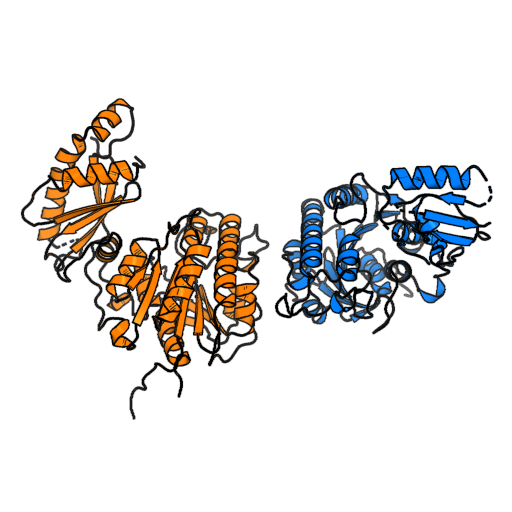11.507 20.719 77.662 1.00 46.75 13 ASP B N 1
ATOM 2630 C CA . ASP B 1 13 ? 10.438 21.195 78.539 1.00 45.78 13 ASP B CA 1
ATOM 2631 C C . ASP B 1 13 ? 9.136 21.561 77.813 1.00 45.20 13 ASP B C 1
ATOM 2632 O O . ASP B 1 13 ? 9.138 22.323 76.839 1.00 43.75 13 ASP B O 1
ATOM 2637 N N . GLY B 1 14 ? 8.027 20.997 78.296 1.00 44.34 14 GLY B N 1
ATOM 2638 C CA . GLY B 1 14 ? 6.720 21.269 77.706 1.00 43.01 14 GLY B CA 1
ATOM 2639 C C . GLY B 1 14 ? 6.564 20.858 76.246 1.00 44.86 14 GLY B C 1
ATOM 2640 O O . GLY B 1 14 ? 5.700 21.378 75.540 1.00 42.59 14 GLY B O 1
ATOM 2641 N N . LEU B 1 15 ? 7.382 19.906 75.799 1.00 44.58 15 LEU B N 1
ATOM 2642 C CA . LEU B 1 15 ? 7.343 19.434 74.413 1.00 43.97 15 LEU B CA 1
ATOM 2643 C C . LEU B 1 15 ? 5.952 19.090 73.870 1.00 44.19 15 LEU B C 1
ATOM 2644 O O . LEU B 1 15 ? 5.532 19.606 72.826 1.00 45.02 15 LEU B O 1
ATOM 2649 N N . GLY B 1 16 ? 5.235 18.218 74.575 1.00 43.47 16 GLY B N 1
ATOM 2650 C CA . GLY B 1 16 ? 3.909 17.813 74.122 1.00 41.96 16 GLY B CA 1
ATOM 2651 C C . GLY B 1 16 ? 2.914 18.936 73.872 1.00 41.59 16 GLY B C 1
ATOM 2652 O O . GLY B 1 16 ? 2.910 19.951 74.580 1.00 41.37 16 GLY B O 1
ATOM 2653 N N . ASP B 1 17 ? 2.047 18.746 72.877 1.00 41.61 17 ASP B N 1
ATOM 2654 C CA . ASP B 1 17 ? 1.052 19.754 72.553 1.00 43.04 17 ASP B CA 1
ATOM 2655 C C . ASP B 1 17 ? -0.201 19.103 71.965 1.00 42.84 17 ASP B C 1
ATOM 2656 O O . ASP B 1 17 ? -0.343 17.878 71.965 1.00 44.74 17 ASP B O 1
ATOM 2661 N N . ARG B 1 18 ? -1.122 19.927 71.471 1.00 42.92 18 ARG B N 1
ATOM 2662 C CA . ARG B 1 18 ? -2.344 19.423 70.852 1.00 43.12 18 ARG B CA 1
ATOM 2663 C C . ARG B 1 18 ? -2.385 19.932 69.406 1.00 43.64 18 ARG B C 1
ATOM 2664 O O . ARG B 1 18 ? -1.702 20.902 69.061 1.00 44.61 18 ARG B O 1
ATOM 2672 N N . PRO B 1 19 ? -3.174 19.274 68.538 1.00 43.12 19 PRO B N 1
ATOM 2673 C CA . PRO B 1 19 ? -3.261 19.708 67.133 1.00 44.34 19 PRO B CA 1
ATOM 2674 C C . PRO B 1 19 ? -3.513 21.220 67.047 1.00 46.46 19 PRO B C 1
ATOM 2675 O O . PRO B 1 19 ? -4.377 21.747 67.762 1.00 46.89 19 PRO B O 1
ATOM 2679 N N . ILE B 1 20 ? -2.747 21.916 66.200 1.00 48.18 20 ILE B N 1
ATOM 2680 C CA . ILE B 1 20 ? -2.911 23.365 66.025 1.00 48.04 20 ILE B CA 1
ATOM 2681 C C . ILE B 1 20 ? -3.458 23.620 64.618 1.00 49.65 20 ILE B C 1
ATOM 2682 O O . ILE B 1 20 ? -2.867 23.183 63.622 1.00 50.53 20 ILE B O 1
ATOM 2687 N N . LYS B 1 21 ? -4.577 24.341 64.540 1.00 50.88 21 LYS B N 1
ATOM 2688 C CA . LYS B 1 21 ? -5.213 24.637 63.257 1.00 52.90 21 LYS B CA 1
ATOM 2689 C C . LYS B 1 21 ? -4.302 25.419 62.306 1.00 51.85 21 LYS B C 1
ATOM 2690 O O . LYS B 1 21 ? -4.214 25.090 61.112 1.00 50.58 21 LYS B O 1
ATOM 2696 N N . GLU B 1 22 ? -3.607 26.435 62.826 1.00 52.44 22 GLU B N 1
ATOM 2697 C CA . GLU B 1 22 ? -2.721 27.231 61.978 1.00 53.49 22 GLU B CA 1
ATOM 2698 C C . GLU B 1 22 ? -1.517 26.417 61.484 1.00 50.81 22 GLU B C 1
ATOM 2699 O O . GLU B 1 22 ? -0.763 26.863 60.610 1.00 50.41 22 GLU B O 1
ATOM 2705 N N . LEU B 1 23 ? -1.335 25.216 62.037 1.00 48.27 23 LEU B N 1
ATOM 2706 C CA . LEU B 1 23 ? -0.236 24.363 61.597 1.00 46.63 23 LEU B CA 1
ATOM 2707 C C . LEU B 1 23 ? -0.802 23.174 60.821 1.00 47.20 23 LEU B C 1
ATOM 2708 O O . LEU B 1 23 ? -0.196 22.099 60.777 1.00 48.54 23 LEU B O 1
ATOM 2713 N N . ASN B 1 24 ? -1.981 23.375 60.221 1.00 46.12 24 ASN B N 1
ATOM 2714 C CA . ASN B 1 24 ? -2.639 22.340 59.417 1.00 46.04 24 ASN B CA 1
ATOM 2715 C C . ASN B 1 24 ? -3.001 21.104 60.248 1.00 45.07 24 ASN B C 1
ATOM 2716 O O . ASN B 1 24 ? -2.940 19.979 59.752 1.00 44.52 24 ASN B O 1
ATOM 2721 N N . GLY B 1 25 ? -3.366 21.318 61.513 1.00 43.46 25 GLY B N 1
ATOM 2722 C CA . GLY B 1 25 ? -3.745 20.203 62.369 1.00 41.38 25 GLY B CA 1
ATOM 2723 C C . GLY B 1 25 ? -2.585 19.437 62.983 1.00 40.59 25 GLY B C 1
ATOM 2724 O O . GLY B 1 25 ? -2.788 18.376 63.570 1.00 43.25 25 GLY B O 1
ATOM 2725 N N . LEU B 1 26 ? -1.365 19.961 62.841 1.00 39.91 26 LEU B N 1
ATOM 2726 C CA . LEU B 1 26 ? -0.196 19.310 63.407 1.00 38.03 26 LEU B CA 1
ATOM 2727 C C . LEU B 1 26 ? 0.162 19.997 64.708 1.00 38.63 26 LEU B C 1
ATOM 2728 O O . LEU B 1 26 ? -0.331 21.097 65.016 1.00 38.73 26 LEU B O 1
ATOM 2733 N N . THR B 1 27 ? 1.002 19.329 65.496 1.00 38.07 27 THR B N 1
ATOM 2734 C CA . THR B 1 27 ? 1.472 19.906 66.741 1.00 40.32 27 THR B CA 1
ATOM 2735 C C . THR B 1 27 ? 2.777 20.604 66.362 1.00 40.61 27 THR B C 1
ATOM 2736 O O . THR B 1 27 ? 3.358 20.314 65.309 1.00 42.63 27 THR B O 1
ATOM 2740 N N . PRO B 1 28 ? 3.247 21.542 67.205 1.00 40.01 28 PRO B N 1
ATOM 2741 C CA . PRO B 1 28 ? 4.501 22.260 66.927 1.00 39.28 28 PRO B CA 1
ATOM 2742 C C . PRO B 1 28 ? 5.653 21.293 66.624 1.00 39.82 28 PRO B C 1
ATOM 2743 O O . PRO B 1 28 ? 6.472 21.548 65.741 1.00 40.91 28 PRO B O 1
ATOM 2747 N N . LEU B 1 29 ? 5.707 20.185 67.359 1.00 37.11 29 LEU B N 1
ATOM 2748 C CA . LEU B 1 29 ? 6.762 19.195 67.168 1.00 36.12 29 LEU B CA 1
ATOM 2749 C C . LEU B 1 29 ? 6.677 18.522 65.807 1.00 38.00 29 LEU B C 1
ATOM 2750 O O . LEU B 1 29 ? 7.702 18.262 65.181 1.00 35.90 29 LEU B O 1
ATOM 2755 N N . GLU B 1 30 ? 5.459 18.247 65.347 1.00 38.57 30 GLU B N 1
ATOM 2756 C CA . GLU B 1 30 ? 5.285 17.590 64.057 1.00 40.10 30 GLU B CA 1
ATOM 2757 C C . GLU B 1 30 ? 5.593 18.574 62.927 1.00 42.77 30 GLU B C 1
ATOM 2758 O O . GLU B 1 30 ? 6.362 18.264 62.007 1.00 42.21 30 GLU B O 1
ATOM 2764 N N . TYR B 1 31 ? 5.007 19.771 63.041 1.00 42.66 31 TYR B N 1
ATOM 2765 C CA . TYR B 1 31 ? 5.162 20.866 62.074 1.00 42.71 31 TYR B CA 1
ATOM 2766 C C . TYR B 1 31 ? 6.631 21.307 61.939 1.00 43.47 31 TYR B C 1
ATOM 2767 O O . TYR B 1 31 ? 7.132 21.477 60.838 1.00 42.38 31 TYR B O 1
ATOM 2776 N N . ALA B 1 32 ? 7.306 21.489 63.076 1.00 43.01 32 ALA B N 1
ATOM 2777 C CA . ALA B 1 32 ? 8.704 21.923 63.102 1.00 43.19 32 ALA B CA 1
ATOM 2778 C C . ALA B 1 32 ? 9.606 21.005 62.293 1.00 44.14 32 ALA B C 1
ATOM 2779 O O . ALA B 1 32 ? 9.445 19.795 62.316 1.00 46.37 32 ALA B O 1
ATOM 2781 N N . ASN B 1 33 ? 10.562 21.588 61.574 1.00 46.13 33 ASN B N 1
ATOM 2782 C CA . ASN B 1 33 ? 11.502 20.803 60.780 1.00 46.21 33 ASN B CA 1
ATOM 2783 C C . ASN B 1 33 ? 12.566 20.266 61.746 1.00 44.39 33 ASN B C 1
ATOM 2784 O O . ASN B 1 33 ? 13.413 21.017 62.239 1.00 45.36 33 ASN B O 1
ATOM 2789 N N . THR B 1 34 ? 12.514 18.958 62.007 1.00 42.51 34 THR B N 1
ATOM 2790 C CA . THR B 1 34 ? 13.438 18.307 62.941 1.00 40.10 34 THR B CA 1
ATOM 2791 C C . THR B 1 34 ? 14.065 17.049 62.337 1.00 40.39 34 THR B C 1
ATOM 2792 O O . THR B 1 34 ? 13.846 15.934 62.829 1.00 38.16 34 THR B O 1
ATOM 2796 N N . PRO B 1 35 ? 14.893 17.214 61.288 1.00 41.17 35 PRO B N 1
ATOM 2797 C CA . PRO B 1 35 ? 15.530 16.057 60.640 1.00 40.49 35 PRO B CA 1
ATOM 2798 C C . PRO B 1 35 ? 16.361 15.134 61.538 1.00 40.70 35 PRO B C 1
ATOM 2799 O O . PRO B 1 35 ? 16.465 13.942 61.259 1.00 40.48 35 PRO B O 1
ATOM 2803 N N . ASN B 1 36 ? 16.955 15.673 62.611 1.00 40.83 36 ASN B N 1
ATOM 2804 C CA . ASN B 1 36 ? 17.784 14.864 63.517 1.00 41.18 36 ASN B CA 1
ATOM 2805 C C . ASN B 1 36 ? 16.968 13.956 64.442 1.00 41.47 36 ASN B C 1
ATOM 2806 O O . ASN B 1 36 ? 17.295 12.778 64.613 1.00 41.15 36 ASN B O 1
ATOM 2811 N N . MET B 1 37 ? 15.904 14.486 65.036 1.00 42.95 37 MET B N 1
ATOM 2812 C CA . MET B 1 37 ? 15.071 13.646 65.890 1.00 44.49 37 MET B CA 1
ATOM 2813 C C . MET B 1 37 ? 14.350 12.602 65.005 1.00 44.07 37 MET B C 1
ATOM 2814 O O . MET B 1 37 ? 14.142 11.456 65.433 1.00 43.93 37 MET B O 1
ATOM 2819 N N . ASP B 1 38 ? 13.995 12.977 63.767 1.00 44.07 38 ASP B N 1
ATOM 2820 C CA . ASP B 1 38 ? 13.334 12.034 62.848 1.00 44.14 38 ASP B CA 1
ATOM 2821 C C . ASP B 1 38 ? 14.304 10.891 62.503 1.00 43.90 38 ASP B C 1
ATOM 2822 O O . ASP B 1 38 ? 13.894 9.735 62.362 1.00 42.97 38 ASP B O 1
ATOM 2827 N N . LYS B 1 39 ? 15.586 11.225 62.352 1.00 43.98 39 LYS B N 1
ATOM 2828 C CA . LYS B 1 39 ? 16.605 10.227 62.042 1.00 44.44 39 LYS B CA 1
ATOM 2829 C C . LYS B 1 39 ? 16.709 9.253 63.223 1.00 42.71 39 LYS B C 1
ATOM 2830 O O . LYS B 1 39 ? 16.757 8.028 63.040 1.00 44.25 39 LYS B O 1
ATOM 2836 N N . LEU B 1 40 ? 16.746 9.807 64.437 1.00 41.69 40 LEU B N 1
ATOM 2837 C CA . LEU B 1 40 ? 16.838 8.982 65.642 1.00 40.97 40 LEU B CA 1
ATOM 2838 C C . LEU B 1 40 ? 15.578 8.123 65.841 1.00 41.02 40 LEU B C 1
ATOM 2839 O O . LEU B 1 40 ? 15.669 6.951 66.241 1.00 41.37 40 LEU B O 1
ATOM 2844 N N . ALA B 1 41 ? 14.404 8.701 65.557 1.00 39.84 41 ALA B N 1
ATOM 2845 C CA . ALA B 1 41 ? 13.159 7.942 65.688 1.00 40.75 41 ALA B CA 1
ATOM 2846 C C . ALA B 1 41 ? 13.187 6.813 64.659 1.00 41.13 41 ALA B C 1
ATOM 2847 O O . ALA B 1 41 ? 12.666 5.713 64.891 1.00 43.92 41 ALA B O 1
ATOM 2849 N N . GLU B 1 42 ? 13.815 7.087 63.522 1.00 43.46 42 GLU B N 1
ATOM 2850 C CA . GLU B 1 42 ? 13.876 6.100 62.456 1.00 44.51 42 GLU B CA 1
ATOM 2851 C C . GLU B 1 42 ? 14.701 4.871 62.825 1.00 42.11 42 GLU B C 1
ATOM 2852 O O . GLU B 1 42 ? 14.272 3.759 62.577 1.00 44.11 42 GLU B O 1
ATOM 2858 N N . ILE B 1 43 ? 15.878 5.047 63.426 1.00 42.31 43 ILE B N 1
ATOM 2859 C CA . ILE B 1 43 ? 16.684 3.875 63.803 1.00 41.03 43 ILE B CA 1
ATOM 2860 C C . ILE B 1 43 ? 16.397 3.447 65.252 1.00 40.63 43 ILE B C 1
ATOM 2861 O O . ILE B 1 43 ? 16.905 2.422 65.729 1.00 38.18 43 ILE B O 1
ATOM 2866 N N . GLY B 1 44 ? 15.569 4.236 65.943 1.00 42.03 44 GLY B N 1
ATOM 2867 C CA . GLY B 1 44 ? 15.226 3.917 67.323 1.00 41.27 44 GLY B CA 1
ATOM 2868 C C . GLY B 1 44 ? 13.826 3.346 67.522 1.00 41.09 44 GLY B C 1
ATOM 2869 O O . GLY B 1 44 ? 13.240 2.713 66.628 1.00 40.30 44 GLY B O 1
ATOM 2870 N N . ILE B 1 45 ? 13.279 3.593 68.710 1.00 40.60 45 ILE B N 1
ATOM 2871 C CA . ILE B 1 45 ? 11.962 3.118 69.071 1.00 37.41 45 ILE B CA 1
ATOM 2872 C C . ILE B 1 45 ? 11.246 4.287 69.736 1.00 38.88 45 ILE B C 1
ATOM 2873 O O . ILE B 1 45 ? 11.874 5.091 70.436 1.00 38.35 45 ILE B O 1
ATOM 2878 N N . LEU B 1 46 ? 9.936 4.384 69.518 1.00 37.62 46 LEU B N 1
ATOM 2879 C CA . LEU B 1 46 ? 9.128 5.463 70.085 1.00 38.62 46 LEU B CA 1
ATOM 2880 C C . LEU B 1 46 ? 8.067 4.994 71.090 1.00 37.72 46 LEU B C 1
ATOM 2881 O O . LEU B 1 46 ? 7.659 3.826 71.107 1.00 37.77 46 LEU B O 1
ATOM 2886 N N . GLY B 1 47 ? 7.607 5.936 71.916 1.00 38.19 47 GLY B N 1
ATOM 2887 C CA . GLY B 1 47 ? 6.571 5.644 72.894 1.00 36.47 47 GLY B CA 1
ATOM 2888 C C . GLY B 1 47 ? 5.954 6.933 73.439 1.00 37.04 47 GLY B C 1
ATOM 2889 O O . GLY B 1 47 ? 6.353 8.037 73.065 1.00 35.20 47 GLY B O 1
ATOM 2890 N N . GLN B 1 48 ? 4.970 6.780 74.330 1.00 37.49 48 GLN B N 1
ATOM 2891 C CA . GLN B 1 48 ? 4.299 7.912 74.963 1.00 38.54 48 GLN B CA 1
ATOM 2892 C C . GLN B 1 48 ? 4.491 7.711 76.453 1.00 37.44 48 GLN B C 1
ATOM 2893 O O . GLN B 1 48 ? 4.362 6.585 76.958 1.00 38.83 48 GLN B O 1
ATOM 2899 N N . GLN B 1 49 ? 4.796 8.783 77.173 1.00 37.36 49 GLN B N 1
ATOM 2900 C CA . GLN B 1 49 ? 4.969 8.629 78.615 1.00 38.78 49 GLN B CA 1
ATOM 2901 C C . GLN B 1 49 ? 4.104 9.600 79.382 1.00 37.72 49 GLN B C 1
ATOM 2902 O O . GLN B 1 49 ? 3.945 10.761 78.981 1.00 35.98 49 GLN B O 1
ATOM 2908 N N . ASP B 1 50 ? 3.518 9.094 80.466 1.00 39.15 50 ASP B N 1
ATOM 2909 C CA . ASP B 1 50 ? 2.706 9.913 81.353 1.00 39.23 50 ASP B CA 1
ATOM 2910 C C . ASP B 1 50 ? 3.644 10.230 82.515 1.00 38.29 50 ASP B C 1
ATOM 2911 O O . ASP B 1 50 ? 4.097 9.328 83.219 1.00 38.94 50 ASP B O 1
ATOM 2916 N N . PRO B 1 51 ? 3.997 11.517 82.692 1.00 40.85 51 PRO B N 1
ATOM 2917 C CA . PRO B 1 51 ? 4.895 11.873 83.806 1.00 39.94 51 PRO B CA 1
ATOM 2918 C C . PRO B 1 51 ? 4.336 11.282 85.109 1.00 40.86 51 PRO B C 1
ATOM 2919 O O . PRO B 1 51 ? 5.046 10.637 85.874 1.00 41.55 51 PRO B O 1
ATOM 2923 N N . ILE B 1 52 ? 3.042 11.489 85.346 1.00 41.82 52 ILE B N 1
ATOM 2924 C CA . ILE B 1 52 ? 2.420 10.975 86.569 1.00 42.39 52 ILE B CA 1
ATOM 2925 C C . ILE B 1 52 ? 1.437 9.841 86.280 1.00 43.13 52 ILE B C 1
ATOM 2926 O O . ILE B 1 52 ? 1.582 8.733 86.792 1.00 45.97 52 ILE B O 1
ATOM 2931 N N . LYS B 1 53 ? 0.434 10.125 85.454 1.00 42.87 53 LYS B N 1
ATOM 2932 C CA . LYS B 1 53 ? -0.571 9.136 85.084 1.00 42.43 53 LYS B CA 1
ATOM 2933 C C . LYS B 1 53 ? -1.489 9.768 84.034 1.00 42.77 53 LYS B C 1
ATOM 2934 O O . LYS B 1 53 ? -1.508 10.990 83.872 1.00 44.05 53 LYS B O 1
ATOM 2940 N N . PRO B 1 54 ? -2.255 8.940 83.301 1.00 42.83 54 PRO B N 1
ATOM 2941 C CA . PRO B 1 54 ? -3.171 9.442 82.260 1.00 42.36 54 PRO B CA 1
ATOM 2942 C C . PRO B 1 54 ? -4.017 10.654 82.690 1.00 41.45 54 PRO B C 1
ATOM 2943 O O . PRO B 1 54 ? -4.730 10.614 83.710 1.00 41.01 54 PRO B O 1
ATOM 2947 N N . GLY B 1 55 ? -3.920 11.732 81.912 1.00 40.80 55 GLY B N 1
ATOM 2948 C CA . GLY B 1 55 ? -4.690 12.938 82.179 1.00 41.85 55 GLY B CA 1
ATOM 2949 C C . GLY B 1 55 ? -4.335 13.759 83.410 1.00 41.88 55 GLY B C 1
ATOM 2950 O O . GLY B 1 55 ? -5.085 14.669 83.767 1.00 43.38 55 GLY B O 1
ATOM 2951 N N . GLN B 1 56 ? -3.212 13.452 84.065 1.00 41.64 56 GLN B N 1
ATOM 2952 C CA . GLN B 1 56 ? -2.812 14.211 85.256 1.00 41.06 56 GLN B CA 1
ATOM 2953 C C . GLN B 1 56 ? -1.646 15.190 84.995 1.00 41.29 56 GLN B C 1
ATOM 2954 O O . GLN B 1 56 ? -0.500 14.773 84.813 1.00 39.89 56 GLN B O 1
ATOM 2960 N N . PRO B 1 57 ? -1.928 16.510 84.983 1.00 41.52 57 PRO B N 1
ATOM 2961 C CA . PRO B 1 57 ? -0.852 17.486 84.745 1.00 41.80 57 PRO B CA 1
ATOM 2962 C C . PRO B 1 57 ? 0.163 17.442 85.891 1.00 42.19 57 PRO B C 1
ATOM 2963 O O . PRO B 1 57 ? -0.205 17.336 87.072 1.00 43.54 57 PRO B O 1
ATOM 2967 N N . ALA B 1 58 ? 1.441 17.535 85.536 1.00 41.82 58 ALA B N 1
ATOM 2968 C CA . ALA B 1 58 ? 2.519 17.523 86.515 1.00 42.64 58 ALA B CA 1
ATOM 2969 C C . ALA B 1 58 ? 3.237 18.868 86.543 1.00 45.07 58 ALA B C 1
ATOM 2970 O O . ALA B 1 58 ? 3.490 19.470 85.489 1.00 45.60 58 ALA B O 1
ATOM 2972 N N . GLY B 1 59 ? 3.556 19.341 87.752 1.00 45.50 59 GLY B N 1
ATOM 2973 C CA . GLY B 1 59 ? 4.312 20.579 87.876 1.00 45.18 59 GLY B CA 1
ATOM 2974 C C . GLY B 1 59 ? 5.712 20.216 87.394 1.00 46.94 59 GLY B C 1
ATOM 2975 O O . GLY B 1 59 ? 6.046 19.028 87.304 1.00 46.38 59 GLY B O 1
ATOM 2976 N N . SER B 1 60 ? 6.542 21.209 87.084 1.00 49.93 60 SER B N 1
ATOM 2977 C CA . SER B 1 60 ? 7.890 20.923 86.588 1.00 50.96 60 SER B CA 1
ATOM 2978 C C . SER B 1 60 ? 8.747 20.081 87.550 1.00 50.42 60 SER B C 1
ATOM 2979 O O . SER B 1 60 ? 9.514 19.223 87.112 1.00 50.22 60 SER B O 1
ATOM 2982 N N . ASP B 1 61 ? 8.617 20.327 88.857 1.00 48.32 61 ASP B N 1
ATOM 2983 C CA . ASP B 1 61 ? 9.407 19.593 89.855 1.00 45.27 61 ASP B CA 1
ATOM 2984 C C . ASP B 1 61 ? 9.011 18.113 89.979 1.00 45.28 61 ASP B C 1
ATOM 2985 O O . ASP B 1 61 ? 9.879 17.230 89.931 1.00 42.75 61 ASP B O 1
ATOM 2990 N N . THR B 1 62 ? 7.711 17.844 90.130 1.00 44.85 62 THR B N 1
ATOM 2991 C CA . THR B 1 62 ? 7.208 16.469 90.245 1.00 44.00 62 THR B CA 1
ATOM 2992 C C . THR B 1 62 ? 7.435 15.660 88.941 1.00 45.13 62 THR B C 1
ATOM 2993 O O . THR B 1 62 ? 7.637 14.439 88.977 1.00 43.22 62 THR B O 1
ATOM 2997 N N . ALA B 1 63 ? 7.402 16.349 87.794 1.00 45.10 63 ALA B N 1
ATOM 2998 C CA . ALA B 1 63 ? 7.609 15.692 86.502 1.00 43.76 63 ALA B CA 1
ATOM 2999 C C . ALA B 1 63 ? 9.049 15.208 86.383 1.00 43.39 63 ALA B C 1
ATOM 3000 O O . ALA B 1 63 ? 9.312 14.142 85.810 1.00 42.40 63 ALA B O 1
ATOM 3002 N N . HIS B 1 64 ? 9.983 15.993 86.927 1.00 42.08 64 HIS B N 1
ATOM 3003 C CA . HIS B 1 64 ? 11.397 15.630 86.841 1.00 42.94 64 HIS B CA 1
ATOM 3004 C C . HIS B 1 64 ? 11.790 14.543 87.858 1.00 43.15 64 HIS B C 1
ATOM 3005 O O . HIS B 1 64 ? 12.699 13.753 87.635 1.00 46.76 64 HIS B O 1
ATOM 3012 N N . LEU B 1 65 ? 11.116 14.533 89.034 1.00 43.34 65 LEU B N 1
ATOM 3013 C CA . LEU B 1 65 ? 11.376 13.420 89.950 1.00 43.70 65 LEU B CA 1
ATOM 3014 C C . LEU B 1 65 ? 11.017 12.114 89.245 1.00 44.71 65 LEU B C 1
ATOM 3015 O O . LEU B 1 65 ? 11.652 11.074 89.384 1.00 46.66 65 LEU B O 1
ATOM 3020 N N . SER B 1 66 ? 9.906 12.208 88.483 1.00 45.96 66 SER B N 1
ATOM 3021 C CA . SER B 1 66 ? 9.429 11.060 87.720 1.00 46.38 66 SER B CA 1
ATOM 3022 C C . SER B 1 66 ? 10.422 10.666 86.617 1.00 47.50 66 SER B C 1
ATOM 3023 O O . SER B 1 66 ? 10.810 9.510 86.488 1.00 48.10 66 SER B O 1
ATOM 3026 N N . ILE B 1 67 ? 10.845 11.645 85.819 1.00 49.21 67 ILE B N 1
ATOM 3027 C CA . ILE B 1 67 ? 11.799 11.422 84.736 1.00 49.70 67 ILE B CA 1
ATOM 3028 C C . ILE B 1 67 ? 13.108 10.811 85.259 1.00 49.71 67 ILE B C 1
ATOM 3029 O O . ILE B 1 67 ? 13.724 9.991 84.572 1.00 49.51 67 ILE B O 1
ATOM 3034 N N . PHE B 1 68 ? 13.534 11.205 86.465 1.00 49.34 68 PHE B N 1
ATOM 3035 C CA . PHE B 1 68 ? 14.780 10.664 87.028 1.00 48.62 68 PHE B CA 1
ATOM 3036 C C . PHE B 1 68 ? 14.629 9.238 87.567 1.00 48.62 68 PHE B C 1
ATOM 3037 O O . PHE B 1 68 ? 15.616 8.632 88.005 1.00 49.19 68 PHE B O 1
ATOM 3045 N N . GLY B 1 69 ? 13.396 8.716 87.544 1.00 49.42 69 GLY B N 1
ATOM 3046 C CA . GLY B 1 69 ? 13.141 7.349 87.993 1.00 49.90 69 GLY B CA 1
ATOM 3047 C C . GLY B 1 69 ? 12.410 7.161 89.315 1.00 50.88 69 GLY B C 1
ATOM 3048 O O . GLY B 1 69 ? 12.322 6.041 89.830 1.00 52.19 69 GLY B O 1
ATOM 3049 N N . TYR B 1 70 ? 11.871 8.239 89.876 1.00 51.06 70 TYR B N 1
ATOM 3050 C CA . TYR B 1 70 ? 11.176 8.140 91.159 1.00 51.17 70 TYR B CA 1
ATOM 3051 C C . TYR B 1 70 ? 9.664 8.252 91.007 1.00 52.75 70 TYR B C 1
ATOM 3052 O O . TYR B 1 70 ? 9.158 8.742 89.991 1.00 52.37 70 TYR B O 1
ATOM 3061 N N . ASP B 1 71 ? 8.951 7.790 92.033 1.00 54.49 71 ASP B N 1
ATOM 3062 C CA . ASP B 1 71 ? 7.493 7.876 92.058 1.00 56.02 71 ASP B CA 1
ATOM 3063 C C . ASP B 1 71 ? 7.179 9.225 92.721 1.00 54.94 71 ASP B C 1
ATOM 3064 O O . ASP B 1 71 ? 7.404 9.408 93.923 1.00 56.88 71 ASP B O 1
ATOM 3069 N N . PRO B 1 72 ? 6.663 10.186 91.937 1.00 55.24 72 PRO B N 1
ATOM 3070 C CA . PRO B 1 72 ? 6.334 11.518 92.472 1.00 56.18 72 PRO B CA 1
ATOM 3071 C C . PRO B 1 72 ? 5.361 11.506 93.653 1.00 57.45 72 PRO B C 1
ATOM 3072 O O . PRO B 1 72 ? 5.547 12.248 94.618 1.00 58.27 72 PRO B O 1
ATOM 3076 N N . TYR B 1 73 ? 4.335 10.657 93.588 1.00 58.59 73 TYR B N 1
ATOM 3077 C CA . TYR B 1 73 ? 3.357 10.586 94.672 1.00 60.35 73 TYR B CA 1
ATOM 3078 C C . TYR B 1 73 ? 3.948 10.174 96.025 1.00 60.71 73 TYR B C 1
ATOM 3079 O O . TYR B 1 73 ? 3.387 10.516 97.077 1.00 62.41 73 TYR B O 1
ATOM 3088 N N . GLU B 1 74 ? 5.075 9.456 96.011 1.00 60.47 74 GLU B N 1
ATOM 3089 C CA . GLU B 1 74 ? 5.696 9.014 97.268 1.00 60.05 74 GLU B CA 1
ATOM 3090 C C . GLU B 1 74 ? 6.928 9.815 97.685 1.00 58.67 74 GLU B C 1
ATOM 3091 O O . GLU B 1 74 ? 7.230 9.931 98.880 1.00 60.38 74 GLU B O 1
ATOM 3097 N N . THR B 1 75 ? 7.647 10.361 96.704 1.00 56.42 75 THR B N 1
ATOM 3098 C CA . THR B 1 75 ? 8.864 11.121 97.000 1.00 54.43 75 THR B CA 1
ATOM 3099 C C . THR B 1 75 ? 8.658 12.628 97.198 1.00 52.44 75 THR B C 1
ATOM 3100 O O . THR B 1 75 ? 9.341 13.249 98.017 1.00 51.55 75 THR B O 1
ATOM 3104 N N . TYR B 1 76 ? 7.714 13.205 96.449 1.00 50.22 76 TYR B N 1
ATOM 3105 C CA . TYR B 1 76 ? 7.449 14.638 96.514 1.00 49.55 76 TYR B CA 1
ATOM 3106 C C . TYR B 1 76 ? 7.040 15.178 97.885 1.00 48.76 76 TYR B C 1
ATOM 3107 O O . TYR B 1 76 ? 6.041 14.748 98.484 1.00 48.53 76 TYR B O 1
ATOM 3116 N N . ARG B 1 77 ? 7.816 16.148 98.366 1.00 48.60 77 ARG B N 1
ATOM 3117 C CA . ARG B 1 77 ? 7.536 16.773 99.648 1.00 50.13 77 ARG B CA 1
ATOM 3118 C C . ARG B 1 77 ? 7.526 18.299 99.496 1.00 51.08 77 ARG B C 1
ATOM 3119 O O . ARG B 1 77 ? 7.964 19.029 100.391 1.00 53.12 77 ARG B O 1
ATOM 3127 N N . GLY B 1 78 ? 7.025 18.776 98.351 1.00 53.10 78 GLY B N 1
ATOM 3128 C CA . GLY B 1 78 ? 6.952 20.212 98.115 1.00 52.92 78 GLY B CA 1
ATOM 3129 C C . GLY B 1 78 ? 7.978 20.741 97.124 1.00 52.72 78 GLY B C 1
ATOM 3130 O O . GLY B 1 78 ? 8.901 20.024 96.729 1.00 52.76 78 GLY B O 1
ATOM 3131 N N . ARG B 1 79 ? 7.822 22.014 96.744 1.00 52.10 79 ARG B N 1
ATOM 3132 C CA . ARG B 1 79 ? 8.711 22.672 95.776 1.00 52.46 79 ARG B CA 1
ATOM 3133 C C . ARG B 1 79 ? 9.888 23.478 96.351 1.00 50.55 79 ARG B C 1
ATOM 3134 O O . ARG B 1 79 ? 11.024 23.376 95.866 1.00 50.43 79 ARG B O 1
ATOM 3142 N N . GLY B 1 80 ? 9.594 24.296 97.366 1.00 48.88 80 GLY B N 1
ATOM 3143 C CA . GLY B 1 80 ? 10.603 25.151 97.988 1.00 46.61 80 GLY B CA 1
ATOM 3144 C C . GLY B 1 80 ? 12.045 24.658 98.051 1.00 44.61 80 GLY B C 1
ATOM 3145 O O . GLY B 1 80 ? 12.965 25.341 97.572 1.00 42.56 80 GLY B O 1
ATOM 3146 N N . PHE B 1 81 ? 12.248 23.480 98.645 1.00 42.86 81 PHE B N 1
ATOM 3147 C CA . PHE B 1 81 ? 13.591 22.917 98.785 1.00 44.58 81 PHE B CA 1
ATOM 3148 C C . PHE B 1 81 ? 14.369 22.821 97.469 1.00 44.60 81 PHE B C 1
ATOM 3149 O O . PHE B 1 81 ? 15.584 23.066 97.438 1.00 44.24 81 PHE B O 1
ATOM 3157 N N . PHE B 1 82 ? 13.676 22.448 96.386 1.00 45.59 82 PHE B N 1
ATOM 3158 C CA . PHE B 1 82 ? 14.320 22.326 95.072 1.00 45.78 82 PHE B CA 1
ATOM 3159 C C . PHE B 1 82 ? 14.754 23.715 94.576 1.00 47.47 82 PHE B C 1
ATOM 3160 O O . PHE B 1 82 ? 15.848 23.880 94.020 1.00 46.93 82 PHE B O 1
ATOM 3168 N N . GLU B 1 83 ? 13.878 24.703 94.763 1.00 47.90 83 GLU B N 1
ATOM 3169 C CA . GLU B 1 83 ? 14.169 26.076 94.349 1.00 50.06 83 GLU B CA 1
ATOM 3170 C C . GLU B 1 83 ? 15.409 26.579 95.119 1.00 49.23 83 GLU B C 1
ATOM 3171 O O . GLU B 1 83 ? 16.302 27.197 94.537 1.00 49.08 83 GLU B O 1
ATOM 3177 N N . ALA B 1 84 ? 15.464 26.302 96.427 1.00 49.09 84 ALA B N 1
ATOM 3178 C CA . ALA B 1 84 ? 16.601 26.738 97.236 1.00 49.94 84 ALA B CA 1
ATOM 3179 C C . ALA B 1 84 ? 17.913 26.097 96.762 1.00 51.41 84 ALA B C 1
ATOM 3180 O O . ALA B 1 84 ? 18.947 26.756 96.659 1.00 50.90 84 ALA B O 1
ATOM 3182 N N . LEU B 1 85 ? 17.861 24.759 96.517 1.00 52.79 85 LEU B N 1
ATOM 3183 C CA . LEU B 1 85 ? 19.067 24.075 96.034 1.00 54.20 85 LEU B CA 1
ATOM 3184 C C . LEU B 1 85 ? 19.457 24.605 94.648 1.00 54.84 85 LEU B C 1
ATOM 3185 O O . LEU B 1 85 ? 20.588 24.494 94.187 1.00 54.13 85 LEU B O 1
ATOM 3190 N N . GLY B 1 86 ? 18.425 25.132 93.944 1.00 56.10 86 GLY B N 1
ATOM 3191 C CA . GLY B 1 86 ? 18.575 25.670 92.593 1.00 58.63 86 GLY B CA 1
ATOM 3192 C C . GLY B 1 86 ? 19.448 26.933 92.575 1.00 60.41 86 GLY B C 1
ATOM 3193 O O . GLY B 1 86 ? 20.281 27.137 91.699 1.00 61.44 86 GLY B O 1
ATOM 3194 N N . VAL B 1 87 ? 19.194 27.820 93.559 1.00 61.12 87 VAL B N 1
ATOM 3195 C CA . VAL B 1 87 ? 19.961 29.059 93.610 1.00 61.27 87 VAL B CA 1
ATOM 3196 C C . VAL B 1 87 ? 21.375 28.849 94.174 1.00 61.87 87 VAL B C 1
ATOM 3197 O O . VAL B 1 87 ? 22.144 29.781 94.375 1.00 63.56 87 VAL B O 1
ATOM 3201 N N . GLY B 1 88 ? 21.692 27.575 94.474 1.00 61.61 88 GLY B N 1
ATOM 3202 C CA . GLY B 1 88 ? 23.074 27.259 94.843 1.00 62.29 88 GLY B CA 1
ATOM 3203 C C . GLY B 1 88 ? 23.271 27.134 96.358 1.00 62.64 88 GLY B C 1
ATOM 3204 O O . GLY B 1 88 ? 24.385 27.021 96.856 1.00 63.31 88 GLY B O 1
ATOM 3205 N N . LEU B 1 89 ? 22.226 27.180 97.187 1.00 63.07 89 LEU B N 1
ATOM 3206 C CA . LEU B 1 89 ? 22.407 27.095 98.645 1.00 63.38 89 LEU B CA 1
ATOM 3207 C C . LEU B 1 89 ? 22.687 25.651 99.076 1.00 63.78 89 LEU B C 1
ATOM 3208 O O . LEU B 1 89 ? 22.358 24.699 98.356 1.00 64.11 89 LEU B O 1
ATOM 3213 N N . ASP B 1 90 ? 23.301 25.497 100.250 1.00 65.09 90 ASP B N 1
ATOM 3214 C CA . ASP B 1 90 ? 23.604 24.172 100.793 1.00 65.68 90 ASP B CA 1
ATOM 3215 C C . ASP B 1 90 ? 22.751 23.989 102.052 1.00 65.05 90 ASP B C 1
ATOM 3216 O O . ASP B 1 90 ? 23.070 24.517 103.124 1.00 66.35 90 ASP B O 1
ATOM 3221 N N . LEU B 1 91 ? 21.659 23.241 101.907 1.00 64.02 91 LEU B N 1
ATOM 3222 C CA . LEU B 1 91 ? 20.725 23.000 103.009 1.00 62.92 91 LEU B CA 1
ATOM 3223 C C . LEU B 1 91 ? 20.838 21.620 103.660 1.00 62.78 91 LEU B C 1
ATOM 3224 O O . LEU B 1 91 ? 21.426 20.683 103.094 1.00 62.47 91 LEU B O 1
ATOM 3229 N N . SER B 1 92 ? 20.256 21.512 104.858 1.00 62.97 92 SER B N 1
ATOM 3230 C CA . SER B 1 92 ? 20.235 20.266 105.627 1.00 63.07 92 SER B CA 1
ATOM 3231 C C . SER B 1 92 ? 18.848 19.641 105.449 1.00 63.06 92 SER B C 1
ATOM 3232 O O . SER B 1 92 ? 17.851 20.363 105.347 1.00 63.22 92 SER B 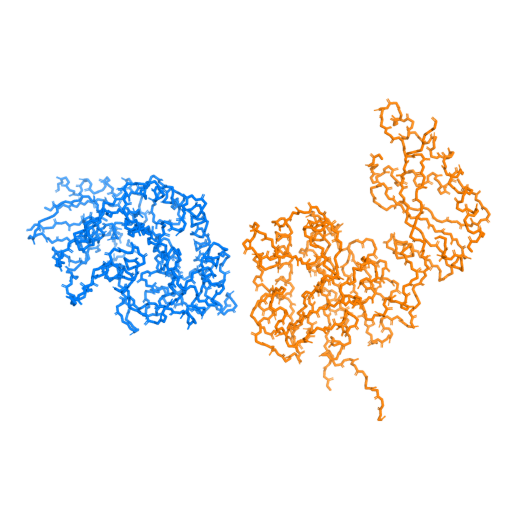O 1
ATOM 3235 N N . LYS B 1 93 ? 18.786 18.308 105.423 1.00 63.03 93 LYS B N 1
ATOM 3236 C CA . LYS B 1 93 ? 17.515 17.599 105.239 1.00 62.92 93 LYS B CA 1
ATOM 3237 C C . LYS B 1 93 ? 16.432 17.954 106.263 1.00 61.42 93 LYS B C 1
ATOM 3238 O O . LYS B 1 93 ? 15.314 17.447 106.187 1.00 61.86 93 LYS B O 1
ATOM 3244 N N . ASP B 1 94 ? 16.751 18.828 107.216 1.00 59.91 94 ASP B N 1
ATOM 3245 C CA . ASP B 1 94 ? 15.757 19.222 108.207 1.00 59.07 94 ASP B CA 1
ATOM 3246 C C . ASP B 1 94 ? 15.238 20.643 107.962 1.00 57.54 94 ASP B C 1
ATOM 3247 O O . ASP B 1 94 ? 14.411 21.144 108.731 1.00 57.00 94 ASP B O 1
ATOM 3252 N N . ASP B 1 95 ? 15.711 21.284 106.883 1.00 55.90 95 ASP B N 1
ATOM 3253 C CA . ASP B 1 95 ? 15.282 22.652 106.539 1.00 56.29 95 ASP B CA 1
ATOM 3254 C C . ASP B 1 95 ? 13.993 22.710 105.703 1.00 54.33 95 ASP B C 1
ATOM 3255 O O . ASP B 1 95 ? 13.662 21.766 104.977 1.00 55.29 95 ASP B O 1
ATOM 3260 N N . LEU B 1 96 ? 13.279 23.832 105.816 1.00 51.51 96 LEU B N 1
ATOM 3261 C CA . LEU B 1 96 ? 12.042 24.064 105.071 1.00 48.97 96 LEU B CA 1
ATOM 3262 C C . LEU B 1 96 ? 12.244 25.304 104.172 1.00 48.35 96 LEU B C 1
ATOM 3263 O O . LEU B 1 96 ? 12.627 26.373 104.659 1.00 46.72 96 LEU B O 1
ATOM 3268 N N . ALA B 1 97 ? 11.994 25.151 102.865 1.00 48.38 97 ALA B N 1
ATOM 3269 C CA . ALA B 1 97 ? 12.179 26.246 101.907 1.00 47.94 97 ALA B CA 1
ATOM 3270 C C . ALA B 1 97 ? 10.886 26.651 101.204 1.00 48.41 97 ALA B C 1
ATOM 3271 O O . ALA B 1 97 ? 9.955 25.854 101.078 1.00 48.15 97 ALA B O 1
ATOM 3273 N N . PHE B 1 98 ? 10.836 27.902 100.741 1.00 49.22 98 PHE B N 1
ATOM 3274 C CA . PHE B 1 98 ? 9.648 28.432 100.073 1.00 47.46 98 PHE B CA 1
ATOM 3275 C C . PHE B 1 98 ? 10.019 29.278 98.860 1.00 48.47 98 PHE B C 1
ATOM 3276 O O . PHE B 1 98 ? 11.125 29.827 98.782 1.00 48.71 98 PHE B O 1
ATOM 3284 N N . ARG B 1 99 ? 9.084 29.382 97.912 1.00 48.77 99 ARG B N 1
ATOM 3285 C CA . ARG B 1 99 ? 9.283 30.235 96.739 1.00 50.84 99 ARG B CA 1
ATOM 3286 C C . ARG B 1 99 ? 8.597 31.548 97.176 1.00 47.20 99 ARG B C 1
ATOM 3287 O O . ARG B 1 99 ? 7.497 31.534 97.753 1.00 44.18 99 ARG B O 1
ATOM 3295 N N . VAL B 1 100 ? 9.263 32.673 96.933 1.00 46.94 100 VAL B N 1
ATOM 3296 C CA . VAL B 1 100 ? 8.723 33.970 97.343 1.00 46.41 100 VAL B CA 1
ATOM 3297 C C . VAL B 1 100 ? 8.551 34.986 96.203 1.00 48.58 100 VAL B C 1
ATOM 3298 O O . VAL B 1 100 ? 9.448 35.160 95.361 1.00 45.70 100 VAL B O 1
ATOM 3302 N N . ASN B 1 101 ? 7.406 35.672 96.204 1.00 51.12 101 ASN B N 1
ATOM 3303 C CA . ASN B 1 101 ? 7.127 36.700 95.202 1.00 52.97 101 ASN B CA 1
ATOM 3304 C C . ASN B 1 101 ? 6.992 38.038 95.921 1.00 54.02 101 ASN B C 1
ATOM 3305 O O . ASN B 1 101 ? 6.255 38.137 96.917 1.00 55.33 101 ASN B O 1
ATOM 3310 N N . PHE B 1 102 ? 7.716 39.057 95.446 1.00 54.77 102 PHE B N 1
ATOM 3311 C CA . PHE B 1 102 ? 7.592 40.393 96.041 1.00 56.16 102 PHE B CA 1
ATOM 3312 C C . PHE B 1 102 ? 6.251 40.907 95.505 1.00 57.42 102 PHE B C 1
ATOM 3313 O O . PHE B 1 102 ? 5.968 40.775 94.305 1.00 55.25 102 PHE B O 1
ATOM 3321 N N . ALA B 1 103 ? 5.422 41.462 96.391 1.00 59.32 103 ALA B N 1
ATOM 3322 C CA . ALA B 1 103 ? 4.114 41.982 95.981 1.00 61.23 103 ALA B CA 1
ATOM 3323 C C . ALA B 1 103 ? 3.884 43.408 96.488 1.00 62.35 103 ALA B C 1
ATOM 3324 O O . ALA B 1 103 ? 4.779 44.030 97.074 1.00 63.10 103 ALA B O 1
ATOM 3326 N N . THR B 1 104 ? 2.673 43.916 96.254 1.00 64.91 104 THR B N 1
ATOM 3327 C CA . THR B 1 104 ? 2.298 45.263 96.689 1.00 67.27 104 THR B CA 1
ATOM 3328 C C . THR B 1 104 ? 1.054 45.200 97.592 1.00 68.30 104 THR B C 1
ATOM 3329 O O . THR B 1 104 ? -0.023 44.780 97.153 1.00 68.19 104 THR B O 1
ATOM 3333 N N . LEU B 1 105 ? 1.219 45.607 98.856 1.00 69.80 105 LEU B N 1
ATOM 3334 C CA . LEU B 1 105 ? 0.122 45.620 99.834 1.00 71.13 105 LEU B CA 1
ATOM 3335 C C . LEU B 1 105 ? -0.199 47.060 100.271 1.00 73.34 105 LEU B C 1
ATOM 3336 O O . LEU B 1 105 ? 0.686 47.791 100.737 1.00 73.11 105 LEU B O 1
ATOM 3341 N N . GLU B 1 106 ? -1.466 47.463 100.132 1.00 75.81 106 GLU B N 1
ATOM 3342 C CA . GLU B 1 106 ? -1.875 48.815 100.528 1.00 79.09 106 GLU B CA 1
ATOM 3343 C C . GLU B 1 106 ? -3.332 48.852 100.989 1.00 79.37 106 GLU B C 1
ATOM 3344 O O . GLU B 1 106 ? -4.207 48.215 100.389 1.00 79.14 106 GLU B O 1
ATOM 3350 N N . ASN B 1 107 ? -3.586 49.605 102.058 1.00 80.78 107 ASN B N 1
ATOM 3351 C CA . ASN B 1 107 ? -4.939 49.719 102.599 1.00 82.19 107 ASN B CA 1
ATOM 3352 C C . ASN B 1 107 ? -5.291 51.179 102.902 1.00 82.39 107 ASN B C 1
ATOM 3353 O O . ASN B 1 107 ? -5.423 52.001 101.985 1.00 82.71 107 ASN B O 1
ATOM 3358 N N . ALA B 1 127 ? 4.542 44.431 90.804 1.00 84.44 127 ALA B N 1
ATOM 3359 C CA . ALA B 1 127 ? 5.231 45.542 90.131 1.00 83.51 127 ALA B CA 1
ATOM 3360 C C . ALA B 1 127 ? 6.109 45.108 88.938 1.00 83.65 127 ALA B C 1
ATOM 3361 O O . ALA B 1 127 ? 6.550 45.919 88.129 1.00 83.15 127 ALA B O 1
ATOM 3363 N N . ARG B 1 128 ? 6.367 43.804 88.825 1.00 84.16 128 ARG B N 1
ATOM 3364 C CA . ARG B 1 128 ? 7.227 43.259 87.767 1.00 84.17 128 ARG B CA 1
ATOM 3365 C C . ARG B 1 128 ? 8.677 43.700 88.014 1.00 83.53 128 ARG B C 1
ATOM 3366 O O . ARG B 1 128 ? 9.447 43.943 87.077 1.00 83.31 128 ARG B O 1
ATOM 3374 N N . ALA B 1 129 ? 9.015 43.801 89.303 1.00 82.44 129 ALA B N 1
ATOM 3375 C CA . ALA B 1 129 ? 10.345 44.200 89.788 1.00 81.90 129 ALA B CA 1
ATOM 3376 C C . ALA B 1 129 ? 11.518 43.640 88.966 1.00 81.43 129 ALA B C 1
ATOM 337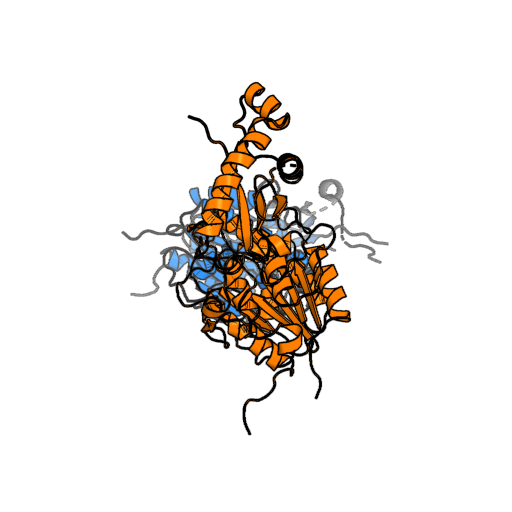7 O O . ALA B 1 129 ? 11.417 42.575 88.344 1.00 80.67 129 ALA B O 1
ATOM 3379 N N . ILE B 1 130 ? 12.632 44.375 88.977 1.00 81.29 130 ILE B N 1
ATOM 3380 C CA . ILE B 1 130 ? 13.849 43.984 88.260 1.00 81.74 130 ILE B CA 1
ATOM 3381 C C . ILE B 1 130 ? 14.616 42.898 89.032 1.00 81.35 130 ILE B C 1
ATOM 3382 O O . ILE B 1 130 ? 14.510 42.796 90.261 1.00 81.13 130 ILE B O 1
ATOM 3387 N N . GLN B 1 131 ? 15.396 42.097 88.304 1.00 80.60 131 GLN B N 1
ATOM 3388 C CA . GLN B 1 131 ? 16.183 41.029 88.915 1.00 79.84 131 GLN B CA 1
ATOM 3389 C C . GLN B 1 131 ? 17.210 41.583 89.909 1.00 78.98 131 GLN B C 1
ATOM 3390 O O . GLN B 1 131 ? 17.543 40.961 90.912 1.00 78.50 131 GLN B O 1
ATOM 3396 N N . GLU B 1 132 ? 17.720 42.781 89.624 1.00 77.48 132 GLU B N 1
ATOM 3397 C CA . GLU B 1 132 ? 18.706 43.413 90.503 1.00 77.32 132 GLU B CA 1
ATOM 3398 C C . GLU B 1 132 ? 17.980 44.077 91.686 1.00 74.66 132 GLU B C 1
ATOM 3399 O O . GLU B 1 132 ? 18.519 44.187 92.793 1.00 74.36 132 GLU B O 1
ATOM 3405 N N . GLU B 1 133 ? 16.750 44.528 91.448 1.00 72.29 133 GLU B N 1
ATOM 3406 C CA . GLU B 1 133 ? 15.990 45.144 92.524 1.00 70.95 133 GLU B CA 1
ATOM 3407 C C . GLU B 1 133 ? 15.591 44.129 93.611 1.00 69.26 133 GLU B C 1
ATOM 3408 O O . GLU B 1 133 ? 15.462 44.485 94.790 1.00 68.94 133 GLU B O 1
ATOM 3414 N N . VAL B 1 134 ? 15.434 42.862 93.212 1.00 67.02 134 VAL B N 1
ATOM 3415 C CA . VAL B 1 134 ? 15.050 41.800 94.143 1.00 66.58 134 VAL B CA 1
ATOM 3416 C C . VAL B 1 134 ? 16.306 41.364 94.916 1.00 65.29 134 VAL B C 1
ATOM 3417 O O . VAL B 1 134 ? 16.214 41.017 96.100 1.00 63.86 134 VAL B O 1
ATOM 3421 N N . ASP B 1 135 ? 17.469 41.376 94.249 1.00 64.56 135 ASP B N 1
ATOM 3422 C CA . ASP B 1 135 ? 18.723 40.980 94.898 1.00 64.23 135 ASP B CA 1
ATOM 3423 C C . ASP B 1 135 ? 19.005 41.974 96.029 1.00 63.05 135 ASP B C 1
ATOM 3424 O O . ASP B 1 135 ? 19.389 41.577 97.134 1.00 64.06 135 ASP B O 1
ATOM 3429 N N . ILE B 1 136 ? 18.790 43.262 95.758 1.00 61.53 136 ILE B N 1
ATOM 3430 C CA . ILE B 1 136 ? 19.014 44.274 96.784 1.00 60.83 136 ILE B CA 1
ATOM 3431 C C . ILE B 1 136 ? 17.954 44.187 97.877 1.00 59.51 136 ILE B C 1
ATOM 3432 O O . ILE B 1 136 ? 18.277 44.145 99.072 1.00 59.28 136 ILE B O 1
ATOM 3437 N N . GLY B 1 137 ? 16.683 44.151 97.472 1.00 58.91 137 GLY B N 1
ATOM 3438 C CA . GLY B 1 137 ? 15.576 44.071 98.424 1.00 59.10 137 GLY B CA 1
ATOM 3439 C C . GLY B 1 137 ? 15.752 42.837 99.324 1.00 59.21 137 GLY B C 1
ATOM 3440 O O . GLY B 1 137 ? 15.382 42.841 100.500 1.00 58.34 137 GLY B O 1
ATOM 3441 N N . VAL B 1 138 ? 16.338 41.787 98.751 1.00 59.50 138 VAL B N 1
ATOM 3442 C CA . VAL B 1 138 ? 16.595 40.543 99.466 1.00 59.45 138 VAL B CA 1
ATOM 3443 C C . VAL B 1 138 ? 17.699 40.747 100.523 1.00 59.27 138 VAL B C 1
ATOM 3444 O O . VAL B 1 138 ? 17.540 40.383 101.695 1.00 58.00 138 VAL B O 1
ATOM 3448 N N . ASP B 1 139 ? 18.819 41.325 100.083 1.00 59.21 139 ASP B N 1
ATOM 3449 C CA . ASP B 1 139 ? 19.970 41.601 100.941 1.00 61.82 139 ASP B CA 1
ATOM 3450 C C . ASP B 1 139 ? 19.571 42.289 102.255 1.00 61.70 139 ASP B C 1
ATOM 3451 O O . ASP B 1 139 ? 19.881 41.789 103.346 1.00 61.11 139 ASP B O 1
ATOM 3456 N N . PHE B 1 140 ? 18.872 43.420 102.150 1.00 63.33 140 PHE B N 1
ATOM 3457 C CA . PHE B 1 140 ? 18.450 44.177 103.331 1.00 65.61 140 PHE B CA 1
ATOM 3458 C C . PHE B 1 140 ? 17.599 43.346 104.305 1.00 65.08 140 PHE B C 1
ATOM 3459 O O . PHE B 1 140 ? 17.687 43.520 105.526 1.00 65.11 140 PHE B O 1
ATOM 3467 N N . ILE B 1 141 ? 16.777 42.440 103.774 1.00 64.55 141 ILE B N 1
ATOM 3468 C CA . ILE B 1 141 ? 15.944 41.599 104.636 1.00 64.90 141 ILE B CA 1
ATOM 3469 C C . ILE B 1 141 ? 16.810 40.600 105.407 1.00 64.90 141 ILE B C 1
ATOM 3470 O O . ILE B 1 141 ? 16.620 40.391 106.612 1.00 64.85 141 ILE B O 1
ATOM 3475 N N . PHE B 1 142 ? 17.764 39.985 104.707 1.00 65.48 142 PHE B N 1
ATOM 3476 C CA . PHE B 1 142 ? 18.727 39.125 105.390 1.00 67.02 142 PHE B CA 1
ATOM 3477 C C . PHE B 1 142 ? 19.466 39.876 106.503 1.00 67.86 142 PHE B C 1
ATOM 3478 O O . PHE B 1 142 ? 19.750 39.350 107.574 1.00 68.28 142 PHE B O 1
ATOM 3486 N N . LYS B 1 143 ? 19.817 41.143 106.199 1.00 69.20 143 LYS B N 1
ATOM 3487 C CA . LYS B 1 143 ? 20.531 41.951 107.186 1.00 70.49 143 LYS B CA 1
ATOM 3488 C C . LYS B 1 143 ? 19.566 42.764 108.055 1.00 70.57 143 LYS B C 1
ATOM 3489 O O . LYS B 1 143 ? 19.011 42.278 109.036 1.00 70.53 143 LYS B O 1
ATOM 3495 N N . THR B 1 146 ? 15.529 42.035 109.284 1.00 65.79 146 THR B N 1
ATOM 3496 C CA . THR B 1 146 ? 14.592 41.004 109.721 1.00 66.36 146 THR B CA 1
ATOM 3497 C C . THR B 1 146 ? 15.275 39.958 110.606 1.00 66.35 146 THR B C 1
ATOM 3498 O O . THR B 1 146 ? 16.342 39.431 110.298 1.00 65.18 146 THR B O 1
ATOM 3502 N N . GLY B 1 147 ? 14.639 39.699 111.765 1.00 66.87 147 GLY B N 1
ATOM 3503 C CA . GLY B 1 147 ? 15.219 38.749 112.707 1.00 68.05 147 GLY B CA 1
ATOM 3504 C C . GLY B 1 147 ? 14.151 38.180 113.645 1.00 68.43 147 GLY B C 1
ATOM 3505 O O . GLY B 1 147 ? 13.556 38.877 114.466 1.00 68.85 147 GLY B O 1
ATOM 3506 N N . HIS B 1 148 ? 13.878 36.872 113.464 1.00 69.37 148 HIS B N 1
ATOM 3507 C CA . HIS B 1 148 ? 12.887 36.231 114.312 1.00 70.00 148 HIS B CA 1
ATOM 3508 C C . HIS B 1 148 ? 13.469 35.039 115.077 1.00 69.80 148 HIS B C 1
ATOM 3509 O O . HIS B 1 148 ? 14.649 34.716 114.989 1.00 69.50 148 HIS B O 1
ATOM 3516 N N . ARG B 1 149 ? 12.610 34.353 115.836 1.00 69.87 149 ARG B N 1
ATOM 3517 C CA . ARG B 1 149 ? 12.999 33.197 116.657 1.00 69.78 149 ARG B CA 1
ATOM 3518 C C . ARG B 1 149 ? 13.928 32.144 116.029 1.00 67.68 149 ARG B C 1
ATOM 3519 O O . ARG B 1 149 ? 14.779 31.576 116.724 1.00 67.56 149 ARG B O 1
ATOM 3527 N N . ALA B 1 150 ? 13.766 31.869 114.732 1.00 66.07 150 ALA B N 1
ATOM 3528 C CA . ALA B 1 150 ? 14.605 30.874 114.055 1.00 64.29 150 ALA B CA 1
ATOM 3529 C C . ALA B 1 150 ? 15.470 31.510 112.966 1.00 62.58 150 ALA B C 1
ATOM 3530 O O . ALA B 1 150 ? 15.100 32.534 112.381 1.00 62.94 150 ALA B O 1
ATOM 3532 N N . VAL B 1 151 ? 16.626 30.904 112.696 1.00 60.79 151 VAL B N 1
ATOM 3533 C CA . VAL B 1 151 ? 17.523 31.423 111.660 1.00 59.94 151 VAL B CA 1
ATOM 3534 C C . VAL B 1 151 ? 16.942 31.135 110.258 1.00 59.58 151 VAL B C 1
ATOM 3535 O O . VAL B 1 151 ? 16.251 30.128 110.044 1.00 60.09 151 VAL B O 1
ATOM 3539 N N . LEU B 1 152 ? 17.211 32.028 109.306 1.00 57.71 152 LEU B N 1
ATOM 3540 C CA . LEU B 1 152 ? 16.688 31.853 107.954 1.00 54.95 152 LEU B CA 1
ATOM 3541 C C . LEU B 1 152 ? 17.597 32.416 106.870 1.00 54.11 152 LEU B C 1
ATOM 3542 O O . LEU B 1 152 ? 18.437 33.286 107.119 1.00 54.83 152 LEU B O 1
ATOM 3547 N N . VAL B 1 153 ? 17.418 31.907 105.655 1.00 52.80 153 VAL B N 1
ATOM 3548 C CA . VAL B 1 153 ? 18.182 32.404 104.524 1.00 52.24 153 VAL B CA 1
ATOM 3549 C C . VAL B 1 153 ? 17.146 33.016 103.583 1.00 52.74 153 VAL B C 1
ATOM 3550 O O . VAL B 1 153 ? 16.080 32.433 103.351 1.00 51.60 153 VAL B O 1
ATOM 3554 N N . LEU B 1 154 ? 17.438 34.217 103.088 1.00 52.99 154 LEU B N 1
ATOM 3555 C CA . LEU B 1 154 ? 16.544 34.891 102.155 1.00 53.91 154 LEU B CA 1
ATOM 3556 C C . LEU B 1 154 ? 17.425 35.351 101.010 1.00 54.46 154 LEU B C 1
ATOM 3557 O O . LEU B 1 154 ? 18.252 36.251 101.174 1.00 53.19 154 LEU B O 1
ATOM 3562 N N . LYS B 1 155 ? 17.249 34.720 99.850 1.00 56.54 155 LYS B N 1
ATOM 3563 C CA . LYS B 1 155 ? 18.052 35.049 98.682 1.00 59.84 155 LYS B CA 1
ATOM 3564 C C . LYS B 1 155 ? 17.156 35.267 97.451 1.00 60.48 155 LYS B C 1
ATOM 3565 O O . LYS B 1 155 ? 16.193 34.527 97.230 1.00 60.88 155 LYS B O 1
ATOM 3571 N N . GLY B 1 156 ? 17.458 36.293 96.660 1.00 62.62 156 GLY B N 1
ATOM 3572 C CA . GLY B 1 156 ? 16.657 36.545 95.469 1.00 66.17 156 GLY B CA 1
ATOM 3573 C C . GLY B 1 156 ? 17.075 35.605 94.347 1.00 68.28 156 GLY B C 1
ATOM 3574 O O . GLY B 1 156 ? 18.216 35.125 94.334 1.00 68.64 156 GLY B O 1
ATOM 3575 N N . MET B 1 157 ? 16.163 35.326 93.412 1.00 70.84 157 MET B N 1
ATOM 3576 C CA . MET B 1 157 ? 16.487 34.443 92.291 1.00 74.60 157 MET B CA 1
ATOM 3577 C C . MET B 1 157 ? 16.441 35.198 90.955 1.00 74.94 157 MET B C 1
ATOM 3578 O O . MET B 1 157 ? 17.487 35.539 90.391 1.00 76.43 157 MET B O 1
ATOM 3583 N N . SER B 1 158 ? 15.233 35.466 90.454 1.00 75.00 158 SER B N 1
ATOM 3584 C CA . SER B 1 158 ? 15.067 36.197 89.186 1.00 74.34 158 SER B CA 1
ATOM 3585 C C . SER B 1 158 ? 13.734 36.964 89.142 1.00 74.44 158 SER B C 1
ATOM 3586 O O . SER B 1 158 ? 12.720 36.517 89.672 1.00 73.55 158 SER B O 1
ATOM 3589 N N . ARG B 1 159 ? 13.773 38.143 88.488 1.00 73.85 159 ARG B N 1
ATOM 3590 C CA . ARG B 1 159 ? 12.583 39.000 88.436 1.00 73.75 159 ARG B CA 1
ATOM 3591 C C . ARG B 1 159 ? 12.063 39.283 89.852 1.00 71.78 159 ARG B C 1
ATOM 3592 O O . ARG B 1 159 ? 12.826 39.514 90.779 1.00 71.86 159 ARG B O 1
ATOM 3600 N N . GLY B 1 160 ? 10.721 39.292 90.003 1.00 70.62 160 GLY B N 1
ATOM 3601 C CA . GLY B 1 160 ? 10.154 39.628 91.315 1.00 69.37 160 GLY B CA 1
ATOM 3602 C C . GLY B 1 160 ? 10.118 38.416 92.282 1.00 67.59 160 GLY B C 1
ATOM 3603 O O . GLY B 1 160 ? 9.489 38.461 93.332 1.00 66.86 160 GLY B O 1
ATOM 3604 N N . TYR B 1 161 ? 10.809 37.337 91.919 1.00 67.95 161 TYR B N 1
ATOM 3605 C CA . TYR B 1 161 ? 10.833 36.131 92.745 1.00 68.33 161 TYR B CA 1
ATOM 3606 C C . TYR B 1 161 ? 11.929 36.183 93.820 1.00 67.09 161 TYR B C 1
ATOM 3607 O O . TYR B 1 161 ? 12.678 37.159 93.914 1.00 67.77 161 TYR B O 1
ATOM 3616 N N . LYS B 1 162 ? 12.016 35.119 94.621 1.00 65.39 162 LYS B N 1
ATOM 3617 C CA . LYS B 1 162 ? 12.996 35.013 95.710 1.00 63.89 162 LYS B CA 1
ATOM 3618 C C . LYS B 1 162 ? 12.811 33.657 96.426 1.00 60.86 162 LYS B C 1
ATOM 3619 O O . LYS B 1 162 ? 11.834 32.942 96.163 1.00 59.24 162 LYS B O 1
ATOM 3625 N N . VAL B 1 163 ? 13.742 33.315 97.327 1.00 58.94 163 VAL B N 1
ATOM 3626 C CA . VAL B 1 163 ? 13.682 32.056 98.090 1.00 58.60 163 VAL B CA 1
ATOM 3627 C C . VAL B 1 163 ? 13.856 32.252 99.610 1.00 57.19 163 VAL B C 1
ATOM 3628 O O . VAL B 1 163 ? 14.808 32.903 100.060 1.00 56.79 163 VAL B O 1
ATOM 3632 N N . GLY B 1 164 ? 12.936 31.673 100.391 1.00 57.42 164 GLY B N 1
ATOM 3633 C CA . GLY B 1 164 ? 12.978 31.764 101.853 1.00 58.09 164 GLY B CA 1
ATOM 3634 C C . GLY B 1 164 ? 13.267 30.398 102.478 1.00 59.07 164 GLY B C 1
ATOM 3635 O O . GLY B 1 164 ? 12.578 29.412 102.200 1.00 58.80 164 GLY B O 1
ATOM 3636 N N . ASP B 1 165 ? 14.280 30.342 103.338 1.00 60.14 165 ASP B N 1
ATOM 3637 C CA . ASP B 1 165 ? 14.630 29.083 103.991 1.00 61.00 165 ASP B CA 1
ATOM 3638 C C . ASP B 1 165 ? 14.614 29.170 105.526 1.00 60.60 165 ASP B C 1
ATOM 3639 O O . ASP B 1 165 ? 15.422 29.886 106.121 1.00 60.35 165 ASP B O 1
ATOM 3644 N N . ASN B 1 166 ? 13.678 28.456 106.153 1.00 61.17 166 ASN B N 1
ATOM 3645 C CA . ASN B 1 166 ? 13.527 28.307 107.601 1.00 63.19 166 ASN B CA 1
ATOM 3646 C C . ASN B 1 166 ? 14.304 27.090 108.133 1.00 64.00 166 ASN B C 1
ATOM 3647 O O . ASN B 1 166 ? 14.114 25.957 107.716 1.00 62.72 166 ASN B O 1
ATOM 3652 N N . ASP B 1 167 ? 15.230 27.359 109.083 1.00 65.48 167 ASP B N 1
ATOM 3653 C CA . ASP B 1 167 ? 16.136 26.307 109.553 1.00 66.62 167 ASP B CA 1
ATOM 3654 C C . ASP B 1 167 ? 15.471 25.303 110.517 1.00 67.32 167 ASP B C 1
ATOM 3655 O O . ASP B 1 167 ? 14.459 25.555 111.149 1.00 66.79 167 ASP B O 1
ATOM 3660 N N . PRO B 1 168 ? 16.139 24.153 110.677 1.00 68.99 168 PRO B N 1
ATOM 3661 C CA . PRO B 1 168 ? 15.548 22.874 111.073 1.00 68.86 168 PRO B CA 1
ATOM 3662 C C . PRO B 1 168 ? 14.024 22.867 111.346 1.00 68.46 168 PRO B C 1
ATOM 3663 O O . PRO B 1 168 ? 13.556 22.502 112.424 1.00 69.33 168 PRO B O 1
ATOM 3667 N N . HIS B 1 169 ? 13.239 23.230 110.297 1.00 67.67 169 HIS B N 1
ATOM 3668 C CA . HIS B 1 169 ? 11.781 23.256 110.460 1.00 67.55 169 HIS B CA 1
ATOM 3669 C C . HIS B 1 169 ? 11.039 22.363 109.443 1.00 66.62 169 HIS B C 1
ATOM 3670 O O . HIS B 1 169 ? 9.874 22.575 109.133 1.00 64.38 169 HIS B O 1
ATOM 3677 N N . GLU B 1 170 ? 11.757 21.358 108.896 1.00 67.50 170 GLU B N 1
ATOM 3678 C CA . GLU B 1 170 ? 11.157 20.522 107.845 1.00 68.86 170 GLU B CA 1
ATOM 3679 C C . GLU B 1 170 ? 9.819 19.886 108.270 1.00 68.86 170 GLU B C 1
ATOM 3680 O O . GLU B 1 170 ? 8.919 19.670 107.465 1.00 67.80 170 GLU B O 1
ATOM 3686 N N . ALA B 1 171 ? 9.787 19.553 109.563 1.00 68.35 171 ALA B N 1
ATOM 3687 C CA . ALA B 1 171 ? 8.637 18.862 110.140 1.00 69.15 171 ALA B CA 1
ATOM 3688 C C . ALA B 1 171 ? 7.340 19.657 109.977 1.00 70.07 171 ALA B C 1
ATOM 3689 O O . ALA B 1 171 ? 6.245 19.085 110.002 1.00 69.60 171 ALA B O 1
ATOM 3691 N N . GLY B 1 172 ? 7.463 20.977 109.808 1.00 70.89 172 GLY B N 1
ATOM 3692 C CA . GLY B 1 172 ? 6.249 21.809 109.680 1.00 70.40 172 GLY B CA 1
ATOM 3693 C C . GLY B 1 172 ? 5.897 22.099 108.196 1.00 70.35 172 GLY B C 1
ATOM 3694 O O . GLY B 1 172 ? 5.304 23.114 107.836 1.00 68.72 172 GLY B O 1
ATOM 3695 N N . LYS B 1 173 ? 6.304 21.149 107.331 1.00 70.88 173 LYS B N 1
ATOM 3696 C CA . LYS B 1 173 ? 6.272 21.364 105.873 1.00 71.71 173 LYS B CA 1
ATOM 3697 C C . LYS B 1 173 ? 4.872 21.565 105.228 1.00 71.98 173 LYS B C 1
ATOM 3698 O O . LYS B 1 173 ? 4.759 21.855 104.043 1.00 71.39 173 LYS B O 1
ATOM 3704 N N . PRO B 1 174 ? 3.770 21.320 105.991 1.00 72.64 174 PRO B N 1
ATOM 3705 C CA . PRO B 1 174 ? 2.417 21.438 105.435 1.00 72.79 174 PRO B CA 1
ATOM 3706 C C . PRO B 1 174 ? 1.655 22.723 105.812 1.00 72.94 174 PRO B C 1
ATOM 3707 O O . PRO B 1 174 ? 0.495 22.675 106.199 1.00 73.11 174 PRO B O 1
ATOM 3711 N N . PRO B 1 175 ? 2.302 23.906 105.700 1.00 73.41 175 PRO B N 1
ATOM 3712 C CA . PRO B 1 175 ? 1.579 25.171 105.785 1.00 72.76 175 PRO B CA 1
ATOM 3713 C C . PRO B 1 175 ? 0.922 25.517 104.445 1.00 71.08 175 PRO B C 1
ATOM 3714 O O . PRO B 1 175 ? 1.371 25.115 103.378 1.00 70.09 175 PRO B O 1
ATOM 3718 N N . SER B 1 185 ? 3.596 22.709 111.899 1.00 76.11 185 SER B N 1
ATOM 3719 C CA . SER B 1 185 ? 2.724 23.493 111.029 1.00 76.61 185 SER B CA 1
ATOM 3720 C C . SER B 1 185 ? 2.285 24.802 111.698 1.00 76.51 185 SER B C 1
ATOM 3721 O O . SER B 1 185 ? 2.454 25.896 111.172 1.00 76.82 185 SER B O 1
ATOM 3724 N N . LYS B 1 186 ? 1.664 24.651 112.887 1.00 76.24 186 LYS B N 1
ATOM 3725 C CA . LYS B 1 186 ? 1.206 25.837 113.614 1.00 76.13 186 LYS B CA 1
ATOM 3726 C C . LYS B 1 186 ? 2.364 26.791 113.916 1.00 75.68 186 LYS B C 1
ATOM 3727 O O . LYS B 1 186 ? 2.261 28.010 113.808 1.00 75.09 186 LYS B O 1
ATOM 3733 N N . LYS B 1 187 ? 3.491 26.195 114.350 1.00 74.73 187 LYS B N 1
ATOM 3734 C CA . LYS B 1 187 ? 4.646 26.997 114.741 1.00 74.31 187 LYS B CA 1
ATOM 3735 C C . LYS B 1 187 ? 5.175 27.856 113.583 1.00 72.84 187 LYS B C 1
ATOM 3736 O O . LYS B 1 187 ? 5.522 29.022 113.740 1.00 72.70 187 LYS B O 1
ATOM 3742 N N . VAL B 1 188 ? 5.267 27.229 112.393 1.00 71.96 188 VAL B N 1
ATOM 3743 C CA . VAL B 1 188 ? 5.909 27.900 111.259 1.00 71.96 188 VAL B CA 1
ATOM 3744 C C . VAL B 1 188 ? 5.058 29.038 110.680 1.00 70.97 188 VAL B C 1
ATOM 3745 O O . VAL B 1 188 ? 5.563 30.039 110.180 1.00 71.14 188 VAL B O 1
ATOM 3749 N N . ALA B 1 189 ? 3.725 28.837 110.711 1.00 70.06 189 ALA B N 1
ATOM 3750 C CA . ALA B 1 189 ? 2.845 29.870 110.172 1.00 70.28 189 ALA B CA 1
ATOM 3751 C C . ALA B 1 189 ? 2.904 31.155 111.015 1.00 70.27 189 ALA B C 1
ATOM 3752 O O . ALA B 1 189 ? 2.621 32.255 110.544 1.00 70.63 189 ALA B O 1
ATOM 3754 N N . GLU B 1 190 ? 3.239 30.985 112.312 1.00 69.89 190 GLU B N 1
ATOM 3755 C CA . GLU B 1 190 ? 3.374 32.146 113.177 1.00 69.88 190 GLU B CA 1
ATOM 3756 C C . GLU B 1 190 ? 4.703 32.852 112.924 1.00 68.78 190 GLU B C 1
ATOM 3757 O O . GLU B 1 190 ? 4.840 34.058 113.097 1.00 68.81 190 GLU B O 1
ATOM 3763 N N . ILE B 1 191 ? 5.704 32.019 112.589 1.00 67.28 191 ILE B N 1
ATOM 3764 C CA . ILE B 1 191 ? 6.987 32.575 112.202 1.00 66.09 191 ILE B CA 1
ATOM 3765 C C . ILE B 1 191 ? 6.856 33.297 110.861 1.00 64.23 191 ILE B C 1
ATOM 3766 O O . ILE B 1 191 ? 7.262 34.438 110.690 1.00 63.75 191 ILE B O 1
ATOM 3771 N N . LEU B 1 192 ? 6.278 32.571 109.883 1.00 62.04 192 LEU B N 1
ATOM 3772 C CA . LEU B 1 192 ? 6.060 33.202 108.588 1.00 60.98 192 LEU B CA 1
ATOM 3773 C C . LEU B 1 192 ? 5.267 34.505 108.719 1.00 60.58 192 LEU B C 1
ATOM 3774 O O . LEU B 1 192 ? 5.489 35.478 108.008 1.00 59.15 192 LEU B O 1
ATOM 3779 N N . GLU B 1 193 ? 4.284 34.485 109.643 1.00 61.03 193 GLU B N 1
ATOM 3780 C CA . GLU B 1 193 ? 3.395 35.635 109.794 1.00 61.45 193 GLU B CA 1
ATOM 3781 C C . GLU B 1 193 ? 4.106 36.812 110.472 1.00 60.24 193 GLU B C 1
ATOM 3782 O O . GLU B 1 193 ? 3.819 37.979 110.233 1.00 59.56 193 GLU B O 1
ATOM 3788 N N . GLU B 1 194 ? 5.034 36.465 111.385 1.00 59.31 194 GLU B N 1
ATOM 3789 C CA . GLU B 1 194 ? 5.884 37.496 111.973 1.00 59.41 194 GLU B CA 1
ATOM 3790 C C . GLU B 1 194 ? 6.891 38.009 110.935 1.00 59.03 194 GLU B C 1
ATOM 3791 O O . GLU B 1 194 ? 7.373 39.137 110.980 1.00 59.37 194 GLU B O 1
ATOM 3797 N N . PHE B 1 195 ? 7.206 37.104 109.988 1.00 57.66 195 PHE B N 1
ATOM 3798 C CA . PHE B 1 195 ? 8.216 37.395 108.972 1.00 56.81 195 PHE B CA 1
ATOM 3799 C C . PHE B 1 195 ? 7.688 38.363 107.906 1.00 57.71 195 PHE B C 1
ATOM 3800 O O . PHE B 1 195 ? 8.409 39.186 107.353 1.00 56.86 195 PHE B O 1
ATOM 3808 N N . VAL B 1 196 ? 6.390 38.211 107.580 1.00 59.18 196 VAL B N 1
ATOM 3809 C CA . VAL B 1 196 ? 5.767 39.101 106.606 1.00 61.38 196 VAL B CA 1
ATOM 3810 C C . VAL B 1 196 ? 5.574 40.503 107.190 1.00 62.21 196 VAL B C 1
ATOM 3811 O O . VAL B 1 196 ? 5.788 41.518 106.534 1.00 63.24 196 VAL B O 1
ATOM 3815 N N . LYS B 1 197 ? 5.102 40.534 108.451 1.00 63.16 197 LYS B N 1
ATOM 3816 C CA . LYS B 1 197 ? 4.999 41.814 109.151 1.00 64.61 197 LYS B CA 1
ATOM 3817 C C . LYS B 1 197 ? 6.367 42.502 109.266 1.00 64.30 197 LYS B C 1
ATOM 3818 O O . LYS B 1 197 ? 6.541 43.676 108.959 1.00 64.22 197 LYS B O 1
ATOM 3824 N N . LYS B 1 198 ? 7.351 41.728 109.771 1.00 64.70 198 LYS B N 1
ATOM 3825 C CA . LYS B 1 198 ? 8.689 42.287 109.945 1.00 65.70 198 LYS B CA 1
ATOM 3826 C C . LYS B 1 198 ? 9.319 42.675 108.601 1.00 65.89 198 LYS B C 1
ATOM 3827 O O . LYS B 1 198 ? 9.901 43.740 108.434 1.00 65.23 198 LYS B O 1
ATOM 3833 N N . ALA B 1 199 ? 9.217 41.742 107.632 1.00 66.07 199 ALA B N 1
ATOM 3834 C CA . ALA B 1 199 ? 9.753 41.996 106.296 1.00 66.78 199 ALA B CA 1
ATOM 3835 C C . ALA B 1 199 ? 9.202 43.302 105.710 1.00 67.99 199 ALA B C 1
ATOM 3836 O O . ALA B 1 199 ? 9.903 44.099 105.097 1.00 67.07 199 ALA B O 1
ATOM 3838 N N . GLN B 1 200 ? 7.875 43.484 105.895 1.00 69.37 200 GLN B N 1
ATOM 3839 C CA . GLN B 1 200 ? 7.217 44.673 105.349 1.00 71.07 200 GLN B CA 1
ATOM 3840 C C . GLN B 1 200 ? 7.893 45.973 105.812 1.00 70.98 200 GLN B C 1
ATOM 3841 O O . GLN B 1 200 ? 8.041 46.930 105.059 1.00 70.90 200 GLN B O 1
ATOM 3847 N N . GLU B 1 201 ? 8.253 46.011 107.112 1.00 72.05 201 GLU B N 1
ATOM 3848 C CA . GLU B 1 201 ? 8.920 47.174 107.687 1.00 73.06 201 GLU B CA 1
ATOM 3849 C C . GLU B 1 201 ? 10.238 47.472 106.966 1.00 72.50 201 GLU B C 1
ATOM 3850 O O . GLU B 1 201 ? 10.528 48.601 106.584 1.00 72.12 201 GLU B O 1
ATOM 3856 N N . VAL B 1 202 ? 11.051 46.403 106.848 1.00 72.15 202 VAL B N 1
ATOM 3857 C CA . VAL B 1 202 ? 12.311 46.537 106.112 1.00 71.62 202 VAL B CA 1
ATOM 3858 C C . VAL B 1 202 ? 12.084 47.022 104.674 1.00 71.60 202 VAL B C 1
ATOM 3859 O O . VAL B 1 202 ? 12.735 47.940 104.180 1.00 71.89 202 VAL B O 1
ATOM 3863 N N . LEU B 1 203 ? 11.146 46.342 103.975 1.00 71.68 203 LEU B N 1
ATOM 3864 C CA . LEU B 1 203 ? 10.694 46.558 102.600 1.00 71.90 203 LEU B CA 1
ATOM 3865 C C . LEU B 1 203 ? 10.153 47.979 102.377 1.00 72.50 203 LEU B C 1
ATOM 3866 O O . LEU B 1 203 ? 10.573 48.705 101.482 1.00 71.87 203 LEU B O 1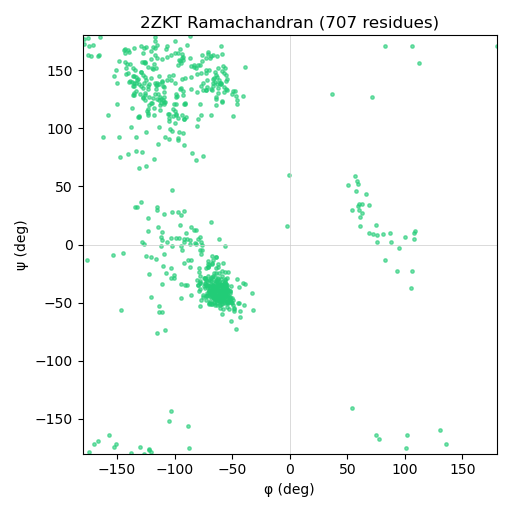
ATOM 3871 N N . GLU B 1 204 ? 9.159 48.359 103.206 1.00 73.17 204 GLU B N 1
ATOM 3872 C CA . GLU B 1 204 ? 8.515 49.659 103.015 1.00 74.20 204 GLU B CA 1
ATOM 3873 C C . GLU B 1 204 ? 9.500 50.828 103.164 1.00 74.37 204 GLU B C 1
ATOM 3874 O O . GLU B 1 204 ? 9.122 51.994 103.158 1.00 74.32 204 GLU B O 1
ATOM 3880 N N . LYS B 1 205 ? 10.796 50.489 103.334 1.00 74.02 205 LYS B N 1
ATOM 3881 C CA . LYS B 1 205 ? 11.766 51.541 103.661 1.00 73.04 205 LYS B CA 1
ATOM 3882 C C . LYS B 1 205 ? 12.924 51.649 102.656 1.00 71.93 205 LYS B C 1
ATOM 3883 O O . LYS B 1 205 ? 13.587 52.678 102.534 1.00 72.56 205 LYS B O 1
ATOM 3889 N N . HIS B 1 206 ? 13.216 50.535 101.967 1.00 70.42 206 HIS B N 1
ATOM 3890 C CA . HIS B 1 206 ? 14.317 50.584 101.008 1.00 69.09 206 HIS B CA 1
ATOM 3891 C C . HIS B 1 206 ? 14.119 51.718 99.999 1.00 68.79 206 HIS B C 1
ATOM 3892 O O . HIS B 1 206 ? 13.010 52.045 99.589 1.00 68.41 206 HIS B O 1
ATOM 3899 N N . PRO B 1 207 ? 15.253 52.360 99.636 1.00 68.55 207 PRO B N 1
ATOM 3900 C CA . PRO B 1 207 ? 15.225 53.515 98.749 1.00 68.34 207 PRO B CA 1
ATOM 3901 C C . PRO B 1 207 ? 14.516 53.178 97.444 1.00 68.45 207 PRO B C 1
ATOM 3902 O O . PRO B 1 207 ? 13.746 53.955 96.893 1.00 68.32 207 PRO B O 1
ATOM 3906 N N . ILE B 1 208 ? 14.809 51.964 96.947 1.00 69.12 208 ILE B N 1
ATOM 3907 C CA . ILE B 1 208 ? 14.199 51.546 95.696 1.00 69.71 208 ILE B CA 1
ATOM 3908 C C . ILE B 1 208 ? 12.680 51.740 95.757 1.00 69.57 208 ILE B C 1
ATOM 3909 O O . ILE B 1 208 ? 12.062 52.303 94.860 1.00 69.12 208 ILE B O 1
ATOM 3914 N N . ASN B 1 209 ? 12.075 51.234 96.852 1.00 70.15 209 ASN B N 1
ATOM 3915 C CA . ASN B 1 209 ? 10.644 51.459 97.047 1.00 70.93 209 ASN B CA 1
ATOM 3916 C C . ASN B 1 209 ? 10.313 52.953 97.131 1.00 72.13 209 ASN B C 1
ATOM 3917 O O . ASN B 1 209 ? 9.303 53.430 96.626 1.00 71.88 209 ASN B O 1
ATOM 3922 N N . GLU B 1 210 ? 11.192 53.693 97.836 1.00 73.31 210 GLU B N 1
ATOM 3923 C CA . GLU B 1 210 ? 11.184 55.111 98.151 1.00 74.90 210 GLU B CA 1
ATOM 3924 C C . GLU B 1 210 ? 11.238 55.922 96.861 1.00 75.50 210 GLU B C 1
ATOM 3925 O O . GLU B 1 210 ? 10.506 56.880 96.656 1.00 75.72 210 GLU B O 1
ATOM 3931 N N . ARG B 1 211 ? 12.183 55.527 95.992 1.00 76.04 211 ARG B N 1
ATOM 3932 C CA . ARG B 1 211 ? 12.169 56.053 94.635 1.00 76.81 211 ARG B CA 1
ATOM 3933 C C . ARG B 1 211 ? 10.878 55.634 93.928 1.00 76.42 211 ARG B C 1
ATOM 3934 O O . ARG B 1 211 ? 10.334 56.329 93.070 1.00 76.44 211 ARG B O 1
ATOM 3942 N N . ARG B 1 212 ? 10.400 54.428 94.300 1.00 76.07 212 ARG B N 1
ATOM 3943 C CA . ARG B 1 212 ? 9.315 53.812 93.551 1.00 75.84 212 ARG B CA 1
ATOM 3944 C C . ARG B 1 212 ? 7.964 54.534 93.712 1.00 76.47 212 ARG B C 1
ATOM 3945 O O . ARG B 1 212 ? 7.257 54.800 92.748 1.00 76.27 212 ARG B O 1
ATOM 3953 N N . ARG B 1 213 ? 7.589 54.818 94.980 1.00 76.93 213 ARG B N 1
ATOM 3954 C CA . ARG B 1 213 ? 6.333 55.551 95.184 1.00 78.15 213 ARG B CA 1
ATOM 3955 C C . ARG B 1 213 ? 6.403 56.952 94.562 1.00 78.23 213 ARG B C 1
ATOM 3956 O O . ARG B 1 213 ? 5.429 57.497 94.050 1.00 77.76 213 ARG B O 1
ATOM 3964 N N . LYS B 1 214 ? 7.608 57.550 94.649 1.00 78.50 214 LYS B N 1
ATOM 3965 C CA . LYS B 1 214 ? 7.819 58.823 93.970 1.00 79.22 214 LYS B CA 1
ATOM 3966 C C . LYS B 1 214 ? 7.588 58.677 92.464 1.00 78.17 214 LYS B C 1
ATOM 3967 O O . LYS B 1 214 ? 6.934 59.496 91.826 1.00 78.21 214 LYS B O 1
ATOM 3973 N N . GLU B 1 215 ? 8.138 57.636 91.831 1.00 77.23 215 GLU B N 1
ATOM 3974 C CA . GLU B 1 215 ? 7.978 57.450 90.383 1.00 76.49 215 GLU B CA 1
ATOM 3975 C C . GLU B 1 215 ? 6.605 56.887 89.997 1.00 74.93 215 GLU B C 1
ATOM 3976 O O . GLU B 1 215 ? 6.367 56.557 88.828 1.00 74.95 215 GLU B O 1
ATOM 3982 N N . GLY B 1 216 ? 5.710 56.776 90.983 1.00 73.65 216 GLY B N 1
ATOM 3983 C CA . GLY B 1 216 ? 4.369 56.262 90.732 1.00 72.33 216 GLY B CA 1
ATOM 3984 C C . GLY B 1 216 ? 4.287 54.763 90.468 1.00 71.81 216 GLY B C 1
ATOM 3985 O O . GLY B 1 216 ? 3.228 54.252 90.087 1.00 71.36 216 GLY B O 1
ATOM 3986 N N . LYS B 1 217 ? 5.395 54.049 90.675 1.00 71.60 217 LYS B N 1
ATOM 3987 C CA . LYS B 1 217 ? 5.430 52.601 90.449 1.00 71.19 217 LYS B CA 1
ATOM 3988 C C . LYS B 1 217 ? 4.952 51.835 91.695 1.00 70.24 217 LYS B C 1
ATOM 3989 O O . LYS B 1 217 ? 5.207 52.255 92.829 1.00 70.13 217 LYS B O 1
ATOM 3995 N N . PRO B 1 218 ? 4.239 50.705 91.497 1.00 70.22 218 PRO B N 1
ATOM 3996 C CA . PRO B 1 218 ? 3.748 49.910 92.638 1.00 70.00 218 PRO B CA 1
ATOM 3997 C C . PRO B 1 218 ? 4.933 49.342 93.431 1.00 68.71 218 PRO B C 1
ATOM 3998 O O . PRO B 1 218 ? 5.742 48.585 92.897 1.00 69.08 218 PRO B O 1
ATOM 4002 N N . ILE B 1 219 ? 5.028 49.710 94.709 1.00 67.34 219 ILE B N 1
ATOM 4003 C CA . ILE B 1 219 ? 6.137 49.269 95.555 1.00 66.13 219 ILE B CA 1
ATOM 4004 C C . ILE B 1 219 ? 6.135 47.795 95.970 1.00 65.69 219 ILE B C 1
ATOM 4005 O O . ILE B 1 219 ? 5.081 47.209 96.250 1.00 66.05 219 ILE B O 1
ATOM 4010 N N . ALA B 1 220 ? 7.336 47.207 96.001 1.00 63.74 220 ALA B N 1
ATOM 4011 C CA . ALA B 1 220 ? 7.518 45.813 96.418 1.00 61.39 220 ALA B CA 1
ATOM 4012 C C . ALA B 1 220 ? 7.610 45.848 97.944 1.00 60.14 220 ALA B C 1
ATOM 4013 O O . ALA B 1 220 ? 8.707 45.784 98.500 1.00 59.97 220 ALA B O 1
ATOM 4015 N N . ASN B 1 221 ? 6.464 45.964 98.618 1.00 59.68 221 ASN B N 1
ATOM 4016 C CA . ASN B 1 221 ? 6.460 46.043 100.080 1.00 59.63 221 ASN B CA 1
ATOM 4017 C C . ASN B 1 221 ? 5.853 44.823 100.770 1.00 59.35 221 ASN B C 1
ATOM 4018 O O . ASN B 1 221 ? 5.807 44.760 102.007 1.00 60.09 221 ASN B O 1
ATOM 4023 N N . TYR B 1 222 ? 5.377 43.856 99.986 1.00 58.79 222 TYR B N 1
ATOM 4024 C CA . TYR B 1 222 ? 4.806 42.664 100.594 1.00 57.77 222 TYR B CA 1
ATOM 4025 C C . TYR B 1 222 ? 5.454 41.383 100.077 1.00 57.44 222 TYR B C 1
ATOM 4026 O O . TYR B 1 222 ? 6.020 41.342 98.975 1.00 58.04 222 TYR B O 1
ATOM 4035 N N . LEU B 1 223 ? 5.358 40.331 100.883 1.00 55.94 223 LEU B N 1
ATOM 4036 C CA . LEU B 1 223 ? 5.961 39.049 100.539 1.00 54.15 223 LEU B CA 1
ATOM 4037 C C . LEU B 1 223 ? 4.933 37.921 100.383 1.00 53.93 223 LEU B C 1
ATOM 4038 O O . LEU B 1 223 ? 4.227 37.594 101.340 1.00 52.93 223 LEU B O 1
ATOM 4043 N N . LEU B 1 224 ? 4.825 37.351 99.177 1.00 52.83 224 LEU B N 1
ATOM 4044 C CA . LEU B 1 224 ? 3.905 36.222 98.974 1.00 52.80 224 LEU B CA 1
ATOM 4045 C C . LEU B 1 224 ? 4.762 34.951 99.047 1.00 53.03 224 LEU B C 1
ATOM 4046 O O . LEU B 1 224 ? 5.615 34.714 98.190 1.00 51.14 224 LEU B O 1
ATOM 4051 N N . ILE B 1 225 ? 4.531 34.157 100.100 1.00 54.21 225 ILE B N 1
ATOM 4052 C CA . ILE B 1 225 ? 5.290 32.928 100.355 1.00 56.00 225 ILE B CA 1
ATOM 4053 C C . ILE B 1 225 ? 4.454 31.677 100.113 1.00 56.45 225 ILE B C 1
ATOM 4054 O O . ILE B 1 225 ? 3.370 31.516 100.677 1.00 56.20 225 ILE B O 1
ATOM 4059 N N . ARG B 1 226 ? 4.981 30.774 99.290 1.00 57.13 226 ARG B N 1
ATOM 4060 C CA . ARG B 1 226 ? 4.266 29.547 98.976 1.00 57.50 226 ARG B CA 1
ATOM 4061 C C . ARG B 1 226 ? 5.210 28.400 98.611 1.00 56.95 226 ARG B C 1
ATOM 4062 O O . ARG B 1 226 ? 6.437 28.526 98.715 1.00 57.73 226 ARG B O 1
ATOM 4070 N N . GLY B 1 227 ? 4.625 27.276 98.193 1.00 57.13 227 GLY B N 1
ATOM 4071 C CA . GLY B 1 227 ? 5.420 26.118 97.800 1.00 56.02 227 GLY B CA 1
ATOM 4072 C C . GLY B 1 227 ? 6.360 25.589 98.874 1.00 55.19 227 GLY B C 1
ATOM 4073 O O . GLY B 1 227 ? 7.536 25.324 98.595 1.00 53.38 227 GLY B O 1
ATOM 4074 N N . ALA B 1 228 ? 5.852 25.441 100.096 1.00 54.99 228 ALA B N 1
ATOM 4075 C CA . ALA B 1 228 ? 6.661 24.928 101.204 1.00 56.23 228 ALA B CA 1
ATOM 4076 C C . ALA B 1 228 ? 7.248 23.570 100.795 1.00 57.01 228 ALA B C 1
ATOM 4077 O O . ALA B 1 228 ? 6.539 22.711 100.248 1.00 57.53 228 ALA B O 1
ATOM 4079 N N . GLY B 1 229 ? 8.541 23.375 101.046 1.00 57.31 229 GLY B N 1
ATOM 4080 C CA . GLY B 1 229 ? 9.155 22.112 100.668 1.00 58.54 229 GLY B CA 1
ATOM 4081 C C . GLY B 1 229 ? 10.332 21.666 101.525 1.00 58.98 229 GLY B C 1
ATOM 4082 O O . GLY B 1 229 ? 11.061 22.483 102.103 1.00 59.93 229 GLY B O 1
ATOM 4083 N N . THR B 1 230 ? 10.500 20.349 101.617 1.00 58.20 230 THR B N 1
ATOM 4084 C CA . THR B 1 230 ? 11.599 19.758 102.378 1.00 57.38 230 THR B CA 1
ATOM 4085 C C . THR B 1 230 ? 12.352 18.900 101.361 1.00 56.64 230 THR B C 1
ATOM 4086 O O . THR B 1 230 ? 12.017 18.896 100.166 1.00 55.82 230 THR B O 1
ATOM 4090 N N . TYR B 1 231 ? 13.373 18.182 101.823 1.00 55.10 231 TYR B N 1
ATOM 4091 C CA . TYR B 1 231 ? 14.122 17.300 100.933 1.00 54.41 231 TYR B CA 1
ATOM 4092 C C . TYR B 1 231 ? 13.139 16.188 100.506 1.00 53.76 231 TYR B C 1
ATOM 4093 O O . TYR B 1 231 ? 12.310 15.741 101.309 1.00 53.47 231 TYR B O 1
ATOM 4102 N N . PRO B 1 232 ? 13.215 15.728 99.242 1.00 52.65 232 PRO B N 1
ATOM 4103 C CA . PRO B 1 232 ? 12.290 14.671 98.797 1.00 54.24 232 PRO B CA 1
ATOM 4104 C C . PRO B 1 232 ? 12.502 13.307 99.483 1.00 54.72 232 PRO B C 1
ATOM 4105 O O . PRO B 1 232 ? 13.638 12.906 99.768 1.00 54.13 232 PRO B O 1
ATOM 4109 N N . ASN B 1 233 ? 11.397 12.607 99.756 1.00 55.49 233 ASN B N 1
ATOM 4110 C CA . ASN B 1 233 ? 11.450 11.287 100.394 1.00 56.83 233 ASN B CA 1
ATOM 4111 C C . ASN B 1 233 ? 11.899 10.230 99.381 1.00 57.43 233 ASN B C 1
ATOM 4112 O O . ASN B 1 233 ? 11.086 9.452 98.871 1.00 57.64 233 ASN B O 1
ATOM 4117 N N . ILE B 1 234 ? 13.195 10.208 99.076 1.00 58.12 234 ILE B N 1
ATOM 4118 C CA . ILE B 1 234 ? 13.707 9.226 98.134 1.00 58.15 234 ILE B CA 1
ATOM 4119 C C . ILE B 1 234 ? 14.573 8.234 98.898 1.00 59.31 234 ILE B C 1
ATOM 4120 O O . ILE B 1 234 ? 15.332 8.626 99.794 1.00 59.25 234 ILE B O 1
ATOM 4125 N N . PRO B 1 235 ? 14.468 6.933 98.555 1.00 61.01 235 PRO B N 1
ATOM 4126 C CA . PRO B 1 235 ? 15.242 5.866 99.206 1.00 62.07 235 PRO B CA 1
ATOM 4127 C C . PRO B 1 235 ? 16.732 6.210 99.223 1.00 62.43 235 PRO B C 1
ATOM 4128 O O . PRO B 1 235 ? 17.332 6.420 100.283 1.00 62.96 235 PRO B O 1
ATOM 4132 N N . MET B 1 236 ? 17.311 6.269 98.024 1.00 61.81 236 MET B N 1
ATOM 4133 C CA . MET B 1 236 ? 18.721 6.591 97.854 1.00 61.88 236 MET B CA 1
ATOM 4134 C C . MET B 1 236 ? 18.901 7.491 96.633 1.00 59.62 236 MET B C 1
ATOM 4135 O O . MET B 1 236 ? 17.986 7.645 95.817 1.00 58.58 236 MET B O 1
ATOM 4140 N N . LYS B 1 237 ? 20.085 8.083 96.504 1.00 57.25 237 LYS B N 1
ATOM 4141 C CA . LYS B 1 237 ? 20.359 8.968 95.380 1.00 55.78 237 LYS B CA 1
ATOM 4142 C C . LYS B 1 237 ? 20.523 8.188 94.061 1.00 53.70 237 LYS B C 1
ATOM 4143 O O . LYS B 1 237 ? 20.757 6.969 94.057 1.00 50.71 237 LYS B O 1
ATOM 4149 N N . PHE B 1 238 ? 20.375 8.910 92.949 1.00 50.78 238 PHE B N 1
ATOM 4150 C CA . PHE B 1 238 ? 20.490 8.345 91.602 1.00 50.92 238 PHE B CA 1
ATOM 4151 C C . PHE B 1 238 ? 21.835 7.617 91.437 1.00 50.81 238 PHE B C 1
ATOM 4152 O O . PHE B 1 238 ? 21.884 6.439 91.059 1.00 50.35 238 PHE B O 1
ATOM 4160 N N . THR B 1 239 ? 22.918 8.342 91.734 1.00 51.20 239 THR B N 1
ATOM 4161 C CA . THR B 1 239 ? 24.288 7.828 91.631 1.00 50.47 239 THR B CA 1
ATOM 4162 C C . THR B 1 239 ? 24.484 6.481 92.314 1.00 51.17 239 THR B C 1
ATOM 4163 O O . THR B 1 239 ? 25.063 5.561 91.725 1.00 50.52 239 THR B O 1
ATOM 4167 N N . GLU B 1 240 ? 24.006 6.350 93.554 1.00 52.53 240 GLU B N 1
ATOM 4168 C CA . GLU B 1 240 ? 24.178 5.086 94.264 1.00 55.42 240 GLU B CA 1
ATOM 4169 C C . GLU B 1 240 ? 23.189 4.032 93.788 1.00 53.17 240 GLU B C 1
ATOM 4170 O O . GLU B 1 240 ? 23.535 2.852 93.657 1.00 52.53 240 GLU B O 1
ATOM 4176 N N . GLN B 1 241 ? 21.963 4.463 93.503 1.00 53.24 241 GLN B N 1
ATOM 4177 C CA . GLN B 1 241 ? 20.925 3.541 93.048 1.00 53.04 241 GLN B CA 1
ATOM 4178 C C . GLN B 1 241 ? 21.394 2.743 91.821 1.00 50.77 241 GLN B C 1
ATOM 4179 O O . GLN B 1 241 ? 21.292 1.515 91.788 1.00 49.92 241 GLN B O 1
ATOM 4185 N N . TRP B 1 242 ? 21.938 3.449 90.832 1.00 50.29 242 TRP B N 1
ATOM 4186 C CA . TRP B 1 242 ? 22.399 2.816 89.598 1.00 48.84 242 TRP B CA 1
ATOM 4187 C C . TRP B 1 242 ? 23.919 2.638 89.509 1.00 49.52 242 TRP B C 1
ATOM 4188 O O . TRP B 1 242 ? 24.426 2.100 88.519 1.00 49.19 242 TRP B O 1
ATOM 4199 N N . LYS B 1 243 ? 24.641 3.095 90.536 1.00 50.21 243 LYS B N 1
ATOM 4200 C CA . LYS B 1 243 ? 26.109 2.966 90.577 1.00 50.44 243 LYS B CA 1
ATOM 4201 C C . LYS B 1 243 ? 26.763 3.614 89.355 1.00 50.52 243 LYS B C 1
ATOM 4202 O O . LYS B 1 243 ? 27.485 2.961 88.589 1.00 50.86 243 LYS B O 1
ATOM 4208 N N . VAL B 1 244 ? 26.513 4.910 89.192 1.00 49.45 244 VAL B N 1
ATOM 4209 C CA . VAL B 1 244 ? 27.054 5.658 88.069 1.00 48.91 244 VAL B CA 1
ATOM 4210 C C . VAL B 1 244 ? 27.431 7.079 88.496 1.00 49.38 244 VAL B C 1
ATOM 4211 O O . VAL B 1 244 ? 27.032 7.553 89.580 1.00 50.32 244 VAL B O 1
ATOM 4215 N N . LYS B 1 245 ? 28.220 7.743 87.644 1.00 48.01 245 LYS B N 1
ATOM 4216 C CA . LYS B 1 245 ? 28.585 9.138 87.877 1.00 50.26 245 LYS B CA 1
ATOM 4217 C C . LYS B 1 245 ? 27.566 9.832 86.981 1.00 49.76 245 LYS B C 1
ATOM 4218 O O . LYS B 1 245 ? 27.437 9.475 85.798 1.00 49.45 245 LYS B O 1
ATOM 4224 N N . ALA B 1 246 ? 26.827 10.791 87.540 1.00 50.31 246 ALA B N 1
ATOM 4225 C CA . ALA B 1 246 ? 25.801 11.490 86.781 1.00 49.42 246 ALA B CA 1
ATOM 4226 C C . ALA B 1 246 ? 25.953 13.012 86.795 1.00 49.45 246 ALA B C 1
ATOM 4227 O O . ALA B 1 246 ? 26.066 13.626 87.862 1.00 50.65 246 ALA B O 1
ATOM 4229 N N . ALA B 1 247 ? 25.933 13.615 85.601 1.00 48.75 247 ALA B N 1
ATOM 4230 C CA . ALA B 1 247 ? 26.052 15.068 85.452 1.00 48.27 247 ALA B CA 1
ATOM 4231 C C . ALA B 1 247 ? 24.881 15.624 84.638 1.00 49.14 247 ALA B C 1
ATOM 4232 O O . ALA B 1 247 ? 24.267 14.908 83.847 1.00 48.79 247 ALA B O 1
ATOM 4234 N N . GLY B 1 248 ? 24.579 16.907 84.828 1.00 48.98 248 GLY B N 1
ATOM 4235 C CA . GLY B 1 248 ? 23.486 17.524 84.083 1.00 47.72 248 GLY B CA 1
ATOM 4236 C C . GLY B 1 248 ? 23.770 18.947 83.606 1.00 47.78 248 GLY B C 1
ATOM 4237 O O . GLY B 1 248 ? 24.376 19.753 84.320 1.00 47.27 248 GLY B O 1
ATOM 4238 N N . VAL B 1 249 ? 23.343 19.247 82.381 1.00 47.22 249 VAL B N 1
ATOM 4239 C CA . VAL B 1 249 ? 23.501 20.581 81.807 1.00 49.30 249 VAL B CA 1
ATOM 4240 C C . VAL B 1 249 ? 22.138 21.242 82.006 1.00 49.78 249 VAL B C 1
ATOM 4241 O O . VAL B 1 249 ? 21.177 20.929 81.299 1.00 51.06 249 VAL B O 1
ATOM 4245 N N . ILE B 1 250 ? 22.047 22.155 82.970 1.00 51.42 250 ILE B N 1
ATOM 4246 C CA . ILE B 1 250 ? 20.766 22.786 83.267 1.00 50.51 250 ILE B CA 1
ATOM 4247 C C . ILE B 1 250 ? 20.894 24.275 83.578 1.00 51.63 250 ILE B C 1
ATOM 4248 O O . ILE B 1 250 ? 21.895 24.713 84.143 1.00 50.84 250 ILE B O 1
ATOM 4253 N N . ALA B 1 251 ? 19.866 25.046 83.221 1.00 52.53 251 ALA B N 1
ATOM 4254 C CA . ALA B 1 251 ? 19.871 26.485 83.482 1.00 54.42 251 ALA B CA 1
ATOM 4255 C C . ALA B 1 251 ? 18.793 26.875 84.502 1.00 55.44 251 ALA B C 1
ATOM 4256 O O . ALA B 1 251 ? 19.089 27.530 85.509 1.00 57.74 251 ALA B O 1
ATOM 4258 N N . VAL B 1 252 ? 17.547 26.468 84.253 1.00 54.64 252 VAL B N 1
ATOM 4259 C CA . VAL B 1 252 ? 16.448 26.803 85.163 1.00 54.45 252 VAL B CA 1
ATOM 4260 C C . VAL B 1 252 ? 16.711 26.312 86.588 1.00 54.09 252 VAL B C 1
ATOM 4261 O O . VAL B 1 252 ? 17.079 25.153 86.809 1.00 53.56 252 VAL B O 1
ATOM 4265 N N . ALA B 1 253 ? 16.511 27.216 87.549 1.00 53.41 253 ALA B N 1
ATOM 4266 C CA . ALA B 1 253 ? 16.739 26.939 88.968 1.00 51.78 253 ALA B CA 1
ATOM 4267 C C . ALA B 1 253 ? 16.022 25.692 89.514 1.00 50.65 253 ALA B C 1
ATOM 4268 O O . ALA B 1 253 ? 16.655 24.795 90.085 1.00 50.46 253 ALA B O 1
ATOM 4270 N N . LEU B 1 254 ? 14.699 25.650 89.345 1.00 49.80 254 LEU B N 1
ATOM 4271 C CA . LEU B 1 254 ? 13.906 24.535 89.857 1.00 48.88 254 LEU B CA 1
ATOM 4272 C C . LEU B 1 254 ? 14.372 23.148 89.397 1.00 48.88 254 LEU B C 1
ATOM 4273 O O . LEU B 1 254 ? 14.352 22.190 90.177 1.00 48.36 254 LEU B O 1
ATOM 4278 N N . VAL B 1 255 ? 14.800 23.032 88.140 1.00 46.99 255 VAL B N 1
ATOM 4279 C CA . VAL B 1 255 ? 15.243 21.739 87.637 1.00 46.74 255 VAL B CA 1
ATOM 4280 C C . VAL B 1 255 ? 16.652 21.408 88.125 1.00 46.92 255 VAL B C 1
ATOM 4281 O O . VAL B 1 255 ? 16.975 20.231 88.360 1.00 47.17 255 VAL B O 1
ATOM 4285 N N . LYS B 1 256 ? 17.491 22.432 88.282 1.00 47.63 256 LYS B N 1
ATOM 4286 C CA . LYS B 1 256 ? 18.852 22.218 88.782 1.00 48.62 256 LYS B CA 1
ATOM 4287 C C . LYS B 1 256 ? 18.715 21.695 90.217 1.00 47.86 256 LYS B C 1
ATOM 4288 O O . LYS B 1 256 ? 19.497 20.844 90.664 1.00 49.60 256 LYS B O 1
ATOM 4294 N N . GLY B 1 257 ? 17.702 22.216 90.920 1.00 47.04 257 GLY B N 1
ATOM 4295 C CA . GLY B 1 257 ? 17.444 21.821 92.301 1.00 46.70 257 GLY B CA 1
ATOM 4296 C C . GLY B 1 257 ? 17.073 20.354 92.434 1.00 47.04 257 GLY B C 1
ATOM 4297 O O . GLY B 1 257 ? 17.647 19.620 93.247 1.00 47.05 257 GLY B O 1
ATOM 4298 N N . VAL B 1 258 ? 16.103 19.915 91.630 1.00 46.34 258 VAL B N 1
ATOM 4299 C CA . VAL B 1 258 ? 15.686 18.519 91.667 1.00 47.59 258 VAL B CA 1
ATOM 4300 C C . VAL B 1 258 ? 16.886 17.635 91.335 1.00 46.97 258 VAL B C 1
ATOM 4301 O O . VAL B 1 258 ? 17.178 16.672 92.043 1.00 48.30 258 VAL B O 1
ATOM 4305 N N . ALA B 1 259 ? 17.594 17.969 90.257 1.00 47.54 259 ALA B N 1
ATOM 4306 C CA . ALA B 1 259 ? 18.754 17.186 89.848 1.00 47.83 259 ALA B CA 1
ATOM 4307 C C . ALA B 1 259 ? 19.775 17.091 90.983 1.00 48.30 259 ALA B C 1
ATOM 4308 O O . ALA B 1 259 ? 20.326 16.016 91.245 1.00 49.62 259 ALA B O 1
ATOM 4310 N N . ARG B 1 260 ? 20.023 18.215 91.663 1.00 47.79 260 ARG B N 1
ATOM 4311 C CA . ARG B 1 260 ? 20.982 18.231 92.773 1.00 49.32 260 ARG B CA 1
ATOM 4312 C C . ARG B 1 260 ? 20.495 17.362 93.922 1.00 46.64 260 ARG B C 1
ATOM 4313 O O . ARG B 1 260 ? 21.262 16.574 94.486 1.00 48.45 260 ARG B O 1
ATOM 4321 N N . ALA B 1 261 ? 19.214 17.510 94.267 1.00 46.09 261 ALA B N 1
ATOM 4322 C CA . ALA B 1 261 ? 18.637 16.720 95.350 1.00 45.76 261 ALA B CA 1
ATOM 4323 C C . ALA B 1 261 ? 18.836 15.210 95.130 1.00 45.61 261 ALA B C 1
ATOM 4324 O O . ALA B 1 261 ? 19.137 14.493 96.078 1.00 47.67 261 ALA B O 1
ATOM 4326 N N . VAL B 1 262 ? 18.687 14.722 93.894 1.00 46.40 262 VAL B N 1
ATOM 4327 C CA . VAL B 1 262 ? 18.848 13.284 93.664 1.00 45.38 262 VAL B CA 1
ATOM 4328 C C . VAL B 1 262 ? 20.296 12.847 93.415 1.00 45.57 262 VAL B C 1
ATOM 4329 O O . VAL B 1 262 ? 20.566 11.659 93.194 1.00 45.84 262 VAL B O 1
ATOM 4333 N N . GLY B 1 263 ? 21.224 13.808 93.454 1.00 45.87 263 GLY B N 1
ATOM 4334 C CA . GLY B 1 263 ? 22.635 13.459 93.311 1.00 44.67 263 GLY B CA 1
ATOM 4335 C C . GLY B 1 263 ? 23.418 13.800 92.056 1.00 45.67 263 GLY B C 1
ATOM 4336 O O . GLY B 1 263 ? 24.536 13.307 91.883 1.00 45.64 263 GLY B O 1
ATOM 4337 N N . PHE B 1 264 ? 22.863 14.628 91.174 1.00 45.89 264 PHE B N 1
ATOM 4338 C CA . PHE B 1 264 ? 23.587 14.991 89.952 1.00 47.89 264 PHE B CA 1
ATOM 4339 C C . PHE B 1 264 ? 24.580 16.132 90.187 1.00 49.39 264 PHE B C 1
ATOM 4340 O O . PHE B 1 264 ? 24.409 16.935 91.115 1.00 48.99 264 PHE B O 1
ATOM 4348 N N . ASP B 1 265 ? 25.626 16.187 89.355 1.00 51.81 265 ASP B N 1
ATOM 4349 C CA . ASP B 1 265 ? 26.609 17.273 89.427 1.00 53.88 265 ASP B CA 1
ATOM 4350 C C . ASP B 1 265 ? 26.120 18.254 88.354 1.00 55.02 265 ASP B C 1
ATOM 4351 O O . ASP B 1 265 ? 26.413 18.087 87.171 1.00 53.93 265 ASP B O 1
ATOM 4356 N N . VAL B 1 266 ? 25.372 19.275 88.765 1.00 55.90 266 VAL B N 1
ATOM 4357 C CA . VAL B 1 266 ? 24.821 20.222 87.802 1.00 56.92 266 VAL B CA 1
ATOM 4358 C C . VAL B 1 266 ? 25.789 21.267 87.240 1.00 56.84 266 VAL B C 1
ATOM 4359 O O . VAL B 1 266 ? 26.593 21.857 87.965 1.00 57.57 266 VAL B O 1
ATOM 4363 N N . TYR B 1 267 ? 25.695 21.474 85.925 1.00 57.52 267 TYR B N 1
ATOM 4364 C CA . TYR B 1 267 ? 26.525 22.433 85.204 1.00 56.83 267 TYR B CA 1
ATOM 4365 C C . TYR B 1 267 ? 25.631 23.387 84.428 1.00 57.72 267 TYR B C 1
ATOM 4366 O O . TYR B 1 267 ? 24.576 22.992 83.919 1.00 56.99 267 TYR B O 1
ATOM 4375 N N . THR B 1 268 ? 26.064 24.643 84.345 1.00 58.53 268 THR B N 1
ATOM 4376 C CA . THR B 1 268 ? 25.344 25.672 83.604 1.00 59.24 268 THR B CA 1
ATOM 4377 C C . THR B 1 268 ? 26.423 26.378 82.784 1.00 61.25 268 THR B C 1
ATOM 4378 O O . THR B 1 268 ? 27.068 27.312 83.260 1.00 60.83 268 THR B O 1
ATOM 4382 N N . PRO B 1 269 ? 26.643 25.925 81.538 1.00 63.23 269 PRO B N 1
ATOM 4383 C CA . PRO B 1 269 ? 27.665 26.537 80.681 1.00 64.14 269 PRO B CA 1
ATOM 4384 C C . PRO B 1 269 ? 27.379 28.003 80.353 1.00 66.06 269 PRO B C 1
ATOM 4385 O O . PRO B 1 269 ? 26.250 28.483 80.515 1.00 66.58 269 PRO B O 1
ATOM 4389 N N . GLU B 1 270 ? 28.420 28.708 79.898 1.00 66.45 270 GLU B N 1
ATOM 4390 C CA . GLU B 1 270 ? 28.312 30.119 79.536 1.00 67.01 270 GLU B CA 1
ATOM 4391 C C . GLU B 1 270 ? 27.262 30.314 78.437 1.00 66.60 270 GLU B C 1
ATOM 4392 O O . GLU B 1 270 ? 27.357 29.704 77.367 1.00 66.99 270 GLU B O 1
ATOM 4398 N N . GLY B 1 271 ? 26.263 31.158 78.703 1.00 65.14 271 GLY B N 1
ATOM 4399 C CA . GLY B 1 271 ? 25.230 31.414 77.706 1.00 65.19 271 GLY B CA 1
ATOM 4400 C C . GLY B 1 271 ? 23.870 30.778 77.974 1.00 64.80 271 GLY B C 1
ATOM 4401 O O . GLY B 1 271 ? 22.848 31.249 77.455 1.00 64.83 271 GLY B O 1
ATOM 4402 N N . ALA B 1 272 ? 23.850 29.717 78.784 1.00 64.29 272 ALA B N 1
ATOM 4403 C CA . ALA B 1 272 ? 22.605 29.017 79.109 1.00 63.24 272 ALA B CA 1
ATOM 4404 C C . ALA B 1 272 ? 21.797 29.809 80.146 1.00 62.48 272 ALA B C 1
ATOM 4405 O O . ALA B 1 272 ? 22.191 29.915 81.310 1.00 63.33 272 ALA B O 1
ATOM 4407 N N . THR B 1 273 ? 20.654 30.346 79.717 1.00 62.09 273 THR B N 1
ATOM 4408 C CA . THR B 1 273 ? 19.808 31.172 80.601 1.00 62.47 273 THR B CA 1
ATOM 4409 C C . THR B 1 273 ? 18.420 30.560 80.877 1.00 62.15 273 THR B C 1
ATOM 4410 O O . THR B 1 273 ? 17.662 31.026 81.723 1.00 61.52 273 THR B O 1
ATOM 4414 N N . GLY B 1 274 ? 18.070 29.522 80.095 1.00 62.01 274 GLY B N 1
ATOM 4415 C CA . GLY B 1 274 ? 16.741 28.929 80.253 1.00 62.32 274 GLY B CA 1
ATOM 4416 C C . GLY B 1 274 ? 15.653 29.825 79.643 1.00 62.83 274 GLY B C 1
ATOM 4417 O O . GLY B 1 274 ? 14.466 29.728 79.944 1.00 63.40 274 GLY B O 1
ATOM 4418 N N . GLU B 1 275 ? 16.112 30.769 78.791 1.00 63.14 275 GLU B N 1
ATOM 4419 C CA . GLU B 1 275 ? 15.187 31.669 78.113 1.00 63.25 275 GLU B CA 1
ATOM 4420 C C . GLU B 1 275 ? 15.462 31.688 76.604 1.00 62.32 275 GLU B C 1
ATOM 4421 O O . GLU B 1 275 ? 16.458 31.158 76.127 1.00 60.27 275 GLU B O 1
ATOM 4427 N N . TYR B 1 276 ? 14.560 32.324 75.852 1.00 61.76 276 TYR B N 1
ATOM 4428 C CA . TYR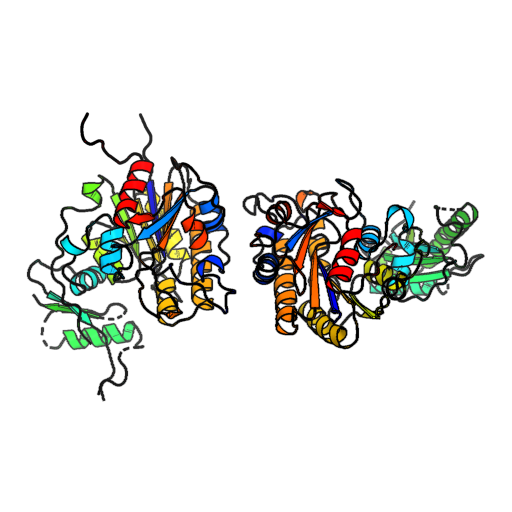 B 1 276 ? 14.681 32.392 74.394 1.00 62.04 276 TYR B CA 1
ATOM 4429 C C . TYR B 1 276 ? 16.078 32.753 73.880 1.00 61.82 276 TYR B C 1
ATOM 4430 O O . TYR B 1 276 ? 16.461 32.330 72.782 1.00 60.55 276 TYR B O 1
ATOM 4439 N N . ASN B 1 277 ? 16.836 33.521 74.667 1.00 62.52 277 ASN B N 1
ATOM 4440 C CA . ASN B 1 277 ? 18.179 33.942 74.247 1.00 63.11 277 ASN B CA 1
ATOM 4441 C C . ASN B 1 277 ? 19.301 32.968 74.671 1.00 61.91 277 ASN B C 1
ATOM 4442 O O . ASN B 1 277 ? 20.491 33.259 74.566 1.00 61.20 277 ASN B O 1
ATOM 4447 N N . THR B 1 278 ? 18.881 31.794 75.175 1.00 61.37 278 THR B N 1
ATOM 4448 C CA . THR B 1 278 ? 19.836 30.773 75.617 1.00 60.78 278 THR B CA 1
ATOM 4449 C C . THR B 1 278 ? 20.796 30.334 74.494 1.00 59.31 278 THR B C 1
ATOM 4450 O O . THR B 1 278 ? 20.495 30.415 73.312 1.00 58.02 278 THR B O 1
ATOM 4454 N N . ASN B 1 279 ? 21.997 29.866 74.908 1.00 59.08 279 ASN B N 1
ATOM 4455 C CA . ASN B 1 279 ? 22.917 29.245 73.948 1.00 59.04 279 ASN B CA 1
ATOM 4456 C C . ASN B 1 279 ? 22.792 27.712 73.986 1.00 58.37 279 ASN B C 1
ATOM 4457 O O . ASN B 1 279 ? 23.433 27.023 74.776 1.00 58.63 279 ASN B O 1
ATOM 4462 N N . GLU B 1 280 ? 21.927 27.156 73.131 1.00 57.97 280 GLU B N 1
ATOM 4463 C CA . GLU B 1 280 ? 21.699 25.711 73.085 1.00 57.65 280 GLU B CA 1
ATOM 4464 C C . GLU B 1 280 ? 22.929 24.941 72.576 1.00 56.72 280 GLU B C 1
ATOM 4465 O O . GLU B 1 280 ? 23.213 23.822 72.997 1.00 57.74 280 GLU B O 1
ATOM 4471 N N . MET B 1 281 ? 23.639 25.556 71.603 1.00 55.77 281 MET B N 1
ATOM 4472 C CA . MET B 1 281 ? 24.830 24.898 71.088 1.00 54.73 281 MET B CA 1
ATOM 4473 C C . MET B 1 281 ? 25.910 24.800 72.176 1.00 53.22 281 MET B C 1
ATOM 4474 O O . MET B 1 281 ? 26.819 23.975 72.129 1.00 53.03 281 MET B O 1
ATOM 4479 N N . ALA B 1 282 ? 25.800 25.727 73.154 1.00 52.19 282 ALA B N 1
ATOM 4480 C CA . ALA B 1 282 ? 26.717 25.698 74.288 1.00 51.90 282 ALA B CA 1
ATOM 4481 C C . ALA B 1 282 ? 26.388 24.543 75.230 1.00 52.18 282 ALA B C 1
ATOM 4482 O O . ALA B 1 282 ? 27.256 23.930 75.834 1.00 53.09 282 ALA B O 1
ATOM 4484 N N . LYS B 1 283 ? 25.093 24.247 75.338 1.00 51.20 283 LYS B N 1
ATOM 4485 C CA . LYS B 1 283 ? 24.635 23.146 76.184 1.00 51.24 283 LYS B CA 1
ATOM 4486 C C . LYS B 1 283 ? 25.077 21.816 75.573 1.00 49.21 283 LYS B C 1
ATOM 4487 O O . LYS B 1 283 ? 25.517 20.900 76.283 1.00 46.34 283 LYS B O 1
ATOM 4493 N N . ALA B 1 284 ? 24.966 21.730 74.246 1.00 48.58 284 ALA B N 1
ATOM 4494 C CA . ALA B 1 284 ? 25.351 20.522 73.524 1.00 49.57 284 ALA B CA 1
ATOM 4495 C C . ALA B 1 284 ? 26.855 20.324 73.648 1.00 50.52 284 ALA B C 1
ATOM 4496 O O . ALA B 1 284 ? 27.328 19.219 73.927 1.00 50.55 284 ALA B O 1
ATOM 4498 N N . LYS B 1 285 ? 27.601 21.409 73.437 1.00 51.25 285 LYS B N 1
ATOM 4499 C CA . LYS B 1 285 ? 29.057 21.374 73.524 1.00 51.30 285 LYS B CA 1
ATOM 4500 C C . LYS B 1 285 ? 29.445 20.780 74.885 1.00 49.88 285 LYS B C 1
ATOM 4501 O O . LYS B 1 285 ? 30.258 19.845 74.962 1.00 48.48 285 LYS B O 1
ATOM 4507 N N . LYS B 1 286 ? 28.834 21.306 75.949 1.00 49.41 286 LYS B N 1
ATOM 4508 C CA . LYS B 1 286 ? 29.112 20.833 77.306 1.00 50.09 286 LYS B CA 1
ATOM 4509 C C . LYS B 1 286 ? 28.675 19.375 77.547 1.00 50.93 286 LYS B C 1
ATOM 4510 O O . LYS B 1 286 ? 29.410 18.599 78.182 1.00 51.39 286 LYS B O 1
ATOM 4516 N N . ALA B 1 287 ? 27.482 19.009 77.054 1.00 50.63 287 ALA B N 1
ATOM 4517 C CA . ALA B 1 287 ? 26.962 17.644 77.217 1.00 50.53 287 ALA B CA 1
ATOM 4518 C C . ALA B 1 287 ? 27.977 16.636 76.685 1.00 49.89 287 ALA B C 1
ATOM 4519 O O . ALA B 1 287 ? 28.278 15.627 77.341 1.00 49.07 287 ALA B O 1
ATOM 4521 N N . VAL B 1 288 ? 28.502 16.918 75.491 1.00 50.73 288 VAL B N 1
ATOM 4522 C CA . VAL B 1 288 ? 29.504 16.059 74.860 1.00 51.80 288 VAL B CA 1
ATOM 4523 C C . VAL B 1 288 ? 30.761 15.943 75.736 1.00 52.68 288 VAL B C 1
ATOM 4524 O O . VAL B 1 288 ? 31.341 14.856 75.864 1.00 53.70 288 VAL B O 1
ATOM 4528 N N . GLU B 1 289 ? 31.183 17.065 76.329 1.00 52.94 289 GLU B N 1
ATOM 4529 C CA . GLU B 1 289 ? 32.360 17.072 77.204 1.00 55.40 289 GLU B CA 1
ATOM 4530 C C . GLU B 1 289 ? 32.127 16.140 78.393 1.00 54.02 289 GLU B C 1
ATOM 4531 O O . GLU B 1 289 ? 32.929 15.239 78.657 1.00 53.95 289 GLU B O 1
ATOM 4537 N N . LEU B 1 290 ? 31.019 16.373 79.106 1.00 54.07 290 LEU B N 1
ATOM 4538 C CA . LEU B 1 290 ? 30.655 15.577 80.285 1.00 54.42 290 LEU B CA 1
ATOM 4539 C C . LEU B 1 290 ? 30.542 14.070 80.024 1.00 54.09 290 LEU B C 1
ATOM 4540 O O . LEU B 1 290 ? 30.844 13.264 80.904 1.00 55.47 290 LEU B O 1
ATOM 4545 N N . LEU B 1 291 ? 30.108 13.686 78.823 1.00 54.62 291 LEU B N 1
ATOM 4546 C CA . LEU B 1 291 ? 29.988 12.262 78.515 1.00 54.81 291 LEU B CA 1
ATOM 4547 C C . LEU B 1 291 ? 31.339 11.566 78.674 1.00 55.76 291 LEU B C 1
ATOM 4548 O O . LEU B 1 291 ? 31.400 10.370 78.970 1.00 54.71 291 LEU B O 1
ATOM 4553 N N . LYS B 1 292 ? 32.421 12.326 78.493 1.00 56.62 292 LYS B N 1
ATOM 4554 C CA . LYS B 1 292 ? 33.775 11.780 78.616 1.00 58.12 292 LYS B CA 1
ATOM 4555 C C . LYS B 1 292 ? 34.180 11.428 80.054 1.00 57.16 292 LYS B C 1
ATOM 4556 O O . LYS B 1 292 ? 35.106 10.647 80.252 1.00 58.62 292 LYS B O 1
ATOM 4562 N N . ASP B 1 293 ? 33.496 11.989 81.056 1.00 56.89 293 ASP B N 1
ATOM 4563 C CA . ASP B 1 293 ? 33.850 11.694 82.450 1.00 57.72 293 ASP B CA 1
ATOM 4564 C C . ASP B 1 293 ? 32.686 11.210 83.318 1.00 57.05 293 ASP B C 1
ATOM 4565 O O . ASP B 1 293 ? 32.856 10.943 84.511 1.00 57.51 293 ASP B O 1
ATOM 4570 N N . TYR B 1 294 ? 31.502 11.102 82.723 1.00 56.02 294 TYR B N 1
ATOM 4571 C CA . TYR B 1 294 ? 30.330 10.652 83.466 1.00 54.79 294 TYR B CA 1
ATOM 4572 C C . TYR B 1 294 ? 29.664 9.503 82.718 1.00 54.10 294 TYR B C 1
ATOM 4573 O O . TYR B 1 294 ? 29.842 9.364 81.504 1.00 54.09 294 TYR B O 1
ATOM 4582 N N . ASP B 1 295 ? 28.908 8.675 83.434 1.00 53.07 295 ASP B N 1
ATOM 4583 C CA . ASP B 1 295 ? 28.229 7.543 82.789 1.00 52.39 295 ASP B CA 1
ATOM 4584 C C . ASP B 1 295 ? 26.849 7.951 82.276 1.00 50.69 295 ASP B C 1
ATOM 4585 O O . ASP B 1 295 ? 26.401 7.478 81.236 1.00 50.25 295 ASP B O 1
ATOM 4590 N N . PHE B 1 296 ? 26.191 8.843 83.014 1.00 49.96 296 PHE B N 1
ATOM 4591 C CA . PHE B 1 296 ? 24.851 9.307 82.664 1.00 47.68 296 PHE B CA 1
ATOM 4592 C C . PHE B 1 296 ? 24.825 10.833 82.625 1.00 47.10 296 PHE B C 1
ATOM 4593 O O . PHE B 1 296 ? 25.220 11.494 83.600 1.00 46.59 296 PHE B O 1
ATOM 4601 N N . VAL B 1 297 ? 24.358 11.390 81.503 1.00 45.15 297 VAL B N 1
ATOM 4602 C CA . VAL B 1 297 ? 24.273 12.839 81.353 1.00 43.98 297 VAL B CA 1
ATOM 4603 C C . VAL B 1 297 ? 22.839 13.266 81.041 1.00 43.09 297 VAL B C 1
ATOM 4604 O O . VAL B 1 297 ? 22.163 12.669 80.191 1.00 42.34 297 VAL B O 1
ATOM 4608 N N . PHE B 1 298 ? 22.385 14.303 81.741 1.00 42.45 298 PHE B N 1
ATOM 4609 C CA . PHE B 1 298 ? 21.041 14.848 81.574 1.00 43.00 298 PHE B CA 1
ATOM 4610 C C . PHE B 1 298 ? 21.145 16.271 81.000 1.00 44.43 298 PHE B C 1
ATOM 4611 O O . PHE B 1 298 ? 21.890 17.104 81.514 1.00 47.31 298 PHE B O 1
ATOM 4619 N N . LEU B 1 299 ? 20.403 16.546 79.931 1.00 44.45 299 LEU B N 1
ATOM 4620 C CA . LEU B 1 299 ? 20.413 17.865 79.292 1.00 47.14 299 LEU B CA 1
ATOM 4621 C C . LEU B 1 299 ? 18.992 18.435 79.276 1.00 47.57 299 LEU B C 1
ATOM 4622 O O . LEU B 1 299 ? 18.048 17.781 78.810 1.00 49.20 299 LEU B O 1
ATOM 4627 N N . HIS B 1 300 ? 18.845 19.655 79.784 1.00 48.16 300 HIS B N 1
ATOM 4628 C CA . HIS B 1 300 ? 17.539 20.307 79.843 1.00 48.14 300 HIS B CA 1
ATOM 4629 C C . HIS B 1 300 ? 17.486 21.567 78.960 1.00 48.82 300 HIS B C 1
ATOM 4630 O O . HIS B 1 300 ? 18.444 22.339 78.905 1.00 50.64 300 HIS B O 1
ATOM 4637 N N . PHE B 1 301 ? 16.366 21.749 78.258 1.00 48.86 301 PHE B N 1
ATOM 4638 C CA . PHE B 1 301 ? 16.142 22.904 77.371 1.00 49.08 301 PHE B CA 1
ATOM 4639 C C . PHE B 1 301 ? 14.767 23.446 77.754 1.00 49.69 301 PHE B C 1
ATOM 4640 O O . PHE B 1 301 ? 13.754 22.814 77.466 1.00 49.39 301 PHE B O 1
ATOM 4648 N N . LYS B 1 302 ? 14.726 24.622 78.382 1.00 51.04 302 LYS B N 1
ATOM 4649 C CA . LYS B 1 302 ? 13.464 25.207 78.869 1.00 52.27 302 LYS B CA 1
ATOM 4650 C C . LYS B 1 302 ? 12.554 26.054 77.953 1.00 52.88 302 LYS B C 1
ATOM 4651 O O . LYS B 1 302 ? 11.321 25.896 77.980 1.00 53.76 302 LYS B O 1
ATOM 4657 N N . PRO B 1 303 ? 13.135 26.967 77.143 1.00 52.93 303 PRO B N 1
ATOM 4658 C CA . PRO B 1 303 ? 12.340 27.829 76.249 1.00 53.06 303 PRO B CA 1
ATOM 4659 C C . PRO B 1 303 ? 11.121 27.238 75.520 1.00 53.84 303 PRO B C 1
ATOM 4660 O O . PRO B 1 303 ? 10.122 27.945 75.309 1.00 53.16 303 PRO B O 1
ATOM 4664 N N . THR B 1 304 ? 11.173 25.964 75.133 1.00 54.04 304 THR B N 1
ATOM 4665 C CA . THR B 1 304 ? 10.015 25.380 74.456 1.00 53.96 304 THR B CA 1
ATOM 4666 C C . THR B 1 304 ? 8.775 25.517 75.343 1.00 54.15 304 THR B C 1
ATOM 4667 O O . THR B 1 304 ? 7.658 25.721 74.853 1.00 54.16 304 THR B O 1
ATOM 4671 N N . ASP B 1 305 ? 8.977 25.429 76.658 1.00 52.98 305 ASP B N 1
ATOM 4672 C CA . ASP B 1 305 ? 7.859 25.523 77.591 1.00 52.89 305 ASP B CA 1
ATOM 4673 C C . ASP B 1 305 ? 7.243 26.917 77.699 1.00 51.82 305 ASP B C 1
ATOM 4674 O O . ASP B 1 305 ? 6.033 27.050 77.951 1.00 51.13 305 ASP B O 1
ATOM 4679 N N . ALA B 1 306 ? 8.060 27.958 77.508 1.00 52.05 306 ALA B N 1
ATOM 4680 C CA . ALA B 1 306 ? 7.550 29.332 77.591 1.00 51.27 306 ALA B CA 1
ATOM 4681 C C . ALA B 1 306 ? 6.612 29.643 76.417 1.00 51.73 306 ALA B C 1
ATOM 4682 O O . ALA B 1 306 ? 5.561 30.271 76.595 1.00 50.59 306 ALA B O 1
ATOM 4684 N N . ALA B 1 307 ? 6.987 29.196 75.218 1.00 50.58 307 ALA B N 1
ATOM 4685 C CA . ALA B 1 307 ? 6.162 29.452 74.038 1.00 51.09 307 ALA B CA 1
ATOM 4686 C C . ALA B 1 307 ? 4.781 28.826 74.233 1.00 51.67 307 ALA B C 1
ATOM 4687 O O . ALA B 1 307 ? 3.764 29.379 73.787 1.00 51.80 307 ALA B O 1
ATOM 4689 N N . GLY B 1 308 ? 4.759 27.672 74.914 1.00 50.89 308 GLY B N 1
ATOM 4690 C CA . GLY B 1 308 ? 3.502 26.979 75.177 1.00 50.28 308 GLY B CA 1
ATOM 4691 C C . GLY B 1 308 ? 2.652 27.770 76.160 1.00 50.36 308 GLY B C 1
ATOM 4692 O O . GLY B 1 308 ? 1.442 27.905 75.986 1.00 49.19 308 GLY B O 1
ATOM 4693 N N . HIS B 1 309 ? 3.285 28.296 77.206 1.00 52.09 309 HIS B N 1
ATOM 4694 C CA . HIS B 1 309 ? 2.563 29.082 78.198 1.00 54.15 309 HIS B CA 1
ATOM 4695 C C . HIS B 1 309 ? 1.984 30.352 77.560 1.00 54.96 309 HIS B C 1
ATOM 4696 O O . HIS B 1 309 ? 0.913 30.815 77.960 1.00 55.93 309 HIS B O 1
ATOM 4703 N N . ASP B 1 310 ? 2.683 30.901 76.561 1.00 55.94 310 ASP B N 1
ATOM 4704 C CA . ASP B 1 310 ? 2.214 32.120 75.889 1.00 58.29 310 ASP B CA 1
ATOM 4705 C C . ASP B 1 310 ? 1.341 31.926 74.634 1.00 57.43 310 ASP B C 1
ATOM 4706 O O . ASP B 1 310 ? 0.984 32.904 73.973 1.00 56.99 310 ASP B O 1
ATOM 4711 N N . ASN B 1 311 ? 1.001 30.675 74.309 1.00 57.44 311 ASN B N 1
ATOM 4712 C CA . ASN B 1 311 ? 0.160 30.372 73.143 1.00 57.19 311 ASN B CA 1
ATOM 4713 C C . ASN B 1 311 ? 0.771 30.879 71.829 1.00 57.32 311 ASN B C 1
ATOM 4714 O O . ASN B 1 311 ? 0.129 31.619 71.067 1.00 56.68 311 ASN B O 1
ATOM 4719 N N . LYS B 1 312 ? 2.012 30.465 71.569 1.00 56.50 312 LYS B N 1
ATOM 4720 C CA . LYS B 1 312 ? 2.736 30.858 70.360 1.00 55.87 312 LYS B CA 1
ATOM 4721 C C . LYS B 1 312 ? 3.283 29.593 69.672 1.00 53.42 312 LYS B C 1
ATOM 4722 O O . LYS B 1 312 ? 4.472 29.256 69.799 1.00 51.06 312 LYS B O 1
ATOM 4728 N N . PRO B 1 313 ? 2.404 28.877 68.935 1.00 52.45 313 PRO B N 1
ATOM 4729 C CA . PRO B 1 313 ? 2.681 27.636 68.191 1.00 51.51 313 PRO B CA 1
ATOM 4730 C C . PRO B 1 313 ? 3.890 27.691 67.259 1.00 50.36 313 PRO B C 1
ATOM 4731 O O . PRO B 1 313 ? 4.747 26.798 67.278 1.00 48.38 313 PRO B O 1
ATOM 4735 N N . LYS B 1 314 ? 3.940 28.737 66.436 1.00 49.47 314 LYS B N 1
ATOM 4736 C CA . LYS B 1 314 ? 5.036 28.913 65.482 1.00 50.19 314 LYS B CA 1
ATOM 4737 C C . LYS B 1 314 ? 6.348 29.094 66.248 1.00 48.85 314 LYS B C 1
ATOM 4738 O O . LYS B 1 314 ? 7.363 28.461 65.936 1.00 49.21 314 LYS B O 1
ATOM 4744 N N . LEU B 1 315 ? 6.323 29.970 67.254 1.00 48.50 315 LEU B N 1
ATOM 4745 C CA . LEU B 1 315 ? 7.513 30.226 68.058 1.00 48.12 315 LEU B CA 1
ATOM 4746 C C . LEU B 1 315 ? 7.989 28.931 68.710 1.00 48.00 315 LEU B C 1
ATOM 4747 O O . LEU B 1 315 ? 9.188 28.617 68.676 1.00 47.71 315 LEU B O 1
ATOM 4752 N N . LYS B 1 316 ? 7.052 28.182 69.302 1.00 47.16 316 LYS B N 1
ATOM 4753 C CA . LYS B 1 316 ? 7.396 26.918 69.958 1.00 47.57 316 LYS B CA 1
ATOM 4754 C C . LYS B 1 316 ? 8.028 25.979 68.930 1.00 46.95 316 LYS B C 1
ATOM 4755 O O . LYS B 1 316 ? 9.058 25.359 69.198 1.00 46.25 316 LYS B O 1
ATOM 4761 N N . ALA B 1 317 ? 7.414 25.892 67.747 1.00 45.64 317 ALA B N 1
ATOM 4762 C CA . ALA B 1 317 ? 7.944 25.038 66.684 1.00 47.96 317 ALA B CA 1
ATOM 4763 C C . ALA B 1 317 ? 9.354 25.531 66.314 1.00 48.11 317 ALA B C 1
ATOM 4764 O O . ALA B 1 317 ? 10.271 24.730 66.102 1.00 49.95 317 ALA B O 1
ATOM 4766 N N . GLU B 1 318 ? 9.517 26.853 66.247 1.00 47.82 318 GLU B N 1
ATOM 4767 C CA . GLU B 1 318 ? 10.811 27.457 65.918 1.00 50.06 318 GLU B CA 1
ATOM 4768 C C . GLU B 1 318 ? 11.857 27.035 66.976 1.00 47.71 318 GLU B C 1
ATOM 4769 O O . GLU B 1 318 ? 13.004 26.703 66.646 1.00 45.68 318 GLU B O 1
ATOM 4775 N N . LEU B 1 319 ? 11.447 27.037 68.247 1.00 45.27 319 LEU B N 1
ATOM 4776 C CA . LEU B 1 319 ? 12.348 26.640 69.323 1.00 45.11 319 LEU B CA 1
ATOM 4777 C C . LEU B 1 319 ? 12.672 25.140 69.296 1.00 44.05 319 LEU B C 1
ATOM 4778 O O . LEU B 1 319 ? 13.781 24.721 69.621 1.00 45.21 319 LEU B O 1
ATOM 4783 N N . ILE B 1 320 ? 11.649 24.313 68.940 1.00 43.17 320 ILE B N 1
ATOM 4784 C CA . ILE B 1 320 ? 11.933 22.882 68.828 1.00 42.71 320 ILE B CA 1
ATOM 4785 C C . ILE B 1 320 ? 12.976 22.630 67.735 1.00 45.45 320 ILE B C 1
ATOM 4786 O O . ILE B 1 320 ? 13.744 21.672 67.771 1.00 44.23 320 ILE B O 1
ATOM 4791 N N . GLU B 1 321 ? 12.972 23.534 66.724 1.00 46.41 321 GLU B N 1
ATOM 4792 C CA . GLU B 1 321 ? 13.960 23.419 65.648 1.00 49.43 321 GLU B CA 1
ATOM 4793 C C . GLU B 1 321 ? 15.373 23.760 66.141 1.00 49.79 321 GLU B C 1
ATOM 4794 O O . GLU B 1 321 ? 16.357 23.174 65.712 1.00 50.67 321 GLU B O 1
ATOM 4800 N N . ARG B 1 322 ? 15.478 24.723 67.057 1.00 50.86 322 ARG B N 1
ATOM 4801 C CA . ARG B 1 322 ? 16.788 25.081 67.600 1.00 50.65 322 ARG B CA 1
ATOM 4802 C C . ARG B 1 322 ? 17.302 23.873 68.397 1.00 50.28 322 ARG B C 1
ATOM 4803 O O . ARG B 1 322 ? 18.502 23.572 68.408 1.00 50.93 322 ARG B O 1
ATOM 4811 N N . ALA B 1 323 ? 16.379 23.170 69.056 1.00 49.27 323 ALA B N 1
ATOM 4812 C CA . ALA B 1 323 ? 16.744 21.985 69.823 1.00 48.84 323 ALA B CA 1
ATOM 4813 C C . ALA B 1 323 ? 17.239 20.899 68.859 1.00 48.59 323 ALA B C 1
ATOM 4814 O O . ALA B 1 323 ? 18.225 20.206 69.149 1.00 49.51 323 ALA B O 1
ATOM 4816 N N . ASP B 1 324 ? 16.572 20.749 67.709 1.00 47.55 324 ASP B N 1
ATOM 4817 C CA . ASP B 1 324 ? 16.998 19.719 66.762 1.00 49.30 324 ASP B CA 1
ATOM 4818 C C . ASP B 1 324 ? 18.445 19.940 66.331 1.00 49.05 324 ASP B C 1
ATOM 4819 O O . ASP B 1 324 ? 19.228 18.981 66.241 1.00 48.94 324 ASP B O 1
ATOM 4824 N N . ARG B 1 325 ? 18.812 21.197 66.073 1.00 49.15 325 ARG B N 1
ATOM 4825 C CA . ARG B 1 325 ? 20.190 21.509 65.677 1.00 50.42 325 ARG B CA 1
ATOM 4826 C C . ARG B 1 325 ? 21.124 21.200 66.854 1.00 49.75 325 ARG B C 1
ATOM 4827 O O . ARG B 1 325 ? 22.226 20.674 66.666 1.00 50.44 325 ARG B O 1
ATOM 4835 N N . MET B 1 326 ? 20.672 21.533 68.066 1.00 49.51 326 MET B N 1
ATOM 4836 C CA . MET B 1 326 ? 21.456 21.264 69.274 1.00 50.01 326 MET B CA 1
ATOM 4837 C C . MET B 1 326 ? 21.726 19.758 69.318 1.00 49.84 326 MET B C 1
ATOM 4838 O O . MET B 1 326 ? 22.857 19.323 69.563 1.00 49.89 326 MET B O 1
ATOM 4843 N N . ILE B 1 327 ? 20.679 18.964 69.070 1.00 49.81 327 ILE B N 1
ATOM 4844 C CA . ILE B 1 327 ? 20.799 17.502 69.069 1.00 50.40 327 ILE B CA 1
ATOM 4845 C C . ILE B 1 327 ? 21.692 17.057 67.909 1.00 49.92 327 ILE B C 1
ATOM 4846 O O . ILE B 1 327 ? 22.508 16.146 68.059 1.00 50.23 327 ILE B O 1
ATOM 4851 N N . GLY B 1 328 ? 21.532 17.711 66.756 1.00 51.20 328 GLY B N 1
ATOM 4852 C CA . GLY B 1 328 ? 22.347 17.379 65.592 1.00 50.21 328 GLY B CA 1
ATOM 4853 C C . GLY B 1 328 ? 23.837 17.520 65.894 1.00 50.12 328 GLY B C 1
ATOM 4854 O O . GLY B 1 328 ? 24.661 16.732 65.415 1.00 50.63 328 GLY B O 1
ATOM 4855 N N . TYR B 1 329 ? 24.192 18.528 66.687 1.00 49.58 329 TYR B N 1
ATOM 4856 C CA . TYR B 1 329 ? 25.592 18.731 67.060 1.00 50.68 329 TYR B CA 1
ATOM 4857 C C . TYR B 1 329 ? 26.068 17.517 67.878 1.00 50.25 329 TYR B C 1
ATOM 4858 O O . TYR B 1 329 ? 27.095 16.900 67.561 1.00 49.37 329 TYR B O 1
ATOM 4867 N N . ILE B 1 330 ? 25.313 17.174 68.929 1.00 48.64 330 ILE B N 1
ATOM 4868 C CA . ILE B 1 330 ? 25.662 16.041 69.782 1.00 48.99 330 ILE B CA 1
ATOM 4869 C C . ILE B 1 330 ? 25.847 14.752 68.991 1.00 49.12 330 ILE B C 1
ATOM 4870 O O . ILE B 1 330 ? 26.812 14.013 69.217 1.00 48.65 330 ILE B O 1
ATOM 4875 N N . LEU B 1 331 ? 24.921 14.472 68.071 1.00 50.75 331 LEU B N 1
ATOM 4876 C CA . LEU B 1 331 ? 25.009 13.253 67.267 1.00 52.47 331 LEU B CA 1
ATOM 4877 C C . LEU B 1 331 ? 26.295 13.184 66.436 1.00 54.05 331 LEU B C 1
ATOM 4878 O O . LEU B 1 331 ? 26.802 12.087 66.159 1.00 54.25 331 LEU B O 1
ATOM 4883 N N . ASP B 1 332 ? 26.819 14.348 66.040 1.00 55.42 332 ASP B N 1
ATOM 4884 C CA . ASP B 1 332 ? 28.045 14.394 65.233 1.00 58.32 332 ASP B CA 1
ATOM 4885 C C . ASP B 1 332 ? 29.309 14.145 66.048 1.00 58.82 332 ASP B C 1
ATOM 4886 O O . ASP B 1 332 ? 30.393 13.996 65.480 1.00 59.45 332 ASP B O 1
ATOM 4891 N N . HIS B 1 333 ? 29.172 14.095 67.376 1.00 58.68 333 HIS B N 1
ATOM 4892 C CA . HIS B 1 333 ? 30.336 13.889 68.240 1.00 58.97 333 HIS B CA 1
ATOM 4893 C C . HIS B 1 333 ? 30.231 12.687 69.172 1.00 58.76 333 HIS B C 1
ATOM 4894 O O . HIS B 1 333 ? 31.050 12.543 70.083 1.00 60.00 333 HIS B O 1
ATOM 4901 N N . VAL B 1 334 ? 29.236 11.826 68.959 1.00 57.39 334 VAL B N 1
ATOM 4902 C CA . VAL B 1 334 ? 29.081 10.647 69.817 1.00 55.45 334 VAL B CA 1
ATOM 4903 C C . VAL B 1 334 ? 28.773 9.390 69.012 1.00 55.39 334 VAL B C 1
ATOM 4904 O O . VAL B 1 334 ? 28.192 9.458 67.925 1.00 53.51 334 VAL B O 1
ATOM 4908 N N . ASP B 1 335 ? 29.176 8.244 69.559 1.00 55.77 335 ASP B N 1
ATOM 4909 C CA . ASP B 1 335 ? 28.937 6.951 68.924 1.00 55.82 335 ASP B CA 1
ATOM 4910 C C . ASP B 1 335 ? 27.696 6.352 69.601 1.00 56.10 335 ASP B C 1
ATOM 4911 O O . ASP B 1 335 ? 27.675 6.164 70.828 1.00 56.82 335 ASP B O 1
ATOM 4916 N N . LEU B 1 336 ? 26.655 6.074 68.812 1.00 56.15 336 LEU B N 1
ATOM 4917 C CA . LEU B 1 336 ? 25.421 5.559 69.396 1.00 55.87 336 LEU B CA 1
ATOM 4918 C C . LEU B 1 336 ? 25.544 4.111 69.920 1.00 55.72 336 LEU B C 1
ATOM 4919 O O . LEU B 1 336 ? 24.713 3.629 70.679 1.00 55.98 336 LEU B O 1
ATOM 4924 N N . GLU B 1 337 ? 26.592 3.395 69.463 1.00 55.92 337 GLU B N 1
ATOM 4925 C CA . GLU B 1 337 ? 26.814 2.059 70.020 1.00 56.92 337 GLU B CA 1
ATOM 4926 C C . GLU B 1 337 ? 27.344 2.142 71.461 1.00 56.25 337 GLU B C 1
ATOM 4927 O O . GLU B 1 337 ? 27.283 1.192 72.238 1.00 56.87 337 GLU B O 1
ATOM 4933 N N . GLU B 1 338 ? 27.908 3.325 71.799 1.00 55.34 338 GLU B N 1
ATOM 4934 C CA . GLU B 1 338 ? 28.447 3.530 73.147 1.00 55.88 338 GLU B CA 1
ATOM 4935 C C . GLU B 1 338 ? 27.506 4.382 74.021 1.00 54.57 338 GLU B C 1
ATOM 4936 O O . GLU B 1 338 ? 27.580 4.386 75.245 1.00 54.88 338 GLU B O 1
ATOM 4942 N N . VAL B 1 339 ? 26.615 5.140 73.389 1.00 52.25 339 VAL B N 1
ATOM 4943 C CA . VAL B 1 339 ? 25.720 6.027 74.122 1.00 50.96 339 VAL B CA 1
ATOM 4944 C C . VAL B 1 339 ? 24.260 5.770 73.775 1.00 49.93 339 VAL B C 1
ATOM 4945 O O . VAL B 1 339 ? 23.860 5.803 72.606 1.00 50.15 339 VAL B O 1
ATOM 4949 N N . VAL B 1 340 ? 23.465 5.504 74.807 1.00 48.37 340 VAL B N 1
ATOM 4950 C CA . VAL B 1 340 ? 22.041 5.272 74.633 1.00 44.93 340 VAL B CA 1
ATOM 4951 C C . VAL B 1 340 ? 21.374 6.629 74.804 1.00 44.13 340 VAL B C 1
ATOM 4952 O O . VAL B 1 340 ? 21.504 7.259 75.857 1.00 43.26 340 VAL B O 1
ATOM 4956 N N . ILE B 1 341 ? 20.664 7.086 73.772 1.00 43.17 341 ILE B N 1
ATOM 4957 C CA . ILE B 1 341 ? 20.018 8.387 73.853 1.00 44.18 341 ILE B CA 1
ATOM 4958 C C . ILE B 1 341 ? 18.490 8.353 73.944 1.00 42.04 341 ILE B C 1
ATOM 4959 O O . ILE B 1 341 ? 17.807 7.602 73.232 1.00 43.76 341 ILE B O 1
ATOM 4964 N N . ALA B 1 342 ? 17.961 9.184 74.844 1.00 40.97 342 ALA B N 1
ATOM 4965 C CA . ALA B 1 342 ? 16.526 9.276 75.043 1.00 39.34 342 ALA B CA 1
ATOM 4966 C C . ALA B 1 342 ? 16.119 10.744 74.978 1.00 40.39 342 ALA B C 1
ATOM 4967 O O . ALA B 1 342 ? 16.791 11.618 75.539 1.00 41.48 342 ALA B O 1
ATOM 4969 N N . ILE B 1 343 ? 15.022 11.023 74.285 1.00 39.67 343 ILE B N 1
ATOM 4970 C CA . ILE B 1 343 ? 14.553 12.395 74.164 1.00 40.77 343 ILE B CA 1
ATOM 4971 C C . ILE B 1 343 ? 13.055 12.475 74.419 1.00 41.58 343 ILE B C 1
ATOM 4972 O O . ILE B 1 343 ? 12.270 11.693 73.877 1.00 42.83 343 ILE B O 1
ATOM 4977 N N . THR B 1 344 ? 12.651 13.417 75.258 1.00 41.74 344 THR B N 1
ATOM 4978 C CA . THR B 1 344 ? 11.229 13.592 75.516 1.00 41.71 344 THR B CA 1
ATOM 4979 C C . THR B 1 344 ? 10.998 14.915 76.239 1.00 41.95 344 THR B C 1
ATOM 4980 O O . THR B 1 344 ? 11.868 15.770 76.319 1.00 41.51 344 THR B O 1
ATOM 4984 N N . GLY B 1 345 ? 9.765 15.084 76.739 1.00 42.28 345 GLY B N 1
ATOM 4985 C CA . GLY B 1 345 ? 9.492 16.246 77.572 1.00 43.68 345 GLY B CA 1
ATOM 4986 C C . GLY B 1 345 ? 9.064 15.797 78.970 1.00 44.22 345 GLY B C 1
ATOM 4987 O O . GLY B 1 345 ? 8.540 14.708 79.162 1.00 46.89 345 GLY B O 1
ATOM 4988 N N . ASP B 1 346 ? 9.358 16.651 79.969 1.00 43.99 346 ASP B N 1
ATOM 4989 C CA . ASP B 1 346 ? 8.906 16.331 81.320 1.00 45.53 346 ASP B CA 1
ATOM 4990 C C . ASP B 1 346 ? 7.375 16.400 81.429 1.00 43.97 346 ASP B C 1
ATOM 4991 O O . ASP B 1 346 ? 6.766 15.925 82.382 1.00 46.59 346 ASP B O 1
ATOM 4996 N N . HIS B 1 347 ? 6.755 17.049 80.415 1.00 44.21 347 HIS B N 1
ATOM 4997 C CA . HIS B 1 347 ? 5.295 17.125 80.383 1.00 44.50 347 HIS B CA 1
ATOM 4998 C C . HIS B 1 347 ? 4.789 17.866 79.133 1.00 44.55 347 HIS B C 1
ATOM 4999 O O . HIS B 1 347 ? 5.553 18.409 78.341 1.00 42.72 347 HIS B O 1
ATOM 5006 N N . SER B 1 348 ? 3.452 17.836 78.946 1.00 43.98 348 SER B N 1
ATOM 5007 C CA . SER B 1 348 ? 2.846 18.582 77.840 1.00 43.15 348 SER B CA 1
ATOM 5008 C C . SER B 1 348 ? 2.449 19.997 78.270 1.00 43.47 348 SER B C 1
ATOM 5009 O O . SER B 1 348 ? 2.005 20.233 79.390 1.00 44.26 348 SER B O 1
ATOM 5012 N N . THR B 1 349 ? 2.611 20.955 77.358 1.00 42.01 349 THR B N 1
ATOM 5013 C CA . THR B 1 349 ? 2.197 22.332 77.611 1.00 42.09 349 THR B CA 1
ATOM 5014 C C . THR B 1 349 ? 1.588 22.837 76.323 1.00 41.46 349 THR B C 1
ATOM 5015 O O . THR B 1 349 ? 2.226 23.567 75.568 1.00 41.37 349 THR B O 1
ATOM 5019 N N . PRO B 1 350 ? 0.340 22.434 76.046 1.00 41.47 350 PRO B N 1
ATOM 5020 C CA . PRO B 1 350 ? -0.394 22.831 74.830 1.00 43.22 350 PRO B CA 1
ATOM 5021 C C . PRO B 1 350 ? -0.547 24.351 74.740 1.00 45.19 350 PRO B C 1
ATOM 5022 O O . PRO B 1 350 ? -0.811 25.016 75.747 1.00 45.24 350 PRO B O 1
ATOM 5026 N N . CYS B 1 351 ? -0.374 24.899 73.540 1.00 47.33 351 CYS B N 1
ATOM 5027 C CA . CYS B 1 351 ? -0.523 26.337 73.346 1.00 49.29 351 CYS B CA 1
ATOM 5028 C C . CYS B 1 351 ? -1.979 26.744 73.638 1.00 51.39 351 CYS B C 1
ATOM 5029 O O . CYS B 1 351 ? -2.228 27.793 74.238 1.00 52.93 351 CYS B O 1
ATOM 5032 N N . GLU B 1 352 ? -2.935 25.902 73.242 1.00 52.97 352 GLU B N 1
ATOM 5033 C CA . GLU B 1 352 ? -4.350 26.202 73.482 1.00 54.98 352 GLU B CA 1
ATOM 5034 C C . GLU B 1 352 ? -4.709 26.173 74.977 1.00 54.10 352 GLU B C 1
ATOM 5035 O O . GLU B 1 352 ? -5.767 26.675 75.375 1.00 55.36 352 GLU B O 1
ATOM 5041 N N . VAL B 1 353 ? -3.846 25.576 75.799 1.00 53.59 353 VAL B N 1
ATOM 5042 C CA . VAL B 1 353 ? -4.110 25.496 77.244 1.00 51.87 353 VAL B CA 1
ATOM 5043 C C . VAL B 1 353 ? -3.330 26.565 78.022 1.00 52.41 353 VAL B C 1
ATOM 5044 O O . VAL B 1 353 ? -3.769 27.010 79.085 1.00 52.51 353 VAL B O 1
ATOM 5048 N N . MET B 1 354 ? -2.175 26.970 77.483 1.00 52.30 354 MET B N 1
ATOM 5049 C CA . MET B 1 354 ? -1.327 27.992 78.107 1.00 54.56 354 MET B CA 1
ATOM 5050 C C . MET B 1 354 ? -0.846 27.598 79.507 1.00 53.69 354 MET B C 1
ATOM 5051 O O . MET B 1 354 ? -0.609 28.451 80.375 1.00 53.64 354 MET B O 1
ATOM 5056 N N . ASN B 1 355 ? -0.699 26.289 79.712 1.00 53.72 355 ASN B N 1
ATOM 5057 C CA . ASN B 1 355 ? -0.236 25.741 80.980 1.00 53.84 355 ASN B CA 1
ATOM 5058 C C . ASN B 1 355 ? -0.057 24.239 80.786 1.00 52.17 355 ASN B C 1
ATOM 5059 O O . ASN B 1 355 ? -0.459 23.692 79.759 1.00 53.20 355 ASN B O 1
ATOM 5064 N N . HIS B 1 356 ? 0.548 23.576 81.770 1.00 50.21 356 HIS B N 1
ATOM 5065 C CA . HIS B 1 356 ? 0.784 22.136 81.697 1.00 46.40 356 HIS B CA 1
ATOM 5066 C C . HIS B 1 356 ? -0.527 21.362 81.557 1.00 46.10 356 HIS B C 1
ATOM 5067 O O . HIS B 1 356 ? -1.520 21.679 82.218 1.00 46.72 356 HIS B O 1
ATOM 5074 N N . SER B 1 357 ? -0.521 20.342 80.699 1.00 44.32 357 SER B N 1
ATOM 5075 C CA . SER B 1 357 ? -1.699 19.499 80.496 1.00 44.67 357 SER B CA 1
ATOM 5076 C C . SER B 1 357 ? -1.318 18.090 80.939 1.00 42.69 357 SER B C 1
ATOM 5077 O O . SER B 1 357 ? -0.158 17.822 81.276 1.00 43.18 357 SER B O 1
ATOM 5080 N N . GLY B 1 358 ? -2.302 17.193 80.927 1.00 42.17 358 GLY B N 1
ATOM 5081 C CA . GLY B 1 358 ? -2.065 15.815 81.313 1.00 40.37 358 GLY B CA 1
ATOM 5082 C C . GLY B 1 358 ? -1.778 14.931 80.103 1.00 40.12 358 GLY B C 1
ATOM 5083 O O . GLY B 1 358 ? -1.529 13.730 80.257 1.00 39.10 358 GLY B O 1
ATOM 5084 N N . ASP B 1 359 ? -1.817 15.516 78.904 1.00 38.33 359 ASP B N 1
ATOM 5085 C CA . ASP B 1 359 ? -1.533 14.770 77.674 1.00 39.77 359 ASP B CA 1
ATOM 5086 C C . ASP B 1 359 ? -0.161 14.079 77.785 1.00 38.40 359 ASP B C 1
ATOM 5087 O O . ASP B 1 359 ? 0.817 14.699 78.195 1.00 38.96 359 ASP B O 1
ATOM 5092 N N . PRO B 1 360 ? -0.085 12.784 77.425 1.00 35.61 360 PRO B N 1
ATOM 5093 C CA . PRO B 1 360 ? 1.180 12.035 77.492 1.00 37.22 360 PRO B CA 1
ATOM 5094 C C . PRO B 1 360 ? 2.213 12.736 76.605 1.00 38.44 360 PRO B C 1
ATOM 5095 O O . PRO B 1 360 ? 1.852 13.548 75.763 1.00 39.08 360 PRO B O 1
ATOM 5099 N N . VAL B 1 361 ? 3.490 12.416 76.787 1.00 39.20 361 VAL B N 1
ATOM 5100 C CA . VAL B 1 361 ? 4.534 13.084 76.028 1.00 36.87 361 VAL B CA 1
ATOM 5101 C C . VAL B 1 361 ? 5.302 12.150 75.100 1.00 37.05 361 VAL B C 1
ATOM 5102 O O . VAL B 1 361 ? 5.667 11.037 75.477 1.00 36.62 361 VAL B O 1
ATOM 5106 N N . PRO B 1 362 ? 5.572 12.606 73.865 1.00 38.10 362 PRO B N 1
ATOM 5107 C CA . PRO B 1 362 ? 6.310 11.748 72.933 1.00 39.01 362 PRO B CA 1
ATOM 5108 C C . PRO B 1 362 ? 7.689 11.440 73.501 1.00 38.61 362 PRO B C 1
ATOM 5109 O O . PRO B 1 362 ? 8.332 12.296 74.122 1.00 38.66 362 PRO B O 1
ATOM 5113 N N . LEU B 1 363 ? 8.126 10.199 73.285 1.00 39.10 363 LEU B N 1
ATOM 5114 C CA . LEU B 1 363 ? 9.406 9.717 73.788 1.00 39.26 363 LEU B CA 1
ATOM 5115 C C . LEU B 1 363 ? 10.132 8.903 72.722 1.00 39.53 363 LEU B C 1
ATOM 5116 O O . LEU B 1 363 ? 9.518 8.121 72.003 1.00 36.83 363 LEU B O 1
ATOM 5121 N N . LEU B 1 364 ? 11.447 9.079 72.629 1.00 40.91 364 LEU B N 1
ATOM 5122 C CA . LEU B 1 364 ? 12.210 8.291 71.681 1.00 40.52 364 LEU B CA 1
ATOM 5123 C C . LEU B 1 364 ? 13.489 7.812 72.370 1.00 38.82 364 LEU B C 1
ATOM 5124 O O . LEU B 1 364 ? 14.053 8.510 73.220 1.00 38.84 364 LEU B O 1
ATOM 5129 N N . ILE B 1 365 ? 13.919 6.604 72.016 1.00 37.27 365 ILE B N 1
ATOM 5130 C CA . ILE B 1 365 ? 15.141 6.035 72.551 1.00 38.02 365 ILE B CA 1
ATOM 5131 C C . ILE B 1 365 ? 15.892 5.411 71.376 1.00 39.17 365 ILE B C 1
ATOM 5132 O O . ILE B 1 365 ? 15.311 4.655 70.576 1.00 36.47 365 ILE B O 1
ATOM 5137 N N . ALA B 1 366 ? 17.179 5.733 71.263 1.00 40.68 366 ALA B N 1
ATOM 5138 C CA . ALA B 1 366 ? 17.995 5.201 70.181 1.00 41.79 366 ALA B CA 1
ATOM 5139 C C . ALA B 1 366 ? 19.397 4.897 70.697 1.00 42.50 366 ALA B C 1
ATOM 5140 O O . ALA B 1 366 ? 19.869 5.528 71.650 1.00 43.84 366 ALA B O 1
ATOM 5142 N N . GLY B 1 367 ? 20.060 3.927 70.068 1.00 42.74 367 GLY B N 1
ATOM 5143 C CA . GLY B 1 367 ? 21.403 3.560 70.497 1.00 44.73 367 GLY B CA 1
ATOM 5144 C C . GLY B 1 367 ? 21.610 2.055 70.560 1.00 45.74 367 GLY B C 1
ATOM 5145 O O . GLY B 1 367 ? 20.757 1.277 70.113 1.00 46.67 367 GLY B O 1
ATOM 5146 N N . GLY B 1 368 ? 22.748 1.636 71.111 1.00 44.09 368 GLY B N 1
ATOM 5147 C CA . GLY B 1 368 ? 23.032 0.213 71.211 1.00 44.51 368 GLY B CA 1
ATOM 5148 C C . GLY B 1 368 ? 21.985 -0.509 72.041 1.00 45.86 368 GLY B C 1
ATOM 5149 O O . GLY B 1 368 ? 21.538 0.006 73.070 1.00 47.65 368 GLY B O 1
ATOM 5150 N N . GLY B 1 369 ? 21.577 -1.693 71.578 1.00 44.74 369 GLY B N 1
ATOM 5151 C CA . GLY B 1 369 ? 20.595 -2.484 72.303 1.00 43.76 369 GLY B CA 1
ATOM 5152 C C . GLY B 1 369 ? 19.140 -2.292 71.898 1.00 43.70 369 GLY B C 1
ATOM 5153 O O . GLY B 1 369 ? 18.309 -3.178 72.124 1.00 44.48 369 GLY B O 1
ATOM 5154 N N . VAL B 1 370 ? 18.824 -1.149 71.292 1.00 42.89 370 VAL B N 1
ATOM 5155 C CA . VAL B 1 370 ? 17.442 -0.867 70.912 1.00 41.58 370 VAL B CA 1
ATOM 5156 C C . VAL B 1 370 ? 16.880 -1.741 69.785 1.00 42.16 370 VAL B C 1
ATOM 5157 O O . VAL B 1 370 ? 17.543 -1.963 68.769 1.00 42.37 370 VAL B O 1
ATOM 5161 N N . ARG B 1 371 ? 15.662 -2.248 69.981 1.00 41.91 371 ARG B N 1
ATOM 5162 C CA . ARG B 1 371 ? 14.967 -3.039 68.957 1.00 42.14 371 ARG B CA 1
ATOM 5163 C C . ARG B 1 371 ? 14.151 -1.959 68.231 1.00 42.28 371 ARG B C 1
ATOM 5164 O O . ARG B 1 371 ? 13.072 -1.578 68.690 1.00 42.85 371 ARG B O 1
ATOM 5172 N N . THR B 1 372 ? 14.674 -1.434 67.124 1.00 40.07 372 THR B N 1
ATOM 5173 C CA . THR B 1 372 ? 13.981 -0.362 66.398 1.00 42.06 372 THR B CA 1
ATOM 5174 C C . THR B 1 372 ? 12.612 -0.762 65.839 1.00 41.68 372 THR B C 1
ATOM 5175 O O . THR B 1 372 ? 12.481 -1.811 65.211 1.00 41.48 372 THR B O 1
ATOM 5179 N N . ASP B 1 373 ? 11.589 0.065 66.097 1.00 41.75 373 ASP B N 1
ATOM 5180 C CA . ASP B 1 373 ? 10.234 -0.197 65.601 1.00 41.99 373 ASP B CA 1
ATOM 5181 C C . ASP B 1 373 ? 10.143 0.432 64.200 1.00 44.61 373 ASP B C 1
ATOM 5182 O O . ASP B 1 373 ? 11.144 0.919 63.688 1.00 46.09 373 ASP B O 1
ATOM 5187 N N . ASP B 1 374 ? 8.971 0.422 63.568 1.00 45.96 374 ASP B N 1
ATOM 5188 C CA . ASP B 1 374 ? 8.879 0.992 62.224 1.00 47.51 374 ASP B CA 1
ATOM 5189 C C . ASP B 1 374 ? 8.429 2.454 62.128 1.00 46.87 374 ASP B C 1
ATOM 5190 O O . ASP B 1 374 ? 7.883 2.865 61.104 1.00 48.57 374 ASP B O 1
ATOM 5195 N N . THR B 1 375 ? 8.658 3.239 63.185 1.00 45.73 375 THR B N 1
ATOM 5196 C CA . THR B 1 375 ? 8.302 4.653 63.156 1.00 44.47 375 THR B CA 1
ATOM 5197 C C . THR B 1 375 ? 9.387 5.362 62.319 1.00 45.53 375 THR B C 1
ATOM 5198 O O . THR B 1 375 ? 10.562 4.953 62.333 1.00 44.48 375 THR B O 1
ATOM 5202 N N . LYS B 1 376 ? 8.995 6.422 61.608 1.00 44.85 376 LYS B N 1
ATOM 5203 C CA . LYS B 1 376 ? 9.921 7.159 60.741 1.00 46.78 376 LYS B CA 1
ATOM 5204 C C . LYS B 1 376 ? 10.283 8.568 61.212 1.00 46.69 376 LYS B C 1
ATOM 5205 O O . LYS B 1 376 ? 11.408 9.018 60.986 1.00 49.07 376 LYS B O 1
ATOM 5211 N N . ARG B 1 377 ? 9.341 9.273 61.844 1.00 45.90 377 ARG B N 1
ATOM 5212 C CA . ARG B 1 377 ? 9.598 10.629 62.338 1.00 45.92 377 ARG B CA 1
ATOM 5213 C C . ARG B 1 377 ? 9.263 10.765 63.818 1.00 43.70 377 ARG B C 1
ATOM 5214 O O . ARG B 1 377 ? 8.639 9.876 64.410 1.00 42.38 377 ARG B O 1
ATOM 5222 N N . PHE B 1 378 ? 9.670 11.882 64.421 1.00 42.54 378 PHE B N 1
ATOM 5223 C CA . PHE B 1 378 ? 9.397 12.099 65.840 1.00 42.70 378 PHE B CA 1
ATOM 5224 C C . PHE B 1 378 ? 8.214 13.044 66.016 1.00 43.22 378 PHE B C 1
ATOM 5225 O O . PHE B 1 378 ? 8.304 14.230 65.716 1.00 42.10 378 PHE B O 1
ATOM 5233 N N . GLY B 1 379 ? 7.097 12.504 66.499 1.00 43.50 379 GLY B N 1
ATOM 5234 C CA . GLY B 1 379 ? 5.907 13.316 66.707 1.00 42.37 379 GLY B CA 1
ATOM 5235 C C . GLY B 1 379 ? 4.894 12.582 67.571 1.00 41.33 379 GLY B C 1
ATOM 5236 O O . GLY B 1 379 ? 4.973 11.357 67.726 1.00 40.90 379 GLY B O 1
ATOM 5237 N N . GLU B 1 380 ? 3.933 13.318 68.125 1.00 37.76 380 GLU B N 1
ATOM 5238 C CA . GLU B 1 380 ? 2.929 12.705 68.986 1.00 38.08 380 GLU B CA 1
ATOM 5239 C C . GLU B 1 380 ? 2.140 11.580 68.306 1.00 37.91 380 GLU B C 1
ATOM 5240 O O . GLU B 1 380 ? 1.943 10.520 68.909 1.00 41.53 380 GLU B O 1
ATOM 5246 N N . ARG B 1 381 ? 1.690 11.786 67.063 1.00 37.69 381 ARG B N 1
ATOM 5247 C CA . ARG B 1 381 ? 0.933 10.732 66.395 1.00 38.50 381 ARG B CA 1
ATOM 5248 C C . ARG B 1 381 ? 1.798 9.515 66.074 1.00 38.06 381 ARG B C 1
ATOM 5249 O O . ARG B 1 381 ? 1.319 8.379 66.091 1.00 35.63 381 ARG B O 1
ATOM 5257 N N . GLU B 1 382 ? 3.083 9.758 65.805 1.00 39.39 382 GLU B N 1
ATOM 5258 C CA . GLU B 1 382 ? 4.020 8.681 65.506 1.00 39.57 382 GLU B CA 1
ATOM 5259 C C . GLU B 1 382 ? 4.303 7.897 66.814 1.00 37.60 382 GLU B C 1
ATOM 5260 O O . GLU B 1 382 ? 4.352 6.663 66.820 1.00 40.17 382 GLU B O 1
ATOM 5266 N N . ALA B 1 383 ? 4.466 8.622 67.922 1.00 36.71 383 ALA B N 1
ATOM 5267 C CA . ALA B 1 383 ? 4.735 7.984 69.207 1.00 38.06 383 ALA B CA 1
ATOM 5268 C C . ALA B 1 383 ? 3.567 7.092 69.626 1.00 38.81 383 ALA B C 1
ATOM 5269 O O . ALA B 1 383 ? 3.709 6.117 70.354 1.00 37.97 383 ALA B O 1
ATOM 5271 N N . MET B 1 384 ? 2.361 7.484 69.164 1.00 40.90 384 MET B N 1
ATOM 5272 C CA . MET B 1 384 ? 1.179 6.668 69.418 1.00 43.85 384 MET B CA 1
ATOM 5273 C C . MET B 1 384 ? 1.311 5.277 68.775 1.00 43.67 384 MET B C 1
ATOM 5274 O O . MET B 1 384 ? 0.583 4.341 69.086 1.00 44.55 384 MET B O 1
ATOM 5279 N N . LYS B 1 385 ? 2.265 5.168 67.822 1.00 43.98 385 LYS B N 1
ATOM 5280 C CA . LYS B 1 385 ? 2.481 3.888 67.132 1.00 43.93 385 LYS B CA 1
ATOM 5281 C C . LYS B 1 385 ? 3.838 3.261 67.503 1.00 42.06 385 LYS B C 1
ATOM 5282 O O . LYS B 1 385 ? 4.260 2.254 66.943 1.00 41.16 385 LYS B O 1
ATOM 5288 N N . GLY B 1 386 ? 4.553 3.857 68.456 1.00 39.42 386 GLY B N 1
ATOM 5289 C CA . GLY B 1 386 ? 5.856 3.322 68.836 1.00 37.27 386 GLY B CA 1
ATOM 5290 C C . GLY B 1 386 ? 5.829 1.995 69.587 1.00 37.02 386 GLY B C 1
ATOM 5291 O O . GLY B 1 386 ? 4.893 1.691 70.329 1.00 34.87 386 GLY B O 1
ATOM 5292 N N . GLY B 1 387 ? 6.893 1.216 69.394 1.00 35.22 387 GLY B N 1
ATOM 5293 C CA . GLY B 1 387 ? 7.036 -0.081 70.038 1.00 36.47 387 GLY B CA 1
ATOM 5294 C C . GLY B 1 387 ? 7.198 -0.087 71.556 1.00 35.20 387 GLY B C 1
ATOM 5295 O O . GLY B 1 387 ? 7.068 -1.151 72.161 1.00 35.80 387 GLY B O 1
ATOM 5296 N N . LEU B 1 388 ? 7.476 1.069 72.174 1.00 35.89 388 LEU B N 1
ATOM 5297 C CA . LEU B 1 388 ? 7.622 1.123 73.642 1.00 38.45 388 LEU B CA 1
ATOM 5298 C C . LEU B 1 388 ? 6.259 1.127 74.323 1.00 38.26 388 LEU B C 1
ATOM 5299 O O . LEU B 1 388 ? 6.147 0.801 75.518 1.00 40.16 388 LEU B O 1
ATOM 5304 N N . GLY B 1 389 ? 5.228 1.498 73.558 1.00 38.27 389 GLY B N 1
ATOM 5305 C CA . GLY B 1 389 ? 3.879 1.564 74.099 1.00 36.81 389 GLY B CA 1
ATOM 5306 C C . GLY B 1 389 ? 3.704 2.783 74.996 1.00 34.61 389 GLY B C 1
ATOM 5307 O O . GLY B 1 389 ? 4.513 3.713 74.961 1.00 35.29 389 GLY B O 1
ATOM 5308 N N . ARG B 1 390 ? 2.646 2.783 75.806 1.00 35.25 390 ARG B N 1
ATOM 5309 C CA . ARG B 1 390 ? 2.370 3.892 76.719 1.00 35.10 390 ARG B CA 1
ATOM 5310 C C . ARG B 1 390 ? 2.909 3.517 78.106 1.00 33.87 390 ARG B C 1
ATOM 5311 O O . ARG B 1 390 ? 2.352 2.649 78.787 1.00 36.42 390 ARG B O 1
ATOM 5319 N N . ILE B 1 391 ? 3.997 4.174 78.514 1.00 32.89 391 ILE B N 1
ATOM 5320 C CA . ILE B 1 391 ? 4.639 3.901 79.806 1.00 33.38 391 ILE B CA 1
ATOM 5321 C C . ILE B 1 391 ? 4.605 5.122 80.740 1.00 33.52 391 ILE B C 1
ATOM 5322 O O . ILE B 1 391 ? 4.093 6.189 80.361 1.00 33.42 391 ILE B O 1
ATOM 5327 N N . ARG B 1 392 ? 5.140 4.960 81.954 1.00 33.74 392 ARG B N 1
ATOM 5328 C CA . ARG B 1 392 ? 5.200 6.051 82.935 1.00 37.29 392 ARG B CA 1
ATOM 5329 C C . ARG B 1 392 ? 6.569 6.729 82.812 1.00 39.20 392 ARG B C 1
ATOM 5330 O O . ARG B 1 392 ? 7.553 6.118 82.359 1.00 40.62 392 ARG B O 1
ATOM 5338 N N . GLY B 1 393 ? 6.622 7.991 83.236 1.00 38.56 393 GLY B N 1
ATOM 5339 C CA . GLY B 1 393 ? 7.864 8.739 83.174 1.00 37.48 393 GLY B CA 1
ATOM 5340 C C . GLY B 1 393 ? 8.968 8.075 83.976 1.00 38.16 393 GLY B C 1
ATOM 5341 O O . GLY B 1 393 ? 10.129 8.127 83.571 1.00 39.30 393 GLY B O 1
ATOM 5342 N N . HIS B 1 394 ? 8.620 7.442 85.100 1.00 36.91 394 HIS B N 1
ATOM 5343 C CA . HIS B 1 394 ? 9.644 6.787 85.929 1.00 39.02 394 HIS B CA 1
ATOM 5344 C C . HIS B 1 394 ? 10.072 5.404 85.394 1.00 40.31 394 HIS B C 1
ATOM 5345 O O . HIS B 1 394 ? 10.831 4.673 86.024 1.00 41.03 394 HIS B O 1
ATOM 5352 N N . ASP B 1 395 ? 9.542 5.031 84.211 1.00 39.98 395 ASP B N 1
ATOM 5353 C CA . ASP B 1 395 ? 9.999 3.818 83.527 1.00 40.26 395 ASP B CA 1
ATOM 5354 C C . ASP B 1 395 ? 11.223 4.079 82.635 1.00 39.44 395 ASP B C 1
ATOM 5355 O O . ASP B 1 395 ? 11.928 3.167 82.219 1.00 38.01 395 ASP B O 1
ATOM 5360 N N . ILE B 1 396 ? 11.408 5.377 82.302 1.00 39.07 396 ILE B N 1
ATOM 5361 C CA . ILE B 1 396 ? 12.396 5.748 81.282 1.00 38.56 396 ILE B CA 1
ATOM 5362 C C . ILE B 1 396 ? 13.840 5.443 81.709 1.00 39.57 396 ILE B C 1
ATOM 5363 O O . ILE B 1 396 ? 14.638 4.878 80.966 1.00 39.44 396 ILE B O 1
ATOM 5368 N N . VAL B 1 397 ? 14.237 5.817 82.926 1.00 40.34 397 VAL B N 1
ATOM 5369 C CA . VAL B 1 397 ? 15.599 5.564 83.368 1.00 39.54 397 VAL B CA 1
ATOM 5370 C C . VAL B 1 397 ? 15.879 4.057 83.449 1.00 39.81 397 VAL B C 1
ATOM 5371 O O . VAL B 1 397 ? 16.909 3.584 82.948 1.00 40.26 397 VAL B O 1
ATOM 5375 N N . PRO B 1 398 ? 14.963 3.280 84.065 1.00 40.23 398 PRO B N 1
ATOM 5376 C CA . PRO B 1 398 ? 15.193 1.827 84.156 1.00 39.42 398 PRO B CA 1
ATOM 5377 C C . PRO B 1 398 ? 15.409 1.202 82.776 1.00 39.81 398 PRO B C 1
ATOM 5378 O O . PRO B 1 398 ? 16.297 0.359 82.589 1.00 39.41 398 PRO B O 1
ATOM 5382 N N . ILE B 1 399 ? 14.586 1.609 81.804 1.00 38.91 399 ILE B N 1
ATOM 5383 C CA . ILE B 1 399 ? 14.736 1.068 80.453 1.00 37.05 399 ILE B CA 1
ATOM 5384 C C . ILE B 1 399 ? 16.077 1.535 79.847 1.00 38.14 399 ILE B C 1
ATOM 5385 O O . ILE B 1 399 ? 16.728 0.788 79.107 1.00 37.92 399 ILE B O 1
ATOM 5390 N N . MET B 1 400 ? 16.484 2.770 80.155 1.00 39.28 400 MET B N 1
ATOM 5391 C CA . MET B 1 400 ? 17.756 3.275 79.632 1.00 41.33 400 MET B CA 1
ATOM 5392 C C . MET B 1 400 ? 18.885 2.508 80.290 1.00 40.76 400 MET B C 1
ATOM 5393 O O . MET B 1 400 ? 19.827 2.081 79.621 1.00 43.43 400 MET B O 1
ATOM 5398 N N . MET B 1 401 ? 18.782 2.335 81.608 1.00 40.79 401 MET B N 1
ATOM 5399 C CA . MET B 1 401 ? 19.812 1.629 82.362 1.00 40.65 401 MET B CA 1
ATOM 5400 C C . MET B 1 401 ? 19.954 0.193 81.885 1.00 39.90 401 MET B C 1
ATOM 5401 O O . MET B 1 401 ? 21.063 -0.343 81.847 1.00 40.94 401 MET B O 1
ATOM 5406 N N . ASP B 1 402 ? 18.836 -0.419 81.494 1.00 40.73 402 ASP B N 1
ATOM 5407 C CA . ASP B 1 402 ? 18.877 -1.798 81.009 1.00 41.45 402 ASP B CA 1
ATOM 5408 C C . ASP B 1 402 ? 19.561 -1.867 79.637 1.00 42.18 402 ASP B C 1
ATOM 5409 O O . ASP B 1 402 ? 20.343 -2.768 79.350 1.00 42.32 402 ASP B O 1
ATOM 5414 N N . LEU B 1 403 ? 19.226 -0.885 78.761 1.00 41.50 403 LEU B N 1
ATOM 5415 C CA . LEU B 1 403 ? 19.882 -0.851 77.457 1.00 41.55 403 LEU B CA 1
ATOM 5416 C C . LEU B 1 403 ? 21.386 -0.578 77.612 1.00 43.11 403 LEU B C 1
ATOM 5417 O O . LEU B 1 403 ? 22.213 -0.944 76.782 1.00 42.61 403 LEU B O 1
ATOM 5422 N N . MET B 1 404 ? 21.710 0.144 78.718 1.00 43.57 404 MET B N 1
ATOM 5423 C CA . MET B 1 404 ? 23.110 0.459 79.028 1.00 43.66 404 MET B CA 1
ATOM 5424 C C . MET B 1 404 ? 23.805 -0.709 79.752 1.00 44.55 404 MET B C 1
ATOM 5425 O O . MET B 1 404 ? 24.968 -0.629 80.124 1.00 47.58 404 MET B O 1
ATOM 5430 N N . ASN B 1 405 ? 23.070 -1.806 79.949 1.00 43.80 405 ASN B N 1
ATOM 5431 C CA . ASN B 1 405 ? 23.592 -2.996 80.628 1.00 44.45 405 ASN B CA 1
ATOM 5432 C C . ASN B 1 405 ? 24.038 -2.690 82.059 1.00 44.80 405 ASN B C 1
ATOM 5433 O O . ASN B 1 405 ? 25.006 -3.267 82.558 1.00 45.67 405 ASN B O 1
ATOM 5438 N N . ARG B 1 406 ? 23.324 -1.778 82.713 1.00 45.39 406 ARG B N 1
ATOM 5439 C CA . ARG B 1 406 ? 23.640 -1.392 84.080 1.00 46.17 406 ARG B CA 1
ATOM 5440 C C . ARG B 1 406 ? 22.528 -1.805 85.038 1.00 47.57 406 ARG B C 1
ATOM 5441 O O . ARG B 1 406 ? 22.477 -1.346 86.180 1.00 49.07 406 ARG B O 1
ATOM 5449 N N . SER B 1 407 ? 21.645 -2.688 84.570 1.00 48.61 407 SER B N 1
ATOM 5450 C CA . SER B 1 407 ? 20.533 -3.176 85.386 1.00 49.35 407 SER B CA 1
ATOM 5451 C C . SER B 1 407 ? 20.861 -4.483 86.120 1.00 50.80 407 SER B C 1
ATOM 5452 O O . SER B 1 407 ? 21.539 -5.373 85.583 1.00 50.76 407 SER B O 1
ATOM 5455 N N . GLU B 1 408 ? 20.357 -4.596 87.349 1.00 53.43 408 GLU B N 1
ATOM 5456 C CA . GLU B 1 408 ? 20.565 -5.789 88.161 1.00 55.58 408 GLU B CA 1
ATOM 5457 C C . GLU B 1 408 ? 19.240 -6.542 88.275 1.00 54.50 408 GLU B C 1
ATOM 5458 O O . GLU B 1 408 ? 18.187 -5.940 88.508 1.00 53.09 408 GLU B O 1
ATOM 5464 N N . LYS B 1 409 ? 19.301 -7.861 88.116 1.00 53.65 409 LYS B N 1
ATOM 5465 C CA . LYS B 1 409 ? 18.103 -8.687 88.178 1.00 55.21 409 LYS B CA 1
ATOM 5466 C C . LYS B 1 409 ? 17.513 -8.727 89.587 1.00 55.99 409 LYS B C 1
ATOM 5467 O O . LYS B 1 409 ? 18.170 -8.373 90.572 1.00 56.01 409 LYS B O 1
ATOM 5473 N N . PHE B 1 410 ? 16.250 -9.145 89.658 1.00 58.02 410 PHE B N 1
ATOM 5474 C CA . PHE B 1 410 ? 15.525 -9.274 90.918 1.00 60.20 410 PHE B CA 1
ATOM 5475 C C . PHE B 1 410 ? 15.154 -10.750 91.071 1.00 61.47 410 PHE B C 1
ATOM 5476 O O . PHE B 1 410 ? 14.333 -11.275 90.315 1.00 60.83 410 PHE B O 1
ATOM 5484 N N . GLY B 1 411 ? 15.780 -11.420 92.040 1.00 64.35 411 GLY B N 1
ATOM 5485 C CA . GLY B 1 411 ? 15.497 -12.829 92.270 1.00 67.02 411 GLY B CA 1
ATOM 5486 C C . GLY B 1 411 ? 16.535 -13.794 91.706 1.00 69.88 411 GLY B C 1
ATOM 5487 O O . GLY B 1 411 ? 17.575 -13.382 91.177 1.00 69.34 411 GLY B O 1
ATOM 5488 N N . ALA B 1 412 ? 16.241 -15.090 91.824 1.00 72.75 412 ALA B N 1
ATOM 5489 C CA . ALA B 1 412 ? 17.129 -16.147 91.337 1.00 75.03 412 ALA B CA 1
ATOM 5490 C C . ALA B 1 412 ? 18.518 -16.076 91.971 1.00 76.42 412 ALA B C 1
ATOM 5491 O O . ALA B 1 412 ? 18.722 -15.235 92.881 1.00 77.85 412 ALA B O 1
#

Radius of gyration: 33.17 Å; Cα contacts (8 Å, |Δi|>4): 1791; chains: 2; bounding box: 68×75×110 Å

InterPro domains:
  IPR004456 2,3-bisphosphoglycerate-independent phosphoglycerate mutase [PF10143] (41-209)
  IPR004456 2,3-bisphosphoglycerate-independent phosphoglycerate mutase [PIRSF006392] (4-407)
  IPR004456 2,3-bisphosphoglycerate-independent phosphoglycerate mutase [PTHR31209] (4-407)
  IPR004456 2,3-bisphosphoglycerate-independent phosphoglycerate mutase [TIGR00306] (6-401)
  IPR004456 2,3-bisphosphoglycerate-independent phosphoglycerate mutase [cd16011] (5-404)
  IPR006124 Metalloenzyme [PF01676] (6-402)
  IPR017850 Alkaline-phosphatase-like, core domain superfamily [G3DSA:3.40.720.10] (181-405)
  IPR017850 Alkaline-phosphatase-like, core domain superfamily [SSF53649] (5-405)
  IPR023665 2,3-bisphosphoglycerate-independent phosphoglycerate mutase, prokaryotes [MF_01402_A] (5-403)
  IPR042253 2,3-bisphosphoglycerate-independent phosphoglycerate mutase superfamily [G3DSA:3.30.70.2130] (78-174)